Protein AF-A0AAU3PWS7-F1 (afdb_monomer_lite)

Radius of gyration: 49.59 Å; chains: 1; bounding box: 126×81×141 Å

Secondary structure (DSSP, 8-state):
--SS-HHHHHHHHHHHHHHHHHHHHHHHHH--SHHHHHHHHHHHHHHHHHHHHHHHHHHHHHHHHHHHHHHHHHHHHHHHHHHHH-TTS-HHHHHHHHHHHHHHHHHHHHHHHH-TTS-HHHHHHHHHHHHHHHH-TT-----TTTTGGG--THHHHHHHHHHHHHHHHHHHHHHHHHHHHS----TTSSTTSTTS-S-----SSHHHHHHHHHHSS---EEEEEEEE-TT-SSTT-EEEEEEEESSHHHHHHHHHHHHHHS-PPTT--EEEEEEETT-SS-SEEEEESHHHHHHHHHHHHHHHHHHHHHHHHTT----PPPPP---------SSSHHHHHHHHHHHHHHHHHHHHHHHHHHHHHHHHHHHHHHHHHHHHHHHHHHHHHHHHHHHHHHHHHHHHHHHHHHHHSTTS-HHHHHHHHHHHHHHHHHHHHHHHHHHHHHHHHHHHHHHS-GGGSTT-HHHHHHHHH----HHHHHHHHHHHHHHHHHHHHHHHHHHHHT--S-TTTTTTSSTT--GGGGSSSTTHHHHHHHHIIIIIHHHHHHHHHHHHTTS------------------------------

pLDDT: mean 76.1, std 19.24, range [33.91, 97.88]

Sequence (589 aa):
MSDRSTEDEIRAEFSQFAHALPHLLRLLAQSGTWLERRRIRKQISVSLREQRRAEETSRTHHLSYTQQMVDRYRGHALAVTERATDPSVDHERRYRDHQALTEHANNLRHRIAVNDRLTVTERGIALDGLDAATTFPRFEPGRLFKNAHKVRGIEALKYRAQVARVLGADTYTQQLQPQRQQQQPSAAQQHARAEQSSPAVPTSVRDTERQQGRIDTGATWETTVRYHRPESVGPDTVSVERGWHRDGIESMQWAADTVEGLQIKSGTQVSAAAWNNGQPVPEYIAAGSPDEVREQLADGLTEMRQIQTARADVVEQPSTPPPDPTTRDQKGEAEVEPDRLAAVEQQLADLQADRDRLGSRVQMLQRGLDAVTGERDEIRRRFDTAEAQVAALKTRNQRLAAEIGEVRDRTTGPQLSPGVAEHVRHIEGERDQARRERDRYKAERDEAVRKLARSTPEPERFGSRERIQDQGQERRRPEDIQQSLQEAVAEWNQVVGQNMAESLADIPDHPEIAERDLGQVDWGRFTDGSDSADELARWWAAEGAEQYWAAHDAAQARQPEHTQGWQPEQEAPGSERNGHRRNGIERSR

Structure (mmCIF, N/CA/C/O backbone):
data_AF-A0AAU3PWS7-F1
#
_entry.id   AF-A0AAU3PWS7-F1
#
loop_
_atom_site.group_PDB
_atom_site.id
_atom_site.type_symbol
_atom_site.label_atom_id
_atom_site.label_alt_id
_atom_site.label_comp_id
_atom_site.label_asym_id
_atom_site.label_entity_id
_atom_site.label_seq_id
_atom_site.pdbx_PDB_ins_code
_atom_site.Cartn_x
_atom_site.Cartn_y
_atom_site.Cartn_z
_atom_site.occupancy
_atom_site.B_iso_or_equiv
_atom_site.auth_seq_id
_atom_site.auth_comp_id
_atom_site.auth_asym_id
_atom_site.auth_atom_id
_atom_site.pdbx_PDB_model_num
ATOM 1 N N . MET A 1 1 ? -15.905 26.649 -3.624 1.00 45.66 1 MET A N 1
ATOM 2 C CA . MET A 1 1 ? -15.016 25.477 -3.488 1.00 45.66 1 MET A CA 1
ATOM 3 C C . MET A 1 1 ? -13.605 26.010 -3.589 1.00 45.66 1 MET A C 1
ATOM 5 O O . MET A 1 1 ? -13.401 26.885 -4.421 1.00 45.66 1 MET A O 1
ATOM 9 N N . SER A 1 2 ? -12.702 25.643 -2.682 1.00 56.81 2 SER A N 1
ATOM 10 C CA . SER A 1 2 ? -11.335 26.161 -2.758 1.00 56.81 2 SER A CA 1
ATOM 11 C C . SER A 1 2 ? -10.606 25.460 -3.911 1.00 56.81 2 SER A C 1
ATOM 13 O O . SER A 1 2 ? -10.826 24.275 -4.132 1.00 56.81 2 SER A O 1
ATOM 15 N N . ASP A 1 3 ? -9.760 26.176 -4.654 1.00 79.44 3 ASP A N 1
ATOM 16 C CA . ASP A 1 3 ? -8.930 25.595 -5.728 1.00 79.44 3 ASP A CA 1
ATOM 17 C C . ASP A 1 3 ? -7.767 24.738 -5.185 1.00 79.44 3 ASP A C 1
ATOM 19 O O . ASP A 1 3 ? -6.839 24.383 -5.913 1.00 79.44 3 ASP A O 1
ATOM 23 N N . ARG A 1 4 ? -7.760 24.425 -3.884 1.00 74.19 4 ARG A N 1
ATOM 24 C CA . ARG A 1 4 ? -6.713 23.609 -3.271 1.00 74.19 4 ARG A CA 1
ATOM 25 C C . ARG A 1 4 ? -7.024 22.138 -3.497 1.00 74.19 4 ARG A C 1
ATOM 27 O O . ARG A 1 4 ? -8.178 21.720 -3.478 1.00 74.19 4 ARG A O 1
ATOM 34 N N . SER A 1 5 ? -5.974 21.341 -3.689 1.00 81.50 5 SER A N 1
ATOM 35 C CA . SER A 1 5 ? -6.106 19.886 -3.703 1.00 81.50 5 SER A CA 1
ATOM 36 C C . SER A 1 5 ? -6.824 19.433 -2.430 1.00 81.50 5 SER A C 1
ATOM 38 O O . SER A 1 5 ? -6.520 19.925 -1.341 1.00 81.50 5 SER A O 1
ATOM 40 N N . THR A 1 6 ? -7.727 18.457 -2.537 1.00 71.81 6 THR A N 1
ATOM 41 C CA . THR A 1 6 ? -8.366 17.820 -1.372 1.00 71.81 6 THR A CA 1
ATOM 42 C C . THR A 1 6 ? -7.337 17.325 -0.353 1.00 71.81 6 THR A C 1
ATOM 44 O O . THR A 1 6 ? -7.600 17.305 0.844 1.00 71.81 6 THR A O 1
ATOM 47 N N . GLU A 1 7 ? -6.134 16.957 -0.804 1.00 67.88 7 GLU A N 1
ATOM 48 C CA . GLU A 1 7 ? -5.036 16.567 0.086 1.00 67.88 7 GLU A CA 1
ATOM 49 C C . GLU A 1 7 ? -4.488 17.746 0.904 1.00 67.88 7 GLU A C 1
ATOM 51 O O . GLU A 1 7 ? -4.133 17.574 2.071 1.00 67.88 7 GLU A O 1
ATOM 56 N N . ASP A 1 8 ? -4.448 18.944 0.321 1.00 72.81 8 ASP A N 1
ATOM 57 C CA . ASP A 1 8 ? -3.971 20.157 0.986 1.00 72.81 8 ASP A CA 1
ATOM 58 C C . ASP A 1 8 ? -5.014 20.719 1.953 1.00 72.81 8 ASP A C 1
ATOM 60 O O . ASP A 1 8 ? -4.645 21.210 3.021 1.00 72.81 8 ASP A O 1
ATOM 64 N N . GLU A 1 9 ? -6.306 20.596 1.631 1.00 75.69 9 GLU A N 1
ATOM 65 C CA . GLU A 1 9 ? -7.394 20.902 2.569 1.00 75.69 9 GLU A CA 1
ATOM 66 C C . GLU A 1 9 ? -7.308 19.998 3.806 1.00 75.69 9 GLU A C 1
ATOM 68 O O . GLU A 1 9 ? -7.244 20.500 4.929 1.00 75.69 9 GLU A O 1
ATOM 73 N N . ILE A 1 10 ? -7.157 18.682 3.613 1.00 73.19 10 ILE A N 1
ATOM 74 C CA . ILE A 1 10 ? -7.008 17.722 4.719 1.00 73.19 10 ILE A CA 1
ATOM 75 C C . ILE A 1 10 ? -5.748 18.015 5.549 1.00 73.19 10 ILE A C 1
ATOM 77 O O . ILE A 1 10 ? -5.777 17.937 6.779 1.00 73.19 10 ILE A O 1
ATOM 81 N N . ARG A 1 11 ? -4.620 18.357 4.909 1.00 75.31 11 ARG A N 1
ATOM 82 C CA . ARG A 1 11 ? -3.390 18.731 5.631 1.00 75.31 11 ARG A CA 1
ATOM 83 C C . ARG A 1 11 ? -3.576 20.010 6.441 1.00 75.31 11 ARG A C 1
ATOM 85 O O . ARG A 1 11 ? -3.128 20.056 7.587 1.00 75.31 11 ARG A O 1
ATOM 92 N N . ALA A 1 12 ? -4.240 21.018 5.879 1.00 80.69 12 ALA A N 1
ATOM 93 C CA . ALA A 1 12 ? -4.520 22.272 6.568 1.00 80.69 12 ALA A CA 1
ATOM 94 C C . ALA A 1 12 ? -5.443 22.058 7.777 1.00 80.69 12 ALA A C 1
ATOM 96 O O . ALA A 1 12 ? -5.151 22.570 8.859 1.00 80.69 12 ALA A O 1
ATOM 97 N N . GLU A 1 13 ? -6.496 21.251 7.632 1.00 78.75 13 GLU A N 1
ATOM 98 C CA . GLU A 1 13 ? -7.382 20.861 8.736 1.00 78.75 13 GLU A CA 1
ATOM 99 C C . GLU A 1 13 ? -6.626 20.091 9.824 1.00 78.75 13 GLU A C 1
ATOM 101 O O . GLU A 1 13 ? -6.777 20.375 11.015 1.00 78.75 13 GLU A O 1
ATOM 106 N N . PHE A 1 14 ? -5.739 19.169 9.437 1.00 78.62 14 PHE A N 1
ATOM 107 C CA . PHE A 1 14 ? -4.907 18.439 10.391 1.00 78.62 14 PHE A CA 1
ATOM 108 C C . PHE A 1 14 ? -3.966 19.371 11.160 1.00 78.62 14 PHE A C 1
ATOM 110 O O . PHE A 1 14 ? -3.838 19.247 12.377 1.00 78.62 14 PHE A O 1
ATOM 117 N N . SER A 1 15 ? -3.327 20.330 10.481 1.00 82.25 15 SER A N 1
ATOM 118 C CA . SER A 1 15 ? -2.494 21.342 11.144 1.00 82.25 15 SER A CA 1
ATOM 119 C C . SER A 1 15 ? -3.314 22.194 12.116 1.00 82.25 15 SER A C 1
ATOM 121 O O . SER A 1 15 ? -2.886 22.410 13.250 1.00 82.25 15 SER A O 1
ATOM 123 N N . GLN A 1 16 ? -4.517 22.625 11.723 1.00 84.81 16 GLN A N 1
ATOM 124 C CA . GLN A 1 16 ? -5.421 23.370 12.604 1.00 84.81 16 GLN A CA 1
ATOM 125 C C . GLN A 1 16 ? -5.798 22.554 13.843 1.00 84.81 16 GLN A C 1
ATOM 127 O O . GLN A 1 16 ? -5.705 23.063 14.959 1.00 84.81 16 GLN A O 1
ATOM 132 N N . PHE A 1 17 ? -6.139 21.276 13.677 1.00 84.56 17 PHE A N 1
ATOM 133 C CA . PHE A 1 17 ? -6.443 20.382 14.791 1.00 84.56 17 PHE A CA 1
ATOM 134 C C . PHE A 1 17 ? -5.231 20.154 15.707 1.00 84.56 17 PHE A C 1
ATOM 136 O O . PHE A 1 17 ? -5.351 20.247 16.932 1.00 84.56 17 PHE A O 1
ATOM 143 N N . ALA A 1 18 ? -4.054 19.905 15.127 1.00 84.75 18 ALA A N 1
ATOM 144 C CA . ALA A 1 18 ? -2.810 19.689 15.862 1.00 84.75 18 ALA A CA 1
ATOM 145 C C . ALA A 1 18 ? -2.410 20.911 16.703 1.00 84.75 18 ALA A C 1
ATOM 147 O O . ALA A 1 18 ? -1.818 20.749 17.768 1.00 84.75 18 ALA A O 1
ATOM 148 N N . HIS A 1 19 ? -2.769 22.122 16.270 1.00 90.38 19 HIS A N 1
ATOM 149 C CA . HIS A 1 19 ? -2.608 23.339 17.067 1.00 90.38 19 HIS A CA 1
ATOM 150 C C . HIS A 1 19 ? -3.749 23.552 18.076 1.00 90.38 19 HIS A C 1
ATOM 152 O O . HIS A 1 19 ? -3.497 23.979 19.206 1.00 90.38 19 HIS A O 1
ATOM 158 N N . ALA A 1 20 ? -4.989 23.220 17.710 1.00 90.38 20 ALA A N 1
ATOM 159 C CA . ALA A 1 20 ? -6.163 23.417 18.554 1.00 90.38 20 ALA A CA 1
ATOM 160 C C . ALA A 1 20 ? -6.197 22.471 19.765 1.00 90.38 20 ALA A C 1
ATOM 162 O O . ALA A 1 20 ? -6.553 22.898 20.863 1.00 90.38 20 ALA A O 1
ATOM 163 N N . LEU A 1 21 ? -5.803 21.202 19.618 1.00 90.75 21 LEU A N 1
ATOM 164 C CA . LEU A 1 21 ? -5.905 20.219 20.702 1.00 90.75 21 LEU A CA 1
ATOM 165 C C . LEU A 1 21 ? -4.981 20.538 21.898 1.00 90.75 21 LEU A C 1
ATOM 167 O O . LEU A 1 21 ? -5.485 20.584 23.023 1.00 90.75 21 LEU A O 1
ATOM 171 N N . PRO A 1 22 ? -3.673 20.826 21.725 1.00 93.38 22 PRO A N 1
ATOM 172 C CA . PRO A 1 22 ? -2.817 21.250 22.833 1.00 93.38 22 PRO A CA 1
ATOM 173 C C . PRO A 1 22 ? -3.310 22.540 23.491 1.00 93.38 22 PRO A C 1
ATOM 175 O O . PRO A 1 22 ? -3.203 22.689 24.708 1.00 93.38 22 PRO A O 1
ATOM 178 N N . HIS A 1 23 ? -3.883 23.458 22.704 1.00 94.69 23 HIS A N 1
ATOM 179 C CA . HIS A 1 23 ? -4.483 24.679 23.228 1.00 94.69 23 HIS A CA 1
ATOM 180 C C . HIS A 1 23 ? -5.698 24.375 24.118 1.00 94.69 23 HIS A C 1
ATOM 182 O O . HIS A 1 23 ? -5.739 24.834 25.257 1.00 94.69 23 HIS A O 1
ATOM 188 N N . LEU A 1 24 ? -6.629 23.529 23.666 1.00 91.31 24 LEU A N 1
ATOM 189 C CA . LEU A 1 24 ? -7.785 23.096 24.461 1.00 91.31 24 LEU A CA 1
ATOM 190 C C . LEU A 1 24 ? -7.371 22.338 25.730 1.00 91.31 24 LEU A C 1
ATOM 192 O O . LEU A 1 24 ? -7.971 22.532 26.785 1.00 91.31 24 LEU A O 1
ATOM 196 N N . LEU A 1 25 ? -6.327 21.508 25.663 1.00 93.31 25 LEU A N 1
ATOM 197 C CA . LEU A 1 25 ? -5.782 20.820 26.838 1.00 93.31 25 LEU A CA 1
ATOM 198 C C . LEU A 1 25 ? -5.136 21.797 27.828 1.00 93.31 25 LEU A C 1
ATOM 200 O O . LEU A 1 25 ? -5.306 21.647 29.039 1.00 93.31 25 LEU A O 1
ATOM 204 N N . ARG A 1 26 ? -4.441 22.827 27.334 1.00 96.25 26 ARG A N 1
ATOM 205 C CA . ARG A 1 26 ? -3.904 23.901 28.178 1.00 96.25 26 ARG A CA 1
ATOM 206 C C . ARG A 1 26 ? -5.030 24.706 28.830 1.00 96.25 26 ARG A C 1
ATOM 208 O O . ARG A 1 26 ? -4.953 24.949 30.030 1.00 96.25 26 ARG A O 1
ATOM 215 N N . LEU A 1 27 ? -6.087 25.047 28.089 1.00 93.75 27 LEU A N 1
ATOM 216 C CA . LEU A 1 27 ? -7.278 25.700 28.646 1.00 93.75 27 LEU A CA 1
ATOM 217 C C . LEU A 1 27 ? -7.946 24.827 29.713 1.00 93.75 27 LEU A C 1
ATOM 219 O O . LEU A 1 27 ? -8.326 25.330 30.766 1.00 93.75 27 LEU A O 1
ATOM 223 N N . LEU A 1 28 ? -8.033 23.511 29.492 1.00 95.00 28 LEU A N 1
ATOM 224 C CA . LEU A 1 28 ? -8.571 22.580 30.486 1.00 95.00 28 LEU A CA 1
ATOM 225 C C . LEU A 1 28 ? -7.750 22.612 31.783 1.00 95.00 28 LEU A C 1
ATOM 227 O O . LEU A 1 28 ? -8.328 22.636 32.868 1.00 95.00 28 LEU A O 1
ATOM 231 N N . ALA A 1 29 ? -6.420 22.649 31.676 1.00 94.88 29 ALA A N 1
ATOM 232 C CA . ALA A 1 29 ? -5.524 22.730 32.828 1.00 94.88 29 ALA A CA 1
ATOM 233 C C . ALA A 1 29 ? -5.606 24.084 33.559 1.00 94.88 29 ALA A C 1
ATOM 235 O O . ALA A 1 29 ? -5.485 24.122 34.780 1.00 94.88 29 ALA A O 1
ATOM 236 N N . GLN A 1 30 ? -5.823 25.178 32.824 1.00 96.50 30 GLN A N 1
ATOM 237 C CA . GLN A 1 30 ? -5.914 26.537 33.371 1.00 96.50 30 GLN A CA 1
ATOM 238 C C . GLN A 1 30 ? -7.303 26.886 33.921 1.00 96.50 30 GLN A C 1
ATOM 240 O O . GLN A 1 30 ? -7.413 27.773 34.762 1.00 96.50 30 GLN A O 1
ATOM 245 N N . SER A 1 31 ? -8.358 26.200 33.473 1.00 94.69 31 SER A N 1
ATOM 246 C CA . SER A 1 31 ? -9.729 26.496 33.896 1.00 94.69 31 SER A CA 1
ATOM 247 C C . SER A 1 31 ? -9.936 26.256 35.397 1.00 94.69 31 SER A C 1
ATOM 249 O O . SER A 1 31 ? -9.755 25.142 35.919 1.00 94.69 31 SER A O 1
ATOM 251 N N . GLY A 1 32 ? -10.305 27.333 36.094 1.00 93.56 32 GLY A N 1
ATOM 252 C CA . GLY A 1 32 ? -10.550 27.346 37.536 1.00 93.56 32 GLY A CA 1
ATOM 253 C C . GLY A 1 32 ? -11.962 26.893 37.902 1.00 93.56 32 GLY A C 1
ATOM 254 O O . GLY A 1 32 ? -12.163 26.322 38.971 1.00 93.56 32 GLY A O 1
ATOM 255 N N . THR A 1 33 ? -12.933 27.078 37.001 1.00 96.62 33 THR A N 1
ATOM 256 C CA . THR A 1 33 ? -14.340 26.757 37.268 1.00 96.62 33 THR A CA 1
ATOM 257 C C . THR A 1 33 ? -14.737 25.388 36.707 1.00 96.62 33 THR A C 1
ATOM 259 O O . THR A 1 33 ? -14.273 24.935 35.654 1.00 96.62 33 THR A O 1
ATOM 262 N N . TRP A 1 34 ? -15.630 24.690 37.412 1.00 95.44 34 TRP A N 1
ATOM 263 C CA . TRP A 1 34 ? -16.127 23.380 36.976 1.00 95.44 34 TRP A CA 1
ATOM 264 C C . TRP A 1 34 ? -16.909 23.455 35.651 1.00 95.44 34 TRP A C 1
ATOM 266 O O . TRP A 1 34 ? -16.786 22.557 34.809 1.00 95.44 34 TRP A O 1
ATOM 276 N N . LEU A 1 35 ? -17.666 24.538 35.438 1.00 95.56 35 LEU A N 1
ATOM 277 C CA . LEU A 1 35 ? -18.439 24.769 34.214 1.00 95.56 35 LEU A CA 1
ATOM 278 C C . LEU A 1 35 ? -17.532 24.927 32.986 1.00 95.56 35 LEU A C 1
ATOM 280 O O . LEU A 1 35 ? -17.768 24.268 31.969 1.00 95.56 35 LEU A O 1
ATOM 284 N N . GLU A 1 36 ? -16.448 25.704 33.088 1.00 93.94 36 GLU A N 1
ATOM 285 C CA . GLU A 1 36 ? -15.443 25.821 32.022 1.00 93.94 36 GLU A CA 1
ATOM 286 C C . GLU A 1 36 ? -14.818 24.464 31.695 1.00 93.94 36 GLU A C 1
ATOM 288 O O . GLU A 1 36 ? -14.787 24.062 30.530 1.00 93.94 36 GLU A O 1
ATOM 293 N N . ARG A 1 37 ? -14.422 23.687 32.714 1.00 94.12 37 ARG A N 1
ATOM 294 C CA . ARG A 1 37 ? -13.892 22.325 32.518 1.00 94.12 37 ARG A CA 1
ATOM 295 C C . ARG A 1 37 ? -14.876 21.415 31.795 1.00 94.12 37 ARG A C 1
ATOM 297 O O . ARG A 1 37 ? -14.464 20.563 31.004 1.00 94.12 37 ARG A O 1
ATOM 304 N N . ARG A 1 38 ? -16.176 21.519 32.081 1.00 95.69 38 ARG A N 1
ATOM 305 C CA . ARG A 1 38 ? -17.217 20.736 31.393 1.00 95.69 38 ARG A CA 1
ATOM 306 C C . ARG A 1 38 ? -17.364 21.180 29.936 1.00 95.69 38 ARG A C 1
ATOM 308 O O . ARG A 1 38 ? -17.404 20.319 29.054 1.00 95.69 38 ARG A O 1
ATOM 315 N N . ARG A 1 39 ? -17.383 22.490 29.672 1.00 96.50 39 ARG A N 1
ATOM 316 C CA . ARG A 1 39 ? -17.473 23.060 28.317 1.00 96.50 39 ARG A CA 1
ATOM 317 C C . ARG A 1 39 ? -16.270 22.669 27.457 1.00 96.50 39 ARG A C 1
ATOM 319 O O . ARG A 1 39 ? -16.464 22.157 26.357 1.00 96.50 39 ARG A O 1
ATOM 326 N N . ILE A 1 40 ? -15.053 22.806 27.987 1.00 94.25 40 ILE A N 1
ATOM 327 C CA . ILE A 1 40 ? -13.808 22.443 27.293 1.00 94.25 40 ILE A CA 1
ATOM 328 C C . ILE A 1 40 ? -13.764 20.933 27.012 1.00 94.25 40 ILE A C 1
ATOM 330 O O . ILE A 1 40 ? -13.455 20.523 25.895 1.00 94.25 40 ILE A O 1
ATOM 334 N N . ARG A 1 41 ? -14.162 20.077 27.968 1.00 95.19 41 ARG A N 1
ATOM 335 C CA . ARG A 1 41 ? -14.279 18.623 27.729 1.00 95.19 41 ARG A CA 1
ATOM 336 C C . ARG A 1 41 ? -15.277 18.288 26.619 1.00 95.19 41 ARG A C 1
ATOM 338 O O . ARG A 1 41 ? -14.995 17.418 25.795 1.00 95.19 41 ARG A O 1
ATOM 345 N N . LYS A 1 42 ? -16.422 18.980 26.567 1.00 97.31 42 LYS A N 1
ATOM 346 C CA . LYS A 1 42 ? -17.403 18.823 25.482 1.00 97.31 42 LYS A CA 1
ATOM 347 C C . LYS A 1 42 ? -16.794 19.234 24.137 1.00 97.31 42 LYS A C 1
ATOM 349 O O . LYS A 1 42 ? -16.932 18.475 23.184 1.00 97.31 42 LYS A O 1
ATOM 354 N N . GLN A 1 43 ? -16.074 20.357 24.075 1.00 94.69 43 GLN A N 1
ATOM 355 C CA . GLN A 1 43 ? -15.381 20.812 22.861 1.00 94.69 43 GLN A CA 1
ATOM 356 C C . GLN A 1 43 ? -14.326 19.805 22.381 1.00 94.69 43 GLN A C 1
ATOM 358 O O . GLN A 1 43 ? -14.353 19.429 21.214 1.00 94.69 43 GLN A O 1
ATOM 363 N N . ILE A 1 44 ? -13.477 19.283 23.275 1.00 92.25 44 ILE A N 1
ATOM 364 C CA . ILE A 1 44 ? -12.498 18.226 22.946 1.00 92.25 44 ILE A CA 1
ATOM 365 C C . ILE A 1 44 ? -13.204 16.961 22.426 1.00 92.25 44 ILE A C 1
ATOM 367 O O . ILE A 1 44 ? -12.766 16.338 21.464 1.00 92.25 44 ILE A O 1
ATOM 371 N N . SER A 1 45 ? -14.321 16.565 23.043 1.00 95.62 45 SER A N 1
ATOM 3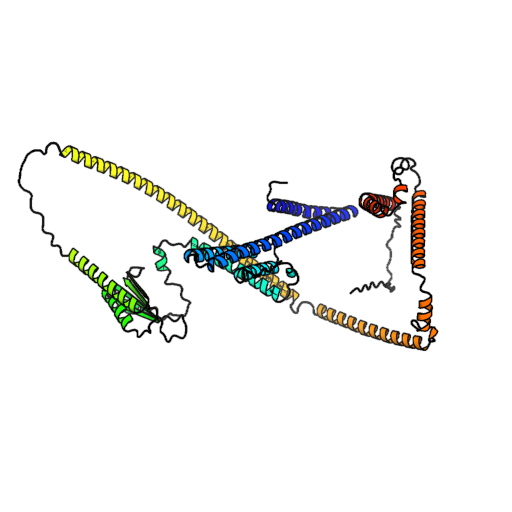72 C CA . SER A 1 45 ? -15.098 15.401 22.597 1.00 95.62 45 SER A CA 1
ATOM 373 C C . SER A 1 45 ? -15.736 15.599 21.218 1.00 95.62 45 SER A C 1
ATOM 375 O O . SER A 1 45 ? -15.882 14.631 20.468 1.00 95.62 45 SER A O 1
ATOM 377 N N . VAL A 1 46 ? -16.166 16.819 20.890 1.00 94.44 46 VAL A N 1
ATOM 378 C CA . VAL A 1 46 ? -16.716 17.154 19.570 1.00 94.44 46 VAL A CA 1
ATOM 379 C C . VAL A 1 46 ? -15.604 17.138 18.523 1.00 94.44 46 VAL A C 1
ATOM 381 O O . VAL A 1 46 ? -15.733 16.394 17.552 1.00 94.44 46 VAL A O 1
ATOM 384 N N . SER A 1 47 ? -14.480 17.819 18.769 1.00 88.88 47 SER A N 1
ATOM 385 C CA . SER A 1 47 ? -13.364 17.873 17.815 1.00 88.88 47 SER A CA 1
ATOM 386 C C . SER A 1 47 ? -12.761 16.492 17.532 1.00 88.88 47 SER A C 1
ATOM 388 O O . SER A 1 47 ? -12.495 16.157 16.381 1.00 88.88 47 SER A O 1
ATOM 390 N N . LEU A 1 48 ? -12.635 15.625 18.545 1.00 91.75 48 LEU A N 1
ATOM 391 C CA . LEU A 1 48 ? -12.190 14.238 18.347 1.00 91.75 48 LEU A CA 1
ATOM 392 C C . LEU A 1 48 ? -13.187 13.396 17.535 1.00 91.75 48 LEU A C 1
ATOM 394 O O . LEU A 1 48 ? -12.778 12.499 16.798 1.00 91.75 48 LEU A O 1
ATOM 398 N N . ARG A 1 49 ? -14.497 13.640 17.671 1.00 94.62 49 ARG A N 1
ATOM 399 C CA . ARG A 1 49 ? -15.518 12.944 16.868 1.00 94.62 49 ARG A CA 1
ATOM 400 C C . ARG A 1 49 ? -15.499 13.411 15.418 1.00 94.62 49 ARG A C 1
ATOM 402 O O . ARG A 1 49 ? -15.633 12.575 14.530 1.00 94.62 49 ARG A O 1
ATOM 409 N N . GLU A 1 50 ? -15.322 14.705 15.186 1.00 91.12 50 GLU A N 1
ATOM 410 C CA . GLU A 1 50 ? -15.161 15.273 13.845 1.00 91.12 50 GLU A CA 1
ATOM 411 C C . GLU A 1 50 ? -13.907 14.729 13.165 1.00 91.12 50 GLU A C 1
ATOM 413 O O . GLU A 1 50 ? -14.009 14.206 12.058 1.00 91.12 50 GLU A O 1
ATOM 418 N N . GLN A 1 51 ? -12.771 14.709 13.868 1.00 89.00 51 GLN A N 1
ATOM 419 C CA . GLN A 1 51 ? -11.539 14.109 13.358 1.00 89.00 51 GLN A CA 1
ATOM 420 C C . GLN A 1 51 ? -11.742 12.635 12.983 1.00 89.00 51 GLN A C 1
ATOM 422 O O . GLN A 1 51 ? -11.380 12.225 11.883 1.00 89.00 51 GLN A O 1
ATOM 427 N N . ARG A 1 52 ? -12.367 11.831 13.855 1.00 91.00 52 ARG A N 1
ATOM 428 C CA . ARG A 1 52 ? -12.639 10.416 13.551 1.00 91.00 52 ARG A CA 1
ATOM 429 C C . ARG A 1 52 ? -13.541 10.243 12.333 1.00 91.00 52 ARG A C 1
ATOM 431 O O . ARG A 1 52 ? -13.286 9.353 11.531 1.00 91.00 52 ARG A O 1
ATOM 438 N N . ARG A 1 53 ? -14.568 11.085 12.175 1.00 93.38 53 ARG A N 1
ATOM 439 C CA . ARG A 1 53 ? -15.430 11.063 10.983 1.00 93.38 53 ARG A CA 1
ATOM 440 C C . ARG A 1 53 ? -14.639 11.411 9.725 1.00 93.38 53 ARG A C 1
ATOM 442 O O . ARG A 1 53 ? -14.800 10.715 8.734 1.00 93.38 53 ARG A O 1
ATOM 449 N N . ALA A 1 54 ? -13.775 12.425 9.772 1.00 87.94 54 ALA A N 1
ATOM 450 C CA . ALA A 1 54 ? -12.923 12.811 8.646 1.00 87.94 54 ALA A CA 1
ATOM 451 C C . ALA A 1 54 ? -11.895 11.719 8.281 1.00 87.94 54 ALA A C 1
ATOM 453 O O . ALA A 1 54 ? -11.648 11.435 7.109 1.00 87.94 54 ALA A O 1
ATOM 454 N N . GLU A 1 55 ? -11.315 11.049 9.278 1.00 89.12 55 GLU A N 1
ATOM 455 C CA . GLU A 1 55 ? -10.431 9.900 9.061 1.00 89.12 55 GLU A CA 1
ATOM 456 C C . GLU A 1 55 ? -11.186 8.708 8.462 1.00 89.12 55 GLU A C 1
ATOM 458 O O . GLU A 1 55 ? -10.672 8.035 7.566 1.00 89.12 55 GLU A O 1
ATOM 463 N N . GLU A 1 56 ? -12.410 8.455 8.922 1.00 92.94 56 GLU A N 1
ATOM 464 C CA . GLU A 1 56 ? -13.259 7.385 8.409 1.00 92.94 56 GLU A CA 1
ATOM 465 C C . GLU A 1 56 ? -13.717 7.665 6.973 1.00 92.94 56 GLU A C 1
ATOM 467 O O . GLU A 1 56 ? -13.603 6.779 6.124 1.00 92.94 56 GLU A O 1
ATOM 472 N N . THR A 1 57 ? -14.128 8.895 6.647 1.00 91.75 57 THR A N 1
ATOM 473 C CA . THR A 1 57 ? -14.457 9.279 5.265 1.00 91.75 57 THR A CA 1
ATOM 474 C C . THR A 1 57 ? -13.233 9.147 4.367 1.00 91.75 57 THR A C 1
ATOM 476 O O . THR A 1 57 ? -13.305 8.447 3.355 1.00 91.75 57 THR A O 1
ATOM 479 N N . SER A 1 58 ? -12.079 9.695 4.761 1.00 89.19 58 SER A N 1
ATOM 480 C CA . SER A 1 58 ? -10.817 9.529 4.028 1.00 89.19 58 SER A CA 1
ATOM 481 C C . SER A 1 58 ? -10.502 8.049 3.789 1.00 89.19 58 SER A C 1
ATOM 483 O O . SER A 1 58 ? -10.263 7.637 2.651 1.00 89.19 58 SER A O 1
ATOM 485 N N . ARG A 1 59 ? -10.603 7.206 4.822 1.00 93.94 59 ARG A N 1
ATOM 486 C CA . ARG A 1 59 ? -10.394 5.759 4.691 1.00 93.94 59 ARG A CA 1
ATOM 487 C C . ARG A 1 59 ? -11.370 5.120 3.702 1.00 93.94 59 ARG A C 1
ATOM 489 O O . ARG A 1 59 ? -10.937 4.330 2.864 1.00 93.94 59 ARG A O 1
ATOM 496 N N . THR A 1 60 ? -12.660 5.456 3.750 1.00 94.38 60 THR A N 1
ATOM 497 C CA . THR A 1 60 ? -13.641 4.928 2.783 1.00 94.38 60 THR A CA 1
ATOM 498 C C . THR A 1 60 ? -13.334 5.357 1.347 1.00 94.38 60 THR A C 1
ATOM 500 O O . THR A 1 60 ? -13.456 4.536 0.434 1.00 94.38 60 THR A O 1
ATOM 503 N N . HIS A 1 61 ? -12.851 6.586 1.141 1.00 94.69 61 HIS A N 1
ATOM 504 C CA . HIS A 1 61 ? -12.381 7.050 -0.163 1.00 94.69 61 HIS A CA 1
ATOM 505 C C . HIS A 1 61 ? -11.170 6.251 -0.643 1.00 94.69 61 HIS A C 1
ATOM 507 O O . HIS A 1 61 ? -11.177 5.789 -1.782 1.00 94.69 61 HIS A O 1
ATOM 513 N N . HIS A 1 62 ? -10.177 6.007 0.216 1.00 95.00 62 HIS A N 1
ATOM 514 C CA . HIS A 1 62 ? -9.018 5.184 -0.141 1.00 95.00 62 HIS A CA 1
ATOM 515 C C . HIS A 1 62 ? -9.408 3.737 -0.474 1.00 95.00 62 HIS A C 1
ATOM 517 O O . HIS A 1 62 ? -8.896 3.192 -1.448 1.00 95.00 62 HIS A O 1
ATOM 523 N N . LEU A 1 63 ? -10.350 3.131 0.256 1.00 96.06 63 LEU A N 1
ATOM 524 C CA . LEU A 1 63 ? -10.871 1.796 -0.068 1.00 96.06 63 LEU A CA 1
ATOM 525 C C . LEU A 1 63 ? -11.571 1.775 -1.436 1.00 96.06 63 LEU A C 1
ATOM 527 O O . LEU A 1 63 ? -11.305 0.895 -2.252 1.00 96.06 63 LEU A O 1
ATOM 531 N N . SER A 1 64 ? -12.434 2.757 -1.711 1.00 96.25 64 SER A N 1
ATOM 532 C CA . SER A 1 64 ? -13.115 2.889 -3.008 1.00 96.25 64 SER A CA 1
ATOM 533 C C . SER A 1 64 ? -12.122 3.123 -4.151 1.00 96.25 64 SER A C 1
ATOM 535 O O . SER A 1 64 ? -12.202 2.478 -5.195 1.00 96.25 64 SER A O 1
ATOM 537 N N . TYR A 1 65 ? -11.133 3.990 -3.937 1.00 96.31 65 TYR A N 1
ATOM 538 C CA . TYR A 1 65 ? -10.085 4.280 -4.907 1.00 96.31 65 TYR A CA 1
ATOM 539 C C . TYR A 1 65 ? -9.237 3.042 -5.212 1.00 96.31 65 TYR A C 1
ATOM 541 O O . TYR A 1 65 ? -9.035 2.710 -6.378 1.00 96.31 65 TYR A O 1
ATOM 549 N N . THR A 1 66 ? -8.789 2.307 -4.191 1.00 96.94 66 THR A N 1
ATOM 550 C CA . THR A 1 66 ? -8.021 1.071 -4.387 1.00 96.94 66 THR A CA 1
ATOM 551 C C . THR A 1 66 ? -8.834 -0.001 -5.105 1.00 96.94 66 THR A C 1
ATOM 553 O O . THR A 1 66 ? -8.293 -0.652 -5.996 1.00 96.94 66 THR A O 1
ATOM 556 N N . GLN A 1 67 ? -10.126 -0.138 -4.799 1.00 96.88 67 GLN A N 1
ATOM 557 C CA . GLN A 1 67 ? -11.027 -1.016 -5.550 1.00 96.88 67 GLN A CA 1
ATOM 558 C C . GLN A 1 67 ? -11.058 -0.631 -7.038 1.00 96.88 67 GLN A C 1
ATOM 560 O O . GLN A 1 67 ? -10.777 -1.465 -7.892 1.00 96.88 67 GLN A O 1
ATOM 565 N N . GLN A 1 68 ? -11.312 0.644 -7.348 1.00 96.88 68 GLN A N 1
ATOM 566 C CA . GLN A 1 68 ? -11.355 1.129 -8.731 1.00 96.88 68 GLN A CA 1
ATOM 567 C C . GLN A 1 68 ? -10.018 0.952 -9.460 1.00 96.88 68 GLN A C 1
ATOM 569 O O . GLN A 1 68 ? -10.010 0.654 -10.652 1.00 96.88 68 GLN A O 1
ATOM 574 N N . MET A 1 69 ? -8.885 1.128 -8.773 1.00 96.88 69 MET A N 1
ATOM 575 C CA . MET A 1 69 ? -7.566 0.868 -9.356 1.00 96.88 69 MET A CA 1
ATOM 576 C C . MET A 1 69 ? -7.411 -0.600 -9.770 1.00 96.88 69 MET A C 1
ATOM 578 O O . MET A 1 69 ? -6.971 -0.865 -10.889 1.00 96.88 69 MET A O 1
ATOM 582 N N . VAL A 1 70 ? -7.793 -1.543 -8.900 1.00 96.88 70 VAL A N 1
ATOM 583 C CA . VAL A 1 70 ? -7.742 -2.983 -9.207 1.00 96.88 70 VAL A CA 1
ATOM 584 C C . VAL A 1 70 ? -8.706 -3.328 -10.346 1.00 96.88 70 VAL A C 1
ATOM 586 O O . VAL A 1 70 ? -8.322 -4.048 -11.264 1.00 96.88 70 VAL A O 1
ATOM 589 N N . ASP A 1 71 ? -9.910 -2.751 -10.363 1.00 96.50 71 ASP A N 1
ATOM 590 C CA . ASP A 1 71 ? -10.889 -2.977 -11.435 1.00 96.50 71 ASP A CA 1
ATOM 591 C C . ASP A 1 71 ? -10.402 -2.434 -12.795 1.00 96.50 71 ASP A C 1
ATOM 593 O O . ASP A 1 71 ? -10.561 -3.094 -13.826 1.00 96.50 71 ASP A O 1
ATOM 597 N N . ARG A 1 72 ? -9.741 -1.266 -12.817 1.00 97.12 72 ARG A N 1
ATOM 598 C CA . ARG A 1 72 ? -9.102 -0.719 -14.031 1.00 97.12 72 ARG A CA 1
ATOM 599 C C . ARG A 1 72 ? -7.969 -1.613 -14.523 1.00 97.12 72 ARG A C 1
ATOM 601 O O . ARG A 1 72 ? -7.867 -1.862 -15.724 1.00 97.12 72 ARG A O 1
ATOM 608 N N . TYR A 1 73 ? -7.134 -2.110 -13.612 1.00 97.56 73 TYR A N 1
ATOM 609 C CA . TYR A 1 73 ? -6.077 -3.057 -13.956 1.00 97.56 73 TYR A CA 1
ATOM 610 C C . TYR A 1 73 ? -6.638 -4.356 -14.523 1.00 97.56 73 TYR A C 1
ATOM 612 O O . TYR A 1 73 ? -6.158 -4.831 -15.547 1.00 97.56 73 TYR A O 1
ATOM 620 N N . ARG A 1 74 ? -7.700 -4.890 -13.920 1.00 97.00 74 ARG A N 1
ATOM 621 C CA . ARG A 1 74 ? -8.406 -6.065 -14.433 1.00 97.00 74 ARG A CA 1
ATOM 622 C C . ARG A 1 74 ? -8.909 -5.836 -15.859 1.00 97.00 74 ARG A C 1
ATOM 624 O O . ARG A 1 74 ? -8.707 -6.692 -16.711 1.00 97.00 74 ARG A O 1
ATOM 631 N N . GLY A 1 75 ? -9.512 -4.677 -16.141 1.00 97.38 75 GLY A N 1
ATOM 632 C CA . GLY A 1 75 ? -9.919 -4.303 -17.501 1.00 97.38 75 GLY A CA 1
ATOM 633 C C . GLY A 1 75 ? -8.743 -4.272 -18.486 1.00 97.38 75 GLY A C 1
ATOM 634 O O . GLY A 1 75 ? -8.856 -4.778 -19.600 1.00 97.38 75 GLY A O 1
ATOM 635 N N . HIS A 1 76 ? -7.587 -3.756 -18.057 1.00 97.75 76 HIS A N 1
ATOM 636 C CA . HIS A 1 76 ? -6.355 -3.792 -18.849 1.00 97.75 76 HIS A CA 1
ATOM 637 C C . HIS A 1 76 ? -5.867 -5.230 -19.095 1.00 97.75 76 HIS A C 1
ATOM 639 O O . HIS A 1 76 ? -5.556 -5.582 -20.232 1.00 97.75 76 HIS A O 1
ATOM 645 N N . ALA A 1 77 ? -5.860 -6.075 -18.061 1.00 97.62 77 ALA A N 1
ATOM 646 C CA . ALA A 1 77 ? -5.459 -7.475 -18.152 1.00 97.62 77 ALA A CA 1
ATOM 647 C C . ALA A 1 77 ? -6.382 -8.296 -19.065 1.00 97.62 77 ALA A C 1
ATOM 649 O O . ALA A 1 77 ? -5.902 -9.092 -19.875 1.00 97.62 77 ALA A O 1
ATOM 650 N N . LEU A 1 78 ? -7.695 -8.060 -18.998 1.00 97.69 78 LEU A N 1
ATOM 651 C CA . LEU A 1 78 ? -8.675 -8.666 -19.899 1.00 97.69 78 LEU A CA 1
ATOM 652 C C . LEU A 1 78 ? -8.394 -8.277 -21.353 1.00 97.69 78 LEU A C 1
ATOM 654 O O . LEU A 1 78 ? -8.266 -9.159 -22.197 1.00 97.69 78 LEU A O 1
ATOM 658 N N . ALA A 1 79 ? -8.211 -6.983 -21.629 1.00 97.88 79 ALA A N 1
ATOM 659 C CA . ALA A 1 79 ? -7.948 -6.493 -22.979 1.00 97.88 79 ALA A CA 1
ATOM 660 C C . ALA A 1 79 ? -6.634 -7.046 -23.563 1.00 97.88 79 ALA A C 1
ATOM 662 O O . ALA A 1 79 ? -6.570 -7.362 -24.750 1.00 97.88 79 ALA A O 1
ATOM 663 N N . VAL A 1 80 ? -5.585 -7.186 -22.743 1.00 97.88 80 VAL A N 1
ATOM 664 C CA . VAL A 1 80 ? -4.324 -7.834 -23.150 1.00 97.88 80 VAL A CA 1
ATOM 665 C C . VAL A 1 80 ? -4.539 -9.320 -23.438 1.00 97.88 80 VAL A C 1
ATOM 667 O O . VAL A 1 80 ? -4.038 -9.824 -24.438 1.00 97.88 80 VAL A O 1
ATOM 670 N N . THR A 1 81 ? -5.323 -10.014 -22.611 1.00 97.25 81 THR A N 1
ATOM 671 C CA . THR A 1 81 ? -5.630 -11.441 -22.807 1.00 97.25 81 THR A CA 1
ATOM 672 C C . THR A 1 81 ? -6.433 -11.670 -24.089 1.00 97.25 81 THR A C 1
ATOM 674 O O . THR A 1 81 ? -6.117 -12.575 -24.855 1.00 97.25 81 THR A O 1
ATOM 677 N N . GLU A 1 82 ? -7.432 -10.829 -24.365 1.00 97.25 82 GLU A N 1
ATOM 678 C CA . GLU A 1 82 ? -8.224 -10.884 -25.600 1.00 97.25 82 GLU A CA 1
ATOM 679 C C . GLU A 1 82 ? -7.348 -10.656 -26.838 1.00 97.25 82 GLU A C 1
ATOM 681 O O . GLU A 1 82 ? -7.407 -11.441 -27.787 1.00 97.25 82 GLU A O 1
ATOM 686 N N . ARG A 1 83 ? -6.451 -9.659 -26.800 1.00 97.31 83 ARG A N 1
ATOM 687 C CA . ARG A 1 83 ? -5.474 -9.426 -27.879 1.00 97.31 83 ARG A CA 1
ATOM 688 C C . ARG A 1 83 ? -4.471 -10.566 -28.033 1.00 97.31 83 ARG A C 1
ATOM 690 O O . ARG A 1 83 ? -4.071 -10.872 -29.150 1.00 97.31 83 ARG A O 1
ATOM 697 N N . ALA A 1 84 ? -4.072 -11.211 -26.941 1.00 96.88 84 ALA A N 1
ATOM 698 C CA . ALA A 1 84 ? -3.179 -12.365 -26.996 1.00 96.88 84 ALA A CA 1
ATOM 699 C C . ALA A 1 84 ? -3.841 -13.581 -27.666 1.00 96.88 84 ALA A C 1
ATOM 701 O O . ALA A 1 84 ? -3.147 -14.363 -28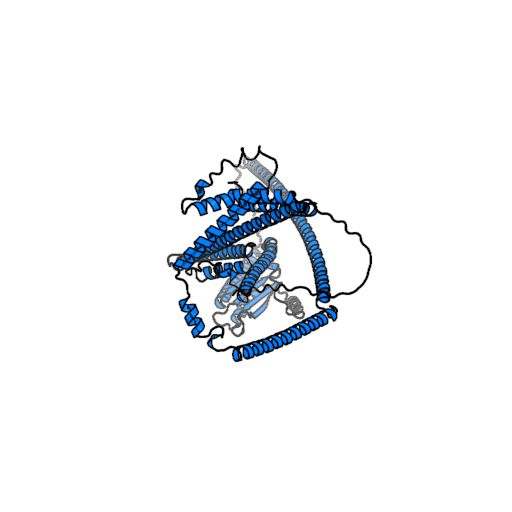.315 1.00 96.88 84 ALA A O 1
ATOM 702 N N . THR A 1 85 ? -5.165 -13.729 -27.536 1.00 97.00 85 THR A N 1
ATOM 703 C CA . THR A 1 85 ? -5.932 -14.792 -28.208 1.00 97.00 85 THR A CA 1
ATOM 704 C C . THR A 1 85 ? -6.261 -14.495 -29.669 1.00 97.00 85 THR A C 1
ATOM 706 O O . THR A 1 85 ? -6.603 -15.418 -30.404 1.00 97.00 85 THR A O 1
ATOM 709 N N . ASP A 1 86 ? -6.152 -13.240 -30.104 1.00 97.69 86 ASP A N 1
ATOM 710 C CA . ASP A 1 86 ? -6.422 -12.849 -31.484 1.00 97.69 86 ASP A CA 1
ATOM 711 C C . ASP A 1 86 ? -5.241 -13.242 -32.402 1.00 97.69 86 ASP A C 1
ATOM 713 O O . ASP A 1 86 ? -4.123 -12.731 -32.233 1.00 97.69 86 ASP A O 1
ATOM 717 N N . PRO A 1 87 ? -5.446 -14.145 -33.385 1.00 97.62 87 PRO A N 1
ATOM 718 C CA . PRO A 1 87 ? -4.389 -14.587 -34.293 1.00 97.62 87 PRO A CA 1
ATOM 719 C C . PRO A 1 87 ? -3.858 -13.465 -35.195 1.00 97.62 87 PRO A C 1
ATOM 721 O O . PRO A 1 87 ? -2.768 -13.610 -35.739 1.00 97.62 87 PRO A O 1
ATOM 724 N N . SER A 1 88 ? -4.590 -12.356 -35.346 1.00 97.69 88 SER A N 1
ATOM 725 C CA . SER A 1 88 ? -4.169 -11.210 -36.162 1.00 97.69 88 SER A CA 1
ATOM 726 C C . SER A 1 88 ? -3.127 -10.314 -35.480 1.00 97.69 88 SER A C 1
ATOM 728 O O . SER A 1 88 ? -2.476 -9.502 -36.139 1.00 97.69 88 SER A O 1
ATOM 730 N N . VAL A 1 89 ? -2.955 -10.443 -34.161 1.00 97.81 89 VAL A N 1
ATOM 731 C CA . VAL A 1 89 ? -2.008 -9.636 -33.385 1.00 97.81 89 VAL A CA 1
ATOM 732 C C . VAL A 1 89 ? -0.609 -10.245 -33.454 1.00 97.81 89 VAL A C 1
ATOM 734 O O . VAL A 1 89 ? -0.390 -11.358 -32.980 1.00 97.81 89 VAL A O 1
ATOM 737 N N . ASP A 1 90 ? 0.340 -9.469 -33.977 1.00 96.94 90 ASP A N 1
ATOM 738 C CA . ASP A 1 90 ? 1.752 -9.842 -34.086 1.00 96.94 90 ASP A CA 1
ATOM 739 C C . ASP A 1 90 ? 2.423 -10.119 -32.721 1.00 96.94 90 ASP A C 1
ATOM 741 O O . ASP A 1 90 ? 2.073 -9.533 -31.686 1.00 96.94 90 ASP A O 1
ATOM 745 N N . HIS A 1 91 ? 3.423 -11.000 -32.724 1.00 96.31 91 HIS A N 1
ATOM 746 C CA . HIS A 1 91 ? 4.171 -11.438 -31.547 1.00 96.31 91 HIS A CA 1
ATOM 747 C C . HIS A 1 91 ? 4.861 -10.277 -30.824 1.00 96.31 91 HIS A C 1
ATOM 749 O O . HIS A 1 91 ? 4.830 -10.232 -29.591 1.00 96.31 91 HIS A O 1
ATOM 755 N N . GLU A 1 92 ? 5.413 -9.302 -31.555 1.00 96.69 92 GLU A N 1
ATOM 756 C CA . GLU A 1 92 ? 6.020 -8.113 -30.942 1.00 96.69 92 GLU A CA 1
ATOM 757 C C . GLU A 1 92 ? 5.004 -7.309 -30.133 1.00 96.69 92 GLU A C 1
ATOM 759 O O . GLU A 1 92 ? 5.290 -6.835 -29.030 1.00 96.69 92 GLU A O 1
ATOM 764 N N . ARG A 1 93 ? 3.787 -7.162 -30.666 1.00 96.81 93 ARG A N 1
ATOM 765 C CA . ARG A 1 93 ? 2.722 -6.428 -29.986 1.00 96.81 93 ARG A CA 1
ATOM 766 C C . ARG A 1 93 ? 2.266 -7.162 -28.729 1.00 96.81 93 ARG A C 1
ATOM 768 O O . ARG A 1 93 ? 2.115 -6.513 -27.697 1.00 96.81 93 ARG A O 1
ATOM 775 N N . ARG A 1 94 ? 2.132 -8.493 -28.779 1.00 97.50 94 ARG A N 1
ATOM 776 C CA . ARG A 1 94 ? 1.829 -9.317 -27.592 1.00 97.50 94 ARG A CA 1
ATOM 777 C C . ARG A 1 94 ? 2.910 -9.187 -26.521 1.00 97.50 94 ARG A C 1
ATOM 779 O O . ARG A 1 94 ? 2.589 -9.080 -25.340 1.00 97.50 94 ARG A O 1
ATOM 786 N N . TYR A 1 95 ? 4.178 -9.150 -26.929 1.00 97.00 95 TYR A N 1
ATOM 787 C CA . TYR A 1 95 ? 5.296 -8.949 -26.012 1.00 97.00 95 TYR A CA 1
ATOM 788 C C . TYR A 1 95 ? 5.236 -7.576 -25.327 1.00 97.00 95 TYR A C 1
ATOM 790 O O . TYR A 1 95 ? 5.312 -7.505 -24.099 1.00 97.00 95 TYR A O 1
ATOM 798 N N . ARG A 1 96 ? 5.014 -6.493 -26.087 1.00 97.56 96 ARG A N 1
ATOM 799 C CA . ARG A 1 96 ? 4.853 -5.136 -25.525 1.00 97.56 96 ARG A CA 1
ATOM 800 C C . ARG A 1 96 ? 3.639 -5.034 -24.601 1.00 97.56 96 ARG A C 1
ATOM 802 O O . ARG A 1 96 ? 3.747 -4.456 -23.524 1.00 97.56 96 ARG A O 1
ATOM 809 N N . ASP A 1 97 ? 2.508 -5.624 -24.986 1.00 97.56 97 ASP A N 1
ATOM 810 C CA . ASP A 1 97 ? 1.300 -5.679 -24.154 1.00 97.56 97 ASP A CA 1
ATOM 811 C C . ASP A 1 97 ? 1.569 -6.412 -22.823 1.00 97.56 97 ASP A C 1
ATOM 813 O O . ASP A 1 97 ? 1.163 -5.941 -21.759 1.00 97.56 97 ASP A O 1
ATOM 817 N N . HIS A 1 98 ? 2.311 -7.525 -22.851 1.00 96.06 98 HIS A N 1
ATOM 818 C CA . HIS A 1 98 ? 2.707 -8.257 -21.645 1.00 96.06 98 HIS A CA 1
ATOM 819 C C . HIS A 1 98 ? 3.667 -7.449 -20.752 1.00 96.06 98 HIS A C 1
ATOM 821 O O . HIS A 1 98 ? 3.520 -7.440 -19.524 1.00 96.06 98 HIS A O 1
ATOM 827 N N . GLN A 1 99 ? 4.633 -6.738 -21.344 1.00 97.25 99 GLN A N 1
ATOM 828 C CA . GLN A 1 99 ? 5.520 -5.836 -20.602 1.00 97.25 99 GLN A CA 1
ATOM 829 C C . GLN A 1 99 ? 4.733 -4.705 -19.931 1.00 97.25 99 GLN A C 1
ATOM 831 O O . GLN A 1 99 ? 4.849 -4.523 -18.720 1.00 97.25 99 GLN A O 1
ATOM 836 N N . ALA A 1 100 ? 3.858 -4.023 -20.675 1.00 96.25 100 ALA A N 1
ATOM 837 C CA . ALA A 1 100 ? 3.012 -2.955 -20.145 1.00 96.25 100 ALA A CA 1
ATOM 838 C C . ALA A 1 100 ? 2.091 -3.450 -19.016 1.00 96.25 100 ALA A C 1
ATOM 840 O O . ALA A 1 100 ? 1.877 -2.756 -18.020 1.00 96.25 100 ALA A O 1
ATOM 841 N N . LEU A 1 101 ? 1.562 -4.672 -19.132 1.00 96.50 101 LEU A N 1
ATOM 842 C CA . LEU A 1 101 ? 0.772 -5.310 -18.079 1.00 96.50 101 LEU A CA 1
ATOM 843 C C . LEU A 1 101 ? 1.604 -5.569 -16.819 1.00 96.50 101 LEU A C 1
ATOM 845 O O . LEU A 1 101 ? 1.133 -5.297 -15.712 1.00 96.50 101 LEU A O 1
ATOM 849 N N . THR A 1 102 ? 2.836 -6.050 -16.983 1.00 95.81 102 THR A N 1
ATOM 850 C CA . THR A 1 102 ? 3.769 -6.311 -15.876 1.00 95.81 102 THR A CA 1
ATOM 851 C C . THR A 1 102 ? 4.156 -5.014 -15.162 1.00 95.81 102 THR A C 1
ATOM 853 O O . THR A 1 102 ? 4.114 -4.940 -13.933 1.00 95.81 102 THR A O 1
ATOM 856 N N . GLU A 1 103 ? 4.471 -3.961 -15.915 1.00 95.62 103 GLU A N 1
ATOM 857 C CA . GLU A 1 103 ? 4.789 -2.637 -15.373 1.00 95.62 103 GLU A CA 1
ATOM 858 C C . GLU A 1 103 ? 3.604 -2.028 -14.617 1.00 95.62 103 GLU A C 1
ATOM 860 O O . GLU A 1 103 ? 3.766 -1.549 -13.490 1.00 95.62 103 GLU A O 1
ATOM 865 N N . HIS A 1 104 ? 2.397 -2.100 -15.186 1.00 97.00 104 HIS A N 1
ATOM 866 C CA . HIS A 1 104 ? 1.180 -1.617 -14.534 1.00 97.00 104 HIS A CA 1
ATOM 867 C C . HIS A 1 104 ? 0.900 -2.392 -13.232 1.00 97.00 104 HIS A C 1
ATOM 869 O O . HIS A 1 104 ? 0.582 -1.777 -12.210 1.00 97.00 104 HIS A O 1
ATOM 875 N N . ALA A 1 105 ? 1.093 -3.716 -13.231 1.00 96.50 105 ALA A N 1
ATOM 876 C CA . ALA A 1 105 ? 0.944 -4.547 -12.036 1.00 96.50 105 ALA A CA 1
ATOM 877 C C . ALA A 1 105 ? 1.929 -4.131 -10.939 1.00 96.50 105 ALA A C 1
ATOM 879 O O . ALA A 1 105 ? 1.530 -3.899 -9.798 1.00 96.50 105 ALA A O 1
ATOM 880 N N . ASN A 1 106 ? 3.209 -3.980 -11.285 1.00 94.75 106 ASN A N 1
ATOM 881 C CA . ASN A 1 106 ? 4.255 -3.595 -10.338 1.00 94.75 106 ASN A CA 1
ATOM 882 C C . ASN A 1 106 ? 4.008 -2.195 -9.757 1.00 94.75 106 ASN A C 1
ATOM 884 O O . ASN A 1 106 ? 4.115 -2.005 -8.545 1.00 94.75 106 ASN A O 1
ATOM 888 N N . ASN A 1 107 ? 3.592 -1.236 -10.591 1.00 96.00 107 ASN A N 1
ATOM 889 C CA . ASN A 1 107 ? 3.231 0.108 -10.141 1.00 96.00 107 ASN A CA 1
ATOM 890 C C . ASN A 1 107 ? 2.077 0.071 -9.122 1.00 96.00 107 ASN A C 1
ATOM 892 O O . ASN A 1 107 ? 2.147 0.709 -8.069 1.00 96.00 107 ASN A O 1
ATOM 896 N N . LEU A 1 108 ? 1.037 -0.722 -9.393 1.00 96.50 108 LEU A N 1
ATOM 897 C CA . LEU A 1 108 ? -0.093 -0.872 -8.478 1.00 96.50 108 LEU A CA 1
ATOM 898 C C . LEU A 1 108 ? 0.275 -1.608 -7.194 1.00 96.50 108 LEU A C 1
ATOM 900 O O . LEU A 1 108 ? -0.148 -1.166 -6.126 1.00 96.50 108 LEU A O 1
ATOM 904 N N . ARG A 1 109 ? 1.087 -2.671 -7.264 1.00 95.94 109 ARG A N 1
ATOM 905 C CA . ARG A 1 109 ? 1.606 -3.358 -6.069 1.00 95.94 109 ARG A CA 1
ATOM 906 C C . ARG A 1 109 ? 2.307 -2.373 -5.143 1.00 95.94 109 ARG A C 1
ATOM 908 O O . ARG A 1 109 ? 1.990 -2.344 -3.955 1.00 95.94 109 ARG A O 1
ATOM 915 N N . HIS A 1 110 ? 3.174 -1.524 -5.693 1.00 94.19 110 HIS A N 1
ATOM 916 C CA . HIS A 1 110 ? 3.876 -0.497 -4.930 1.00 94.19 110 HIS A CA 1
ATOM 917 C C . HIS A 1 110 ? 2.906 0.519 -4.303 1.00 94.19 110 HIS A C 1
ATOM 919 O O . HIS A 1 110 ? 2.916 0.727 -3.089 1.00 94.19 110 HIS A O 1
ATOM 925 N N . ARG A 1 111 ? 1.992 1.097 -5.098 1.00 95.88 111 ARG A N 1
ATOM 926 C CA . ARG A 1 111 ? 0.989 2.060 -4.596 1.00 95.88 111 ARG A CA 1
ATOM 927 C C . ARG A 1 111 ? 0.106 1.474 -3.493 1.00 95.88 111 ARG A C 1
ATOM 929 O O . ARG A 1 111 ? -0.202 2.167 -2.527 1.00 95.88 111 ARG A O 1
ATOM 936 N N . ILE A 1 112 ? -0.313 0.215 -3.627 1.00 96.25 112 ILE A N 1
ATOM 937 C CA . ILE A 1 112 ? -1.118 -0.485 -2.617 1.00 96.25 112 ILE A CA 1
ATOM 938 C C . ILE A 1 112 ? -0.292 -0.726 -1.351 1.00 96.25 112 ILE A C 1
ATOM 940 O O . ILE A 1 112 ? -0.789 -0.503 -0.247 1.00 96.25 112 ILE A O 1
ATOM 944 N N . ALA A 1 113 ? 0.963 -1.156 -1.493 1.00 94.88 113 ALA A N 1
ATOM 945 C CA . ALA A 1 113 ? 1.835 -1.456 -0.365 1.00 94.88 113 ALA A CA 1
ATOM 946 C C . ALA A 1 113 ? 2.160 -0.209 0.477 1.00 94.88 113 ALA A C 1
ATOM 948 O O . ALA A 1 113 ? 2.148 -0.299 1.707 1.00 94.88 113 ALA A O 1
ATOM 949 N N . VAL A 1 114 ? 2.381 0.942 -0.165 1.00 94.50 114 VAL A N 1
ATOM 950 C CA . VAL A 1 114 ? 2.732 2.222 0.484 1.00 94.50 114 VAL A CA 1
ATOM 951 C C . VAL A 1 114 ? 1.507 2.976 1.032 1.00 94.50 114 VAL A C 1
ATOM 953 O O . VAL A 1 114 ? 1.653 3.927 1.791 1.00 94.50 114 VAL A O 1
ATOM 956 N N . ASN A 1 115 ? 0.278 2.569 0.703 1.00 94.88 115 ASN A N 1
ATOM 957 C CA . ASN A 1 115 ? -0.914 3.274 1.178 1.00 94.88 115 ASN A CA 1
ATOM 958 C C . ASN A 1 115 ? -1.167 3.047 2.685 1.00 94.88 115 ASN A C 1
ATOM 960 O O . ASN A 1 115 ? -1.763 2.044 3.089 1.00 94.88 115 ASN A O 1
ATOM 964 N N . ASP A 1 116 ? -0.780 4.025 3.504 1.00 94.50 116 ASP A N 1
ATOM 965 C CA . ASP A 1 116 ? -0.914 4.003 4.969 1.00 94.50 116 ASP A CA 1
ATOM 966 C C . ASP A 1 116 ? -2.359 4.095 5.476 1.00 94.50 116 ASP A C 1
ATOM 968 O O . ASP A 1 116 ? -2.644 3.772 6.631 1.00 94.50 116 ASP A O 1
ATOM 972 N N . ARG A 1 117 ? -3.298 4.514 4.622 1.00 94.50 117 ARG A N 1
ATOM 973 C CA . ARG A 1 117 ? -4.724 4.603 4.975 1.00 94.50 117 ARG A CA 1
ATOM 974 C C . ARG A 1 117 ? -5.415 3.243 4.937 1.00 94.50 117 ARG A C 1
ATOM 976 O O . ARG A 1 117 ? -6.506 3.097 5.487 1.00 94.50 117 ARG A O 1
ATOM 983 N N . LEU A 1 118 ? -4.779 2.250 4.316 1.00 95.69 118 LEU A N 1
ATOM 984 C CA . LEU A 1 118 ? -5.221 0.864 4.328 1.00 95.69 118 LEU A CA 1
ATOM 985 C C . LEU A 1 118 ? -4.562 0.114 5.486 1.00 95.69 118 LEU A C 1
ATOM 987 O O . LEU A 1 118 ? -3.339 0.118 5.671 1.00 95.69 118 LEU A O 1
ATOM 991 N N . THR A 1 119 ? -5.370 -0.625 6.240 1.00 95.75 119 THR A N 1
ATOM 992 C CA . THR A 1 119 ? -4.837 -1.584 7.211 1.00 95.75 119 THR A CA 1
ATOM 993 C C . THR A 1 119 ? -3.975 -2.624 6.496 1.00 95.75 119 THR A C 1
ATOM 995 O O . THR A 1 119 ? -4.156 -2.911 5.314 1.00 95.75 119 THR A O 1
ATOM 998 N N . VAL A 1 120 ? -3.030 -3.240 7.208 1.00 94.19 120 VAL A N 1
ATOM 999 C CA . VAL A 1 120 ? -2.137 -4.249 6.605 1.00 94.19 120 VAL A CA 1
ATOM 1000 C C . VAL A 1 120 ? -2.929 -5.415 5.992 1.00 94.19 120 VAL A C 1
ATOM 1002 O O . VAL A 1 120 ? -2.566 -5.938 4.945 1.00 94.19 120 VAL A O 1
ATOM 1005 N N . THR A 1 121 ? -4.047 -5.794 6.611 1.00 94.25 121 THR A N 1
ATOM 1006 C CA . THR A 1 121 ? -4.983 -6.787 6.069 1.00 94.25 121 THR A CA 1
ATOM 1007 C C . THR A 1 121 ? -5.659 -6.319 4.785 1.00 94.25 121 THR A C 1
ATOM 1009 O O . THR A 1 121 ? -5.716 -7.087 3.834 1.00 94.25 121 THR A O 1
ATOM 1012 N N . GLU A 1 122 ? -6.123 -5.070 4.715 1.00 96.56 122 GLU A N 1
ATOM 1013 C CA . GLU A 1 122 ? -6.723 -4.513 3.493 1.00 96.56 122 GLU A CA 1
ATOM 1014 C C . GLU A 1 122 ? -5.696 -4.389 2.363 1.00 96.56 122 GLU A C 1
ATOM 1016 O O . GLU A 1 122 ? -6.018 -4.716 1.224 1.00 96.56 122 GLU A O 1
ATOM 1021 N N . ARG A 1 123 ? -4.448 -4.003 2.669 1.00 96.94 123 ARG A N 1
ATOM 1022 C CA . ARG A 1 123 ? -3.347 -4.013 1.693 1.00 96.94 123 ARG A CA 1
ATOM 1023 C C . ARG A 1 123 ? -3.120 -5.410 1.122 1.00 96.94 123 ARG A C 1
ATOM 1025 O O . ARG A 1 123 ? -3.024 -5.553 -0.090 1.00 96.94 123 ARG A O 1
ATOM 1032 N N . GLY A 1 124 ? -3.089 -6.440 1.967 1.00 95.19 124 GLY A N 1
ATOM 1033 C CA . GLY A 1 124 ? -2.937 -7.818 1.497 1.00 95.19 124 GLY A CA 1
ATOM 1034 C C . GLY A 1 124 ? -4.125 -8.303 0.663 1.00 95.19 124 GLY A C 1
ATOM 1035 O O . GLY A 1 124 ? -3.903 -8.896 -0.383 1.00 95.19 124 GLY A O 1
ATOM 1036 N N . ILE A 1 125 ? -5.365 -7.983 1.054 1.00 95.44 125 ILE A N 1
ATOM 1037 C CA . ILE A 1 125 ? -6.566 -8.298 0.254 1.00 95.44 125 ILE A CA 1
ATOM 1038 C C . ILE A 1 125 ? -6.506 -7.612 -1.118 1.00 95.44 125 ILE A C 1
ATOM 1040 O O . ILE A 1 125 ? -6.860 -8.214 -2.125 1.00 95.44 125 ILE A O 1
ATOM 1044 N N . ALA A 1 126 ? -6.050 -6.359 -1.178 1.00 96.75 126 ALA A N 1
ATOM 1045 C CA . ALA A 1 126 ? -5.910 -5.635 -2.437 1.00 96.75 126 ALA A CA 1
ATOM 1046 C C . ALA A 1 126 ? -4.815 -6.232 -3.339 1.00 96.75 126 ALA A C 1
ATOM 1048 O O . ALA A 1 126 ? -5.009 -6.312 -4.549 1.00 96.75 126 ALA A O 1
ATOM 1049 N N . LEU A 1 127 ? -3.691 -6.677 -2.763 1.00 96.75 127 LEU A N 1
ATOM 1050 C CA . LEU A 1 127 ? -2.634 -7.381 -3.498 1.00 96.75 127 LEU A CA 1
ATOM 1051 C C . LEU A 1 127 ? -3.120 -8.734 -4.030 1.00 96.75 127 LEU A C 1
ATOM 1053 O O . LEU A 1 127 ? -2.880 -9.043 -5.191 1.00 96.75 127 LEU A O 1
ATOM 1057 N N . ASP A 1 128 ? -3.852 -9.500 -3.223 1.00 95.44 128 ASP A N 1
ATOM 1058 C CA . ASP A 1 128 ? -4.473 -10.757 -3.656 1.00 95.44 128 ASP A CA 1
ATOM 1059 C C . ASP A 1 128 ? -5.518 -10.523 -4.758 1.00 95.44 128 ASP A C 1
ATOM 1061 O O . ASP A 1 128 ? -5.542 -11.232 -5.759 1.00 95.44 128 ASP A O 1
ATOM 1065 N N . GLY A 1 129 ? -6.314 -9.454 -4.650 1.00 95.75 129 GLY A N 1
ATOM 1066 C CA . GLY A 1 129 ? -7.232 -9.024 -5.706 1.00 95.75 129 GLY A CA 1
ATOM 1067 C C . GLY A 1 129 ? -6.521 -8.650 -7.011 1.00 95.75 129 GLY A C 1
ATOM 1068 O O . GLY A 1 129 ? -7.020 -8.963 -8.091 1.00 95.75 129 GLY A O 1
ATOM 1069 N N . LEU A 1 130 ? -5.346 -8.021 -6.930 1.00 96.94 130 LEU A N 1
ATOM 1070 C CA . LEU A 1 130 ? -4.511 -7.697 -8.090 1.00 96.94 130 LEU A CA 1
ATOM 1071 C C . LEU A 1 130 ? -3.907 -8.961 -8.730 1.00 96.94 130 LEU A C 1
ATOM 1073 O O . LEU A 1 130 ? -3.912 -9.102 -9.955 1.00 96.94 130 LEU A O 1
ATOM 1077 N N . ASP A 1 131 ? -3.432 -9.901 -7.914 1.00 95.62 131 ASP A N 1
ATOM 1078 C CA . ASP A 1 131 ? -2.900 -11.188 -8.375 1.00 95.62 131 ASP A CA 1
ATOM 1079 C C . ASP A 1 131 ? -4.010 -12.026 -9.041 1.00 95.62 131 ASP A C 1
ATOM 1081 O O . ASP A 1 131 ? -3.831 -12.551 -10.146 1.00 95.62 131 ASP A O 1
ATOM 1085 N N . ALA A 1 132 ? -5.201 -12.054 -8.435 1.00 94.88 132 ALA A N 1
ATOM 1086 C CA . ALA A 1 132 ? -6.393 -12.677 -9.000 1.00 94.88 132 ALA A CA 1
ATOM 1087 C C . ALA A 1 132 ? -6.822 -12.015 -10.317 1.00 94.88 132 ALA A C 1
ATOM 1089 O O . ALA A 1 132 ? -7.140 -12.726 -11.266 1.00 94.88 132 ALA A O 1
ATOM 1090 N N . ALA A 1 133 ? -6.771 -10.683 -10.424 1.00 96.12 133 ALA A N 1
ATOM 1091 C CA . ALA A 1 133 ? -7.053 -9.966 -11.670 1.00 96.12 133 ALA A CA 1
ATOM 1092 C C . ALA A 1 133 ? -6.040 -10.286 -12.785 1.00 96.12 133 ALA A C 1
ATOM 1094 O O . ALA A 1 133 ? -6.394 -10.248 -13.962 1.00 96.12 133 ALA A O 1
ATOM 1095 N N . THR A 1 134 ? -4.803 -10.627 -12.417 1.00 95.38 134 THR A N 1
ATOM 1096 C CA . THR A 1 134 ? -3.751 -11.036 -13.361 1.00 95.38 134 THR A CA 1
ATOM 1097 C C . THR A 1 134 ? -3.973 -12.466 -13.856 1.00 95.38 134 THR A C 1
ATOM 1099 O O . THR A 1 134 ? -3.849 -12.736 -15.046 1.00 95.38 134 THR A O 1
ATOM 1102 N N . THR A 1 135 ? -4.315 -13.392 -12.953 1.00 95.06 135 THR A N 1
ATOM 1103 C CA . THR A 1 135 ? -4.485 -14.820 -13.292 1.00 95.06 135 THR A CA 1
ATOM 1104 C C . THR A 1 135 ? -5.856 -15.114 -13.910 1.00 95.06 135 THR A C 1
ATOM 1106 O O . THR A 1 135 ? -5.970 -15.930 -14.822 1.00 95.06 135 THR A O 1
ATOM 1109 N N . PHE A 1 136 ? -6.904 -14.437 -13.439 1.00 95.81 136 PHE A N 1
ATOM 1110 C CA . PHE A 1 136 ? -8.297 -14.665 -13.823 1.00 95.81 136 PHE A CA 1
ATOM 1111 C C . PHE A 1 136 ? -9.000 -13.342 -14.181 1.00 95.81 136 PHE A C 1
ATOM 1113 O O . PHE A 1 136 ? -9.935 -12.930 -13.493 1.00 95.81 136 PHE A O 1
ATOM 1120 N N . PRO A 1 137 ? -8.621 -12.673 -15.286 1.00 95.19 137 PRO A N 1
ATOM 1121 C CA . PRO A 1 137 ? -9.139 -11.342 -15.626 1.00 95.19 137 PRO A CA 1
ATOM 1122 C C . PRO A 1 137 ? -10.654 -11.303 -15.891 1.00 95.19 137 PRO A C 1
ATOM 1124 O O . PRO A 1 137 ? -11.276 -10.250 -15.773 1.00 95.19 137 PRO A O 1
ATOM 1127 N N . ARG A 1 138 ? -11.266 -12.448 -16.227 1.00 94.69 138 ARG A N 1
ATOM 1128 C CA . ARG A 1 138 ? -12.722 -12.585 -16.425 1.00 94.69 138 ARG A CA 1
ATOM 1129 C C . ARG A 1 138 ? -13.510 -12.701 -15.118 1.00 94.69 138 ARG A C 1
ATOM 1131 O O . ARG A 1 138 ? -14.728 -12.553 -15.139 1.00 94.69 138 ARG A O 1
ATOM 1138 N N . PHE A 1 139 ? -12.854 -13.018 -14.003 1.00 94.38 139 PHE A N 1
ATOM 1139 C CA . PHE A 1 139 ? -13.524 -13.150 -12.716 1.00 94.38 139 PHE A CA 1
ATOM 1140 C C . PHE A 1 139 ? -13.726 -11.771 -12.089 1.00 94.38 139 PHE A C 1
ATOM 1142 O O . PHE A 1 139 ? -12.784 -10.991 -11.948 1.00 94.38 139 PHE A O 1
ATOM 1149 N N . GLU A 1 140 ? -14.960 -11.472 -11.683 1.00 91.31 140 GLU A N 1
ATOM 1150 C CA . GLU A 1 140 ? -15.267 -10.238 -10.974 1.00 91.31 140 GLU A CA 1
ATOM 1151 C C . GLU A 1 140 ? -15.268 -10.475 -9.460 1.00 91.31 140 GLU A C 1
ATOM 1153 O O . GLU A 1 140 ? -16.228 -11.044 -8.940 1.00 91.31 140 GLU A O 1
ATOM 1158 N N . PRO A 1 141 ? -14.244 -10.019 -8.710 1.00 79.00 141 PRO A N 1
ATOM 1159 C CA . PRO A 1 141 ? -14.174 -10.259 -7.266 1.00 79.00 141 PRO A CA 1
ATOM 1160 C C . PRO A 1 141 ? -15.257 -9.510 -6.464 1.00 79.00 141 PRO A C 1
ATOM 1162 O O . PRO A 1 141 ? -15.360 -9.666 -5.246 1.00 79.00 141 PRO A O 1
ATOM 1165 N N . GLY A 1 142 ? -16.088 -8.695 -7.123 1.00 91.62 142 GLY A N 1
ATOM 1166 C CA . GLY A 1 142 ? -17.060 -7.827 -6.474 1.00 91.62 142 GLY A CA 1
ATOM 1167 C C . GLY A 1 142 ? -16.370 -6.791 -5.583 1.00 91.62 142 GLY A C 1
ATOM 1168 O O . GLY A 1 142 ? -15.288 -6.298 -5.892 1.00 91.62 142 GLY A O 1
ATOM 1169 N N . ARG A 1 143 ? -16.999 -6.445 -4.453 1.00 93.81 143 ARG A N 1
ATOM 1170 C CA . ARG A 1 143 ? -16.420 -5.512 -3.472 1.00 93.81 143 ARG A CA 1
ATOM 1171 C C . ARG A 1 143 ? -15.342 -6.221 -2.639 1.00 93.81 143 ARG A C 1
ATOM 1173 O O . ARG A 1 143 ? -15.696 -6.854 -1.639 1.00 93.81 143 ARG A O 1
ATOM 1180 N N . LEU A 1 144 ? -14.063 -6.040 -2.984 1.00 91.94 144 LEU A N 1
ATOM 1181 C CA . LEU A 1 144 ? -12.893 -6.648 -2.319 1.00 91.94 144 LEU A CA 1
ATOM 1182 C C . LEU A 1 144 ? -12.945 -6.474 -0.794 1.00 91.94 144 LEU A C 1
ATOM 1184 O O . LEU A 1 144 ? -12.716 -7.407 -0.028 1.00 91.94 144 LEU A O 1
ATOM 1188 N N . PHE A 1 145 ? -13.326 -5.282 -0.333 1.00 95.62 145 PHE A N 1
ATOM 1189 C CA . PHE A 1 145 ? -13.258 -4.923 1.085 1.00 95.62 145 PHE A CA 1
ATOM 1190 C C . PHE A 1 145 ? -14.521 -5.240 1.900 1.00 95.62 145 PHE A C 1
ATOM 1192 O O . PHE A 1 145 ? -14.521 -5.040 3.116 1.00 95.62 145 PHE A O 1
ATOM 1199 N N . LYS A 1 146 ? -15.598 -5.767 1.293 1.00 94.12 146 LYS A N 1
ATOM 1200 C CA . LYS A 1 146 ? -16.886 -5.989 1.993 1.00 94.12 146 LYS A CA 1
ATOM 1201 C C . LYS A 1 146 ? -16.742 -6.891 3.226 1.00 94.12 146 LYS A C 1
ATOM 1203 O O . LYS A 1 146 ? -17.435 -6.686 4.219 1.00 94.12 146 LYS A O 1
ATOM 1208 N N . ASN A 1 147 ? -15.827 -7.858 3.175 1.00 92.19 147 ASN A N 1
ATOM 1209 C CA . ASN A 1 147 ? -15.562 -8.801 4.263 1.00 92.19 147 ASN A CA 1
ATOM 1210 C C . ASN A 1 147 ? -14.195 -8.591 4.937 1.00 92.19 147 ASN A C 1
ATOM 1212 O O . ASN A 1 147 ? -13.801 -9.424 5.748 1.00 92.19 147 ASN A O 1
ATOM 1216 N N . ALA A 1 148 ? -13.488 -7.485 4.671 1.00 90.56 148 ALA A N 1
ATOM 1217 C CA . ALA A 1 148 ? -12.144 -7.262 5.216 1.00 90.56 148 ALA A CA 1
ATOM 1218 C C . ALA A 1 148 ? -12.110 -7.308 6.757 1.00 90.56 148 ALA A C 1
ATOM 1220 O O . ALA A 1 148 ? -11.197 -7.876 7.345 1.00 90.56 148 ALA A O 1
ATOM 1221 N N . HIS A 1 149 ? -13.154 -6.804 7.423 1.00 90.94 149 HIS A N 1
ATOM 1222 C CA . HIS A 1 149 ? -13.290 -6.831 8.886 1.00 90.94 149 HIS A CA 1
ATOM 1223 C C . HIS A 1 149 ? -13.519 -8.239 9.478 1.00 90.94 149 HIS A C 1
ATOM 1225 O O . HIS A 1 149 ? -13.358 -8.437 10.687 1.00 90.94 149 HIS A O 1
ATOM 1231 N N . LYS A 1 150 ? -13.918 -9.216 8.651 1.00 93.69 150 LYS A N 1
ATOM 1232 C CA . LYS A 1 150 ? -14.134 -10.614 9.060 1.00 93.69 150 LYS A CA 1
ATOM 1233 C C . LYS A 1 150 ? -12.863 -11.450 8.967 1.00 93.69 150 LYS A C 1
ATOM 1235 O O . LYS A 1 150 ? -12.780 -12.482 9.625 1.00 93.69 150 LYS A O 1
ATOM 1240 N N . VAL A 1 151 ? -11.878 -10.993 8.195 1.00 91.00 151 VAL A N 1
ATOM 1241 C CA . VAL A 1 151 ? -10.589 -11.666 8.042 1.00 91.00 151 VAL A CA 1
ATOM 1242 C C . VAL A 1 151 ? -9.834 -11.596 9.370 1.00 91.00 151 VAL A C 1
ATOM 1244 O O . VAL A 1 151 ? -9.383 -10.535 9.805 1.00 91.00 151 VAL A O 1
ATOM 1247 N N . ARG A 1 152 ? -9.713 -12.739 10.045 1.00 92.00 152 ARG A N 1
ATOM 1248 C CA . ARG A 1 152 ? -9.036 -12.885 11.344 1.00 92.00 152 ARG A CA 1
ATOM 1249 C C . ARG A 1 152 ? -8.109 -14.103 11.323 1.00 92.00 152 ARG A C 1
ATOM 1251 O O . ARG A 1 152 ? -8.185 -14.946 10.436 1.00 92.00 152 ARG A O 1
ATOM 1258 N N . GLY A 1 153 ? -7.220 -14.200 12.311 1.00 92.19 153 GLY A N 1
ATOM 1259 C CA . GLY A 1 153 ? -6.361 -15.373 12.497 1.00 92.19 153 GLY A CA 1
ATOM 1260 C C . GLY A 1 153 ? -5.373 -15.603 11.347 1.00 92.19 153 GLY A C 1
ATOM 1261 O O . GLY A 1 153 ? -4.642 -14.692 10.958 1.00 92.19 153 GLY A O 1
ATOM 1262 N N . ILE A 1 154 ? -5.337 -16.833 10.827 1.00 85.62 154 ILE A N 1
ATOM 1263 C CA . ILE A 1 154 ? -4.334 -17.295 9.851 1.00 85.62 154 ILE A CA 1
ATOM 1264 C C . ILE A 1 154 ? -4.419 -16.521 8.530 1.00 85.62 154 ILE A C 1
ATOM 1266 O O . ILE A 1 154 ? -3.388 -16.180 7.957 1.00 85.62 154 ILE A O 1
ATOM 1270 N N . GLU A 1 155 ? -5.620 -16.193 8.054 1.00 84.38 155 GLU A N 1
ATOM 1271 C CA . GLU A 1 155 ? -5.786 -15.427 6.811 1.00 84.38 155 GLU A CA 1
ATOM 1272 C C . GLU A 1 155 ? -5.197 -14.021 6.937 1.00 84.38 155 GLU A C 1
ATOM 1274 O O . GLU A 1 155 ? -4.433 -13.584 6.080 1.00 84.38 155 GLU A O 1
ATOM 1279 N N . ALA A 1 156 ? -5.450 -13.342 8.061 1.00 84.44 156 ALA A N 1
ATOM 1280 C CA . ALA A 1 156 ? -4.861 -12.034 8.329 1.00 84.44 156 ALA A CA 1
ATOM 1281 C C . ALA A 1 156 ? -3.324 -12.089 8.347 1.00 84.44 156 ALA A C 1
ATOM 1283 O O . ALA A 1 156 ? -2.669 -11.157 7.882 1.00 84.44 156 ALA A O 1
ATOM 1284 N N . LEU A 1 157 ? -2.738 -13.180 8.854 1.00 81.44 157 LEU A N 1
ATOM 1285 C CA . LEU A 1 157 ? -1.289 -13.396 8.828 1.00 81.44 157 LEU A CA 1
ATOM 1286 C C . LEU A 1 157 ? -0.760 -13.620 7.407 1.00 81.44 157 LEU A C 1
ATOM 1288 O O . LEU A 1 157 ? 0.273 -13.045 7.066 1.00 81.44 157 LEU A O 1
ATOM 1292 N N . LYS A 1 158 ? -1.469 -14.381 6.564 1.00 89.25 158 LYS A N 1
ATOM 1293 C CA . LYS A 1 158 ? -1.105 -14.567 5.148 1.00 89.25 158 LYS A CA 1
ATOM 1294 C C . LYS A 1 158 ? -1.066 -13.231 4.405 1.00 89.25 158 LYS A C 1
ATOM 1296 O O . LYS A 1 158 ? -0.061 -12.923 3.766 1.00 89.25 158 LYS A O 1
ATOM 1301 N N . TYR A 1 159 ? -2.100 -12.409 4.576 1.00 88.00 159 TYR A N 1
ATOM 1302 C CA . TYR A 1 159 ? -2.160 -11.071 3.984 1.00 88.00 159 TYR A CA 1
ATOM 1303 C C . TYR A 1 159 ? -1.026 -10.166 4.484 1.00 88.00 159 TYR A C 1
ATOM 1305 O O . TYR A 1 159 ? -0.372 -9.497 3.688 1.00 88.00 159 TYR A O 1
ATOM 1313 N N . ARG A 1 160 ? -0.706 -10.197 5.785 1.00 78.69 160 ARG A N 1
ATOM 1314 C CA . ARG A 1 160 ? 0.444 -9.457 6.340 1.00 78.69 160 ARG A CA 1
ATOM 1315 C C . ARG A 1 160 ? 1.777 -9.919 5.753 1.00 78.69 160 ARG A C 1
ATOM 1317 O O . ARG A 1 160 ? 2.603 -9.082 5.403 1.00 78.69 160 ARG A O 1
ATOM 1324 N N . ALA A 1 161 ? 1.981 -11.228 5.616 1.00 80.56 161 ALA A N 1
ATOM 1325 C CA . ALA A 1 161 ? 3.191 -11.787 5.021 1.00 80.56 161 ALA A CA 1
ATOM 1326 C C . ALA A 1 161 ? 3.325 -11.425 3.531 1.00 80.56 161 ALA A C 1
ATOM 1328 O O . ALA A 1 161 ? 4.432 -11.212 3.044 1.00 80.56 161 ALA A O 1
ATOM 1329 N N . GLN A 1 162 ? 2.215 -11.330 2.795 1.00 88.06 162 GLN A N 1
ATOM 1330 C CA . GLN A 1 162 ? 2.214 -10.860 1.407 1.00 88.06 162 GLN A CA 1
ATOM 1331 C C . GLN A 1 162 ? 2.643 -9.392 1.311 1.00 88.06 162 GLN A C 1
ATOM 1333 O O . GLN A 1 162 ? 3.551 -9.082 0.546 1.00 88.06 162 GLN A O 1
ATOM 1338 N N . VAL A 1 163 ? 2.083 -8.512 2.147 1.00 82.06 163 VAL A N 1
ATOM 1339 C CA . VAL A 1 163 ? 2.489 -7.095 2.198 1.00 82.06 163 VAL A CA 1
ATOM 1340 C C . VAL A 1 163 ? 3.967 -6.954 2.567 1.00 82.06 163 VAL A C 1
ATOM 1342 O O . VAL A 1 163 ? 4.691 -6.206 1.918 1.00 82.06 163 VAL A O 1
ATOM 1345 N N . ALA A 1 164 ? 4.439 -7.711 3.562 1.00 78.62 164 ALA A N 1
ATOM 1346 C CA . ALA A 1 164 ? 5.842 -7.696 3.970 1.00 78.62 164 ALA A CA 1
ATOM 1347 C C . ALA A 1 164 ? 6.790 -8.162 2.852 1.00 78.62 164 ALA A C 1
ATOM 1349 O O . ALA A 1 164 ? 7.866 -7.593 2.703 1.00 78.62 164 ALA A O 1
ATOM 1350 N N . ARG A 1 165 ? 6.394 -9.154 2.040 1.00 86.81 165 ARG A N 1
ATOM 1351 C CA . ARG A 1 165 ? 7.177 -9.591 0.872 1.00 86.81 165 ARG A CA 1
ATOM 1352 C C . ARG A 1 165 ? 7.293 -8.497 -0.184 1.00 86.81 165 ARG A C 1
ATOM 1354 O O . ARG A 1 165 ? 8.386 -8.296 -0.696 1.00 86.81 165 ARG A O 1
ATOM 1361 N N . VAL A 1 166 ? 6.204 -7.784 -0.477 1.00 82.81 166 VAL A N 1
ATOM 1362 C CA . VAL A 1 166 ? 6.222 -6.678 -1.450 1.00 82.81 166 VAL A CA 1
ATOM 1363 C C . VAL A 1 166 ? 7.092 -5.525 -0.946 1.00 82.81 166 VAL A C 1
ATOM 1365 O O . VAL A 1 166 ? 8.000 -5.099 -1.650 1.00 82.81 166 VAL A O 1
ATOM 1368 N N . LEU A 1 167 ? 6.897 -5.088 0.302 1.00 83.12 167 LEU A N 1
ATOM 1369 C CA . LEU A 1 167 ? 7.720 -4.028 0.898 1.00 83.12 167 LEU A CA 1
ATOM 1370 C C . LEU A 1 167 ? 9.198 -4.435 1.010 1.00 83.12 167 LEU A C 1
ATOM 1372 O O . LEU A 1 167 ? 10.085 -3.632 0.735 1.00 83.12 167 LEU A O 1
ATOM 1376 N N . GLY A 1 168 ? 9.469 -5.689 1.379 1.00 80.00 168 GLY A N 1
ATOM 1377 C CA . GLY A 1 168 ? 10.820 -6.241 1.451 1.00 80.00 168 GLY A CA 1
ATOM 1378 C C . GLY A 1 168 ? 11.504 -6.292 0.084 1.00 80.00 168 GLY A C 1
ATOM 1379 O O . GLY A 1 168 ? 12.663 -5.894 -0.032 1.00 80.00 168 GLY A O 1
ATOM 1380 N N . ALA A 1 169 ? 10.783 -6.707 -0.961 1.00 77.38 169 ALA A N 1
ATOM 1381 C CA . ALA A 1 169 ? 11.286 -6.714 -2.332 1.00 77.38 169 ALA A CA 1
ATOM 1382 C C . ALA A 1 169 ? 11.631 -5.297 -2.817 1.00 77.38 169 ALA A C 1
ATOM 1384 O O . ALA A 1 169 ? 12.706 -5.097 -3.384 1.00 77.38 169 ALA A O 1
ATOM 1385 N N . ASP A 1 170 ? 10.788 -4.304 -2.523 1.00 70.69 170 ASP A N 1
ATOM 1386 C CA . ASP A 1 170 ? 11.059 -2.905 -2.870 1.00 70.69 170 ASP A CA 1
ATOM 1387 C C . ASP A 1 170 ? 12.291 -2.373 -2.133 1.00 70.69 170 ASP A C 1
ATOM 1389 O O . ASP A 1 170 ? 13.169 -1.792 -2.766 1.00 70.69 170 ASP A O 1
ATOM 1393 N N . THR A 1 171 ? 12.431 -2.639 -0.827 1.00 68.94 171 THR A N 1
ATOM 1394 C CA . THR A 1 171 ? 13.639 -2.229 -0.086 1.00 68.94 171 THR A CA 1
ATOM 1395 C C . THR A 1 171 ? 14.911 -2.865 -0.639 1.00 68.94 171 THR A C 1
ATOM 1397 O O . THR A 1 171 ? 15.938 -2.195 -0.723 1.00 68.94 171 THR A O 1
ATOM 1400 N N . TYR A 1 172 ? 14.846 -4.121 -1.088 1.00 62.53 172 TYR A N 1
ATOM 1401 C CA . TYR A 1 172 ? 15.984 -4.799 -1.709 1.00 62.53 172 TYR A CA 1
ATOM 1402 C C . TYR A 1 172 ? 16.332 -4.178 -3.068 1.00 62.53 172 TYR A C 1
ATOM 1404 O O . TYR A 1 172 ? 17.496 -3.908 -3.364 1.00 62.53 172 TYR A O 1
ATOM 1412 N N . THR A 1 173 ? 15.316 -3.891 -3.884 1.00 61.56 173 THR A N 1
ATOM 1413 C CA . THR A 1 173 ? 15.492 -3.312 -5.224 1.00 61.56 173 THR A CA 1
ATOM 1414 C C . THR A 1 173 ? 16.005 -1.874 -5.141 1.00 61.56 173 THR A C 1
ATOM 1416 O O . THR A 1 173 ? 16.914 -1.495 -5.880 1.00 61.56 173 THR A O 1
ATOM 1419 N N . GLN A 1 174 ? 15.491 -1.093 -4.190 1.00 60.47 174 GLN A N 1
ATOM 1420 C CA . GLN A 1 174 ? 15.857 0.303 -3.972 1.00 60.47 174 GLN A CA 1
ATOM 1421 C C . GLN A 1 174 ? 17.217 0.461 -3.278 1.00 60.47 174 GLN A C 1
ATOM 1423 O O . GLN A 1 174 ? 17.875 1.472 -3.490 1.00 60.47 174 GLN A O 1
ATOM 1428 N N . GLN A 1 175 ? 17.692 -0.526 -2.510 1.00 59.03 175 GLN A N 1
ATOM 1429 C CA . GLN A 1 175 ? 19.076 -0.545 -2.009 1.00 59.03 175 GLN A CA 1
ATOM 1430 C C . GLN A 1 175 ? 20.088 -0.961 -3.090 1.00 59.03 175 GLN A C 1
ATOM 1432 O O . GLN A 1 175 ? 21.220 -0.482 -3.087 1.00 59.03 175 GLN A O 1
ATOM 1437 N N . LEU A 1 176 ? 19.685 -1.793 -4.056 1.00 55.22 176 LEU A N 1
ATOM 1438 C CA . LEU A 1 176 ? 20.549 -2.221 -5.166 1.00 55.22 176 LEU A CA 1
ATOM 1439 C C . LEU A 1 176 ? 20.588 -1.220 -6.340 1.00 55.22 176 LEU A C 1
ATOM 1441 O O . LEU A 1 176 ? 21.564 -1.189 -7.093 1.00 55.22 176 LEU A O 1
ATOM 1445 N N . GLN A 1 177 ? 19.563 -0.378 -6.513 1.00 50.62 177 GLN A N 1
ATOM 1446 C CA . GLN A 1 177 ? 19.482 0.587 -7.619 1.00 50.62 177 GLN A CA 1
ATOM 1447 C C . GLN A 1 177 ? 20.461 1.776 -7.565 1.00 50.62 177 GLN A C 1
ATOM 1449 O O . GLN A 1 177 ? 21.061 2.055 -8.607 1.00 50.62 177 GLN A O 1
ATOM 1454 N N . PRO A 1 178 ? 20.717 2.456 -6.427 1.00 50.50 178 PRO A N 1
ATOM 1455 C CA . PRO A 1 178 ? 21.699 3.539 -6.392 1.00 50.50 178 PRO A CA 1
ATOM 1456 C C . PRO A 1 178 ? 23.125 3.018 -6.608 1.00 50.50 178 PRO A C 1
ATOM 1458 O O . PRO A 1 178 ? 23.952 3.730 -7.174 1.00 50.50 178 PRO A O 1
ATOM 1461 N N . GLN A 1 179 ? 23.400 1.747 -6.284 1.00 50.62 179 GLN A N 1
ATOM 1462 C CA . GLN A 1 179 ? 24.672 1.121 -6.643 1.00 50.62 179 GLN A CA 1
ATOM 1463 C C . GLN A 1 179 ? 24.785 0.814 -8.141 1.00 50.62 179 GLN A C 1
ATOM 1465 O O . GLN A 1 179 ? 25.880 0.922 -8.676 1.00 50.62 179 GLN A O 1
ATOM 1470 N N . ARG A 1 180 ? 23.692 0.499 -8.852 1.00 48.53 180 ARG A N 1
ATOM 1471 C CA . ARG A 1 180 ? 23.734 0.257 -10.309 1.00 48.53 180 ARG A CA 1
ATOM 1472 C C . ARG A 1 180 ? 23.732 1.528 -11.162 1.00 48.53 180 ARG A C 1
ATOM 1474 O O . ARG A 1 180 ? 24.310 1.499 -12.241 1.00 48.53 180 ARG A O 1
ATOM 1481 N N . GLN A 1 181 ? 23.132 2.631 -10.710 1.00 49.88 181 GLN A N 1
ATOM 1482 C CA . GLN A 1 181 ? 23.133 3.888 -11.482 1.00 49.88 181 GLN A CA 1
ATOM 1483 C C . GLN A 1 181 ? 24.379 4.756 -11.250 1.00 49.88 181 GLN A C 1
ATOM 1485 O O . GLN A 1 181 ? 24.766 5.485 -12.156 1.00 49.88 181 GLN A O 1
ATOM 1490 N N . GLN A 1 182 ? 25.077 4.618 -10.115 1.00 49.09 182 GLN A N 1
ATOM 1491 C CA . GLN A 1 182 ? 26.430 5.182 -9.944 1.00 49.09 182 GLN A CA 1
ATOM 1492 C C . GLN A 1 182 ? 27.556 4.204 -10.329 1.00 49.09 182 GLN A C 1
ATOM 1494 O O . GLN A 1 182 ? 28.727 4.573 -10.324 1.00 49.09 182 GLN A O 1
ATOM 1499 N N . GLN A 1 183 ? 27.215 2.967 -10.704 1.00 45.06 183 GLN A N 1
ATOM 1500 C CA . GLN A 1 183 ? 28.134 1.996 -11.303 1.00 45.06 183 GLN A CA 1
ATOM 1501 C C . GLN A 1 183 ? 27.567 1.488 -12.632 1.00 45.06 183 GLN A C 1
ATOM 1503 O O . GLN A 1 183 ? 27.482 0.281 -12.858 1.00 45.06 183 GLN A O 1
ATOM 1508 N N . GLN A 1 184 ? 27.219 2.408 -13.535 1.00 47.97 184 GLN A N 1
ATOM 1509 C CA . GLN A 1 184 ? 27.490 2.158 -14.947 1.00 47.97 184 GLN A CA 1
ATOM 1510 C C . GLN A 1 184 ? 28.935 2.584 -15.213 1.00 47.97 184 GLN A C 1
ATOM 1512 O O . GLN A 1 184 ? 29.189 3.753 -15.501 1.00 47.97 184 GLN A O 1
ATOM 1517 N N . PRO A 1 185 ? 29.912 1.674 -15.073 1.00 42.75 185 PRO A N 1
ATOM 1518 C CA . PRO A 1 185 ? 31.204 1.914 -15.662 1.00 42.75 185 PRO A CA 1
ATOM 1519 C C . PRO A 1 185 ? 31.044 1.992 -17.178 1.00 42.75 185 PRO A C 1
ATOM 1521 O O . PRO A 1 185 ? 30.314 1.198 -17.783 1.00 42.75 185 PRO A O 1
ATOM 1524 N N . SER A 1 186 ? 31.778 2.919 -17.783 1.00 48.47 186 SER A N 1
ATOM 1525 C CA . SER A 1 186 ? 32.146 2.841 -19.191 1.00 48.47 186 SER A CA 1
ATOM 1526 C C . SER A 1 186 ? 32.611 1.417 -19.529 1.00 48.47 186 SER A C 1
ATOM 1528 O O . SER A 1 186 ? 33.166 0.714 -18.681 1.00 48.47 186 SER A O 1
ATOM 1530 N N . ALA A 1 187 ? 32.374 0.977 -20.767 1.00 49.38 187 ALA A N 1
ATOM 1531 C CA . ALA A 1 187 ? 32.590 -0.398 -21.239 1.00 49.38 187 ALA A CA 1
ATOM 1532 C C . ALA A 1 187 ? 33.966 -1.018 -20.874 1.00 49.38 187 ALA A C 1
ATOM 1534 O O . ALA A 1 187 ? 34.094 -2.234 -20.806 1.00 49.38 187 ALA A O 1
ATOM 1535 N N . ALA A 1 188 ? 34.968 -0.203 -20.530 1.00 48.56 188 ALA A N 1
ATOM 1536 C CA . ALA A 1 188 ? 36.285 -0.621 -20.050 1.00 48.56 188 ALA A CA 1
ATOM 1537 C C . ALA A 1 188 ? 36.321 -1.261 -18.639 1.00 48.56 188 ALA A C 1
ATOM 1539 O O . ALA A 1 188 ? 37.283 -1.950 -18.314 1.00 48.56 188 ALA A O 1
ATOM 1540 N N . GLN A 1 189 ? 35.312 -1.066 -17.784 1.00 47.19 189 GLN A N 1
ATOM 1541 C CA . GLN A 1 189 ? 35.336 -1.527 -16.380 1.00 47.19 189 GLN A CA 1
ATOM 1542 C C . GLN A 1 189 ? 34.382 -2.705 -16.094 1.00 47.19 189 GLN A C 1
ATOM 1544 O O . GLN A 1 189 ? 34.409 -3.265 -14.997 1.00 47.19 189 GLN A O 1
ATOM 1549 N N . GLN A 1 190 ? 33.569 -3.128 -17.071 1.00 47.44 190 GLN A N 1
ATOM 1550 C CA . GLN A 1 190 ? 32.681 -4.297 -16.934 1.00 47.44 190 GLN A CA 1
ATOM 1551 C C . GLN A 1 190 ? 33.431 -5.630 -17.075 1.00 47.44 190 GLN A C 1
ATOM 1553 O O . GLN A 1 190 ? 33.016 -6.627 -16.489 1.00 47.44 190 GLN A O 1
ATOM 1558 N N . HIS A 1 191 ? 34.588 -5.630 -17.740 1.00 47.50 191 HIS A N 1
ATOM 1559 C CA . HIS A 1 191 ? 35.413 -6.828 -17.898 1.00 47.50 191 HIS A CA 1
ATOM 1560 C C . HIS A 1 191 ? 36.207 -7.210 -16.636 1.00 47.50 191 HIS A C 1
ATOM 1562 O O . HIS A 1 191 ? 36.497 -8.381 -16.435 1.00 47.50 191 HIS A O 1
ATOM 1568 N N . ALA A 1 192 ? 36.470 -6.270 -15.720 1.00 46.44 192 ALA A N 1
ATOM 1569 C CA . ALA A 1 192 ? 37.228 -6.548 -14.494 1.00 46.44 192 ALA A CA 1
ATOM 1570 C C . ALA A 1 192 ? 36.382 -7.125 -13.338 1.00 46.44 192 ALA A C 1
ATOM 1572 O O . ALA A 1 192 ? 36.933 -7.598 -12.347 1.00 46.44 192 ALA A O 1
ATOM 1573 N N . ARG A 1 193 ? 35.041 -7.086 -13.417 1.00 41.31 193 ARG A N 1
ATOM 1574 C CA . ARG A 1 193 ? 34.161 -7.483 -12.294 1.00 41.31 193 ARG A CA 1
ATOM 1575 C C . ARG A 1 193 ? 33.518 -8.865 -12.444 1.00 41.31 193 ARG A C 1
ATOM 1577 O O . ARG A 1 193 ? 32.928 -9.361 -11.485 1.00 41.31 193 ARG A O 1
ATOM 1584 N N . ALA A 1 194 ? 33.683 -9.515 -13.596 1.00 46.16 194 ALA A N 1
ATOM 1585 C CA . ALA A 1 194 ? 33.240 -10.894 -13.814 1.00 46.16 194 ALA A CA 1
ATOM 1586 C C . ALA A 1 194 ? 34.098 -11.942 -13.069 1.00 46.16 194 ALA A C 1
ATOM 1588 O O . ALA A 1 194 ? 33.714 -13.107 -13.004 1.00 46.16 194 ALA A O 1
ATOM 1589 N N . GLU A 1 195 ? 35.215 -11.545 -12.449 1.00 46.94 195 GLU A N 1
ATOM 1590 C CA . GLU A 1 195 ? 36.123 -12.471 -11.757 1.00 46.94 195 GLU A CA 1
ATOM 1591 C C . GLU A 1 195 ? 35.826 -12.698 -10.263 1.00 46.94 195 GLU A C 1
ATOM 1593 O O . GLU A 1 195 ? 36.442 -13.571 -9.659 1.00 46.94 195 GLU A O 1
ATOM 1598 N N . GLN A 1 196 ? 34.906 -11.960 -9.625 1.00 45.75 196 GLN A N 1
ATOM 1599 C CA . GLN A 1 196 ? 34.867 -11.924 -8.146 1.00 45.75 196 GLN A CA 1
ATOM 1600 C C . GLN A 1 196 ? 33.526 -12.235 -7.465 1.00 45.75 196 GLN A C 1
ATOM 1602 O O . GLN A 1 196 ? 33.346 -11.905 -6.296 1.00 45.75 196 GLN A O 1
ATOM 1607 N N . SER A 1 197 ? 32.573 -12.909 -8.115 1.00 37.97 197 SER A N 1
ATOM 1608 C CA . SER A 1 197 ? 31.372 -13.375 -7.390 1.00 37.97 197 SER A CA 1
ATOM 1609 C C . SER A 1 197 ? 30.885 -14.764 -7.813 1.00 37.97 197 SER A C 1
ATOM 1611 O O . SER A 1 197 ? 29.889 -14.923 -8.507 1.00 37.97 197 SER A O 1
ATOM 1613 N N . SER A 1 198 ? 31.594 -15.784 -7.323 1.00 38.91 198 SER A N 1
ATOM 1614 C CA . SER A 1 198 ? 31.057 -17.121 -7.022 1.00 38.91 198 SER A CA 1
ATOM 1615 C C . SER A 1 198 ? 31.120 -17.352 -5.503 1.00 38.91 198 SER A C 1
ATOM 1617 O O . SER A 1 198 ? 32.001 -16.788 -4.849 1.00 38.91 198 SER A O 1
ATOM 1619 N N . PRO A 1 199 ? 30.189 -18.125 -4.913 1.00 41.31 199 PRO A N 1
ATOM 1620 C CA . PRO A 1 199 ? 30.084 -18.281 -3.467 1.00 41.31 199 PRO A CA 1
ATOM 1621 C C . PRO A 1 199 ? 31.287 -19.036 -2.892 1.00 41.31 199 PRO A C 1
ATOM 1623 O O . PRO A 1 199 ? 31.793 -19.991 -3.477 1.00 41.31 199 PRO A O 1
ATOM 1626 N N . ALA A 1 200 ? 31.732 -18.575 -1.724 1.00 37.84 200 ALA A N 1
ATOM 1627 C CA . ALA A 1 200 ? 32.896 -19.068 -1.008 1.00 37.84 200 ALA A CA 1
ATOM 1628 C C . ALA A 1 200 ? 32.775 -20.558 -0.641 1.00 37.84 200 ALA A C 1
ATOM 1630 O O . ALA A 1 200 ? 32.039 -20.939 0.267 1.00 37.84 200 ALA A O 1
ATOM 1631 N N . VAL A 1 201 ? 33.580 -21.378 -1.314 1.00 42.12 201 VAL A N 1
ATOM 1632 C CA . VAL A 1 201 ? 34.127 -22.641 -0.800 1.00 42.12 201 VAL A CA 1
ATOM 1633 C C . VAL A 1 201 ? 35.622 -22.374 -0.568 1.00 42.12 201 VAL A C 1
ATOM 1635 O O . VAL A 1 201 ? 36.242 -21.729 -1.415 1.00 42.12 201 VAL A O 1
ATOM 1638 N N . PRO A 1 202 ? 36.230 -22.775 0.564 1.00 39.78 202 PRO A N 1
ATOM 1639 C CA . PRO A 1 202 ? 37.588 -22.358 0.903 1.00 39.78 202 PRO A CA 1
ATOM 1640 C C . PRO A 1 202 ? 38.620 -23.054 -0.001 1.00 39.78 202 PRO A C 1
ATOM 1642 O O . PRO A 1 202 ? 38.949 -24.222 0.185 1.00 39.78 202 PRO A O 1
ATOM 1645 N N . THR A 1 203 ? 39.145 -22.325 -0.986 1.00 45.88 203 THR A N 1
ATOM 1646 C CA . THR A 1 203 ? 40.241 -22.736 -1.880 1.00 45.88 203 THR A CA 1
ATOM 1647 C C . THR A 1 203 ? 41.488 -21.906 -1.591 1.00 45.88 203 THR A C 1
ATOM 1649 O O . THR A 1 203 ? 41.710 -20.898 -2.244 1.00 45.88 203 THR A O 1
ATOM 1652 N N . SER A 1 204 ? 42.328 -22.322 -0.639 1.00 46.72 204 SER A N 1
ATOM 1653 C CA . SER A 1 204 ? 43.670 -21.730 -0.459 1.00 46.72 204 SER A CA 1
ATOM 1654 C C . SER A 1 204 ? 44.793 -22.565 -1.091 1.00 46.72 204 SER A C 1
ATOM 1656 O O . SER A 1 204 ? 45.957 -22.228 -0.937 1.00 46.72 204 SER A O 1
ATOM 1658 N N . VAL A 1 205 ? 44.461 -23.663 -1.783 1.00 41.62 205 VAL A N 1
ATOM 1659 C CA . VAL A 1 205 ? 45.449 -24.599 -2.363 1.00 41.62 205 VAL A CA 1
ATOM 1660 C C . VAL A 1 205 ? 45.524 -24.497 -3.898 1.00 41.62 205 VAL A C 1
ATOM 1662 O O . VAL A 1 205 ? 46.559 -24.792 -4.484 1.00 41.62 205 VAL A O 1
ATOM 1665 N N . ARG A 1 206 ? 44.468 -23.997 -4.564 1.00 46.03 206 ARG A N 1
ATOM 1666 C CA . ARG A 1 206 ? 44.374 -23.926 -6.040 1.00 46.03 206 ARG A CA 1
ATOM 1667 C C . ARG A 1 206 ? 44.999 -22.680 -6.675 1.00 46.03 206 ARG A C 1
ATOM 1669 O O . ARG A 1 206 ? 45.302 -22.705 -7.861 1.00 46.03 206 ARG A O 1
ATOM 1676 N N . ASP A 1 207 ? 45.196 -21.598 -5.926 1.00 45.44 207 ASP A N 1
ATOM 1677 C CA . ASP A 1 207 ? 45.753 -20.354 -6.485 1.00 45.44 207 ASP A CA 1
ATOM 1678 C C . ASP A 1 207 ? 47.276 -20.419 -6.678 1.00 45.44 207 ASP A C 1
ATOM 1680 O O . ASP A 1 207 ? 47.823 -19.728 -7.533 1.00 45.44 207 ASP A O 1
ATOM 1684 N N . THR A 1 208 ? 47.957 -21.311 -5.959 1.00 49.25 208 THR A N 1
ATOM 1685 C CA . THR A 1 208 ? 49.389 -21.595 -6.132 1.00 49.25 208 THR A CA 1
ATOM 1686 C C . THR A 1 208 ? 49.687 -22.375 -7.416 1.00 49.25 208 THR A C 1
ATOM 1688 O O . THR A 1 208 ? 50.654 -22.058 -8.104 1.00 49.25 208 THR A O 1
ATOM 1691 N N . GLU A 1 209 ? 48.812 -23.301 -7.827 1.00 49.94 209 GLU A N 1
ATOM 1692 C CA . GLU A 1 209 ? 48.940 -24.002 -9.119 1.00 49.94 209 GLU A CA 1
ATOM 1693 C C . GLU A 1 209 ? 48.743 -23.051 -10.319 1.00 49.94 209 GLU A C 1
ATOM 1695 O O . GLU A 1 209 ? 49.369 -23.240 -11.363 1.00 49.94 209 GLU A O 1
ATOM 1700 N N . ARG A 1 210 ? 47.955 -21.969 -10.160 1.00 54.03 210 ARG A N 1
ATOM 1701 C CA . ARG A 1 210 ? 47.718 -20.948 -11.207 1.00 54.03 210 ARG A CA 1
ATOM 1702 C C . ARG A 1 210 ? 48.972 -20.179 -11.619 1.00 54.03 210 ARG A C 1
ATOM 1704 O O . ARG A 1 210 ? 49.032 -19.684 -12.741 1.00 54.03 210 ARG A O 1
ATOM 1711 N N . GLN A 1 211 ? 49.951 -20.027 -10.729 1.00 52.97 211 GLN A N 1
ATOM 1712 C CA . GLN A 1 211 ? 51.179 -19.287 -11.041 1.00 52.97 211 GLN A CA 1
ATOM 1713 C C . GLN A 1 211 ? 52.301 -20.192 -11.554 1.00 52.97 211 GLN A C 1
ATOM 1715 O O . GLN A 1 211 ? 53.135 -19.722 -12.323 1.00 52.97 211 GLN A O 1
ATOM 1720 N N . GLN A 1 212 ? 52.302 -21.480 -11.204 1.00 52.91 212 GLN A N 1
ATOM 1721 C CA . GLN A 1 212 ? 53.385 -22.397 -11.570 1.00 52.91 212 GLN A CA 1
ATOM 1722 C C . GLN A 1 212 ? 53.321 -22.884 -13.028 1.00 52.91 212 GLN A C 1
ATOM 1724 O O . GLN A 1 212 ? 54.344 -22.860 -13.700 1.00 52.91 212 GLN A O 1
ATOM 1729 N N . GLY A 1 213 ? 52.141 -23.190 -13.585 1.00 54.38 213 GLY A N 1
ATOM 1730 C CA . GLY A 1 213 ? 52.028 -23.568 -15.012 1.00 54.38 213 GLY A CA 1
ATOM 1731 C C . GLY A 1 213 ? 52.304 -22.422 -16.003 1.00 54.38 213 GLY A C 1
ATOM 1732 O O . GLY A 1 213 ? 52.663 -22.652 -17.159 1.00 54.38 213 GLY A O 1
ATOM 1733 N N . ARG A 1 214 ? 52.170 -21.174 -15.535 1.00 54.66 214 ARG A N 1
ATOM 1734 C CA . ARG A 1 214 ? 52.323 -19.944 -16.326 1.00 54.66 214 ARG A CA 1
ATOM 1735 C C . ARG A 1 214 ? 53.784 -19.569 -16.588 1.00 54.66 214 ARG A C 1
ATOM 1737 O O . ARG A 1 214 ? 54.078 -18.961 -17.613 1.00 54.66 214 ARG A O 1
ATOM 1744 N N . ILE A 1 215 ? 54.686 -19.881 -15.659 1.00 56.28 215 ILE A N 1
ATOM 1745 C CA . ILE A 1 215 ? 56.085 -19.430 -15.724 1.00 56.28 215 ILE A CA 1
ATOM 1746 C C . ILE A 1 215 ? 56.926 -20.345 -16.632 1.00 56.28 215 ILE A C 1
ATOM 1748 O O . ILE A 1 215 ? 57.858 -19.866 -17.274 1.00 56.28 215 ILE A O 1
ATOM 1752 N N . ASP A 1 216 ? 56.546 -21.616 -16.782 1.00 56.75 216 ASP A N 1
ATOM 1753 C CA . ASP A 1 216 ? 57.376 -22.616 -17.468 1.00 56.75 216 ASP A CA 1
ATOM 1754 C C . ASP A 1 216 ? 57.136 -22.731 -18.992 1.00 56.75 216 ASP A C 1
ATOM 1756 O O . ASP A 1 216 ? 57.959 -23.311 -19.699 1.00 56.75 216 ASP A O 1
ATOM 1760 N N . THR A 1 217 ? 56.042 -22.182 -19.541 1.00 60.75 217 THR A N 1
ATOM 1761 C CA . THR A 1 217 ? 55.616 -22.451 -20.938 1.00 60.75 217 THR A CA 1
ATOM 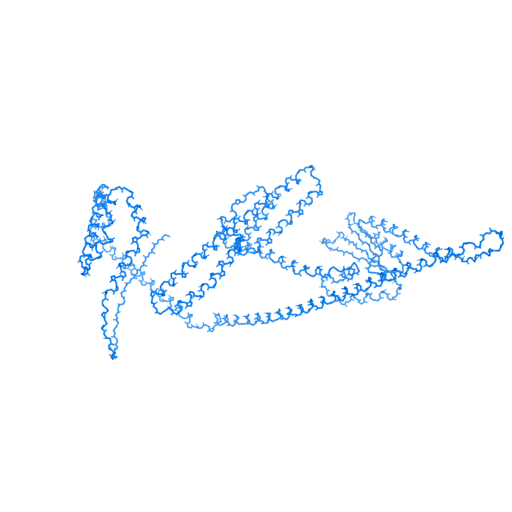1762 C C . THR A 1 217 ? 55.764 -21.283 -21.917 1.00 60.75 217 THR A C 1
ATOM 1764 O O . THR A 1 217 ? 55.699 -21.497 -23.132 1.00 60.75 217 THR A O 1
ATOM 1767 N N . GLY A 1 218 ? 55.978 -20.056 -21.427 1.00 75.25 218 GLY A N 1
ATOM 1768 C CA . GLY A 1 218 ? 55.990 -18.851 -22.270 1.00 75.25 218 GLY A CA 1
ATOM 1769 C C . GLY A 1 218 ? 54.650 -18.584 -22.973 1.00 75.25 218 GLY A C 1
ATOM 1770 O O . GLY A 1 218 ? 54.616 -17.881 -23.980 1.00 75.25 218 GLY A O 1
ATOM 1771 N N . ALA A 1 219 ? 53.560 -19.174 -22.473 1.00 80.94 219 ALA A N 1
ATOM 1772 C CA . ALA A 1 219 ? 52.237 -19.069 -23.065 1.00 80.94 219 ALA A CA 1
ATOM 1773 C C . ALA A 1 219 ? 51.721 -17.623 -23.004 1.00 80.94 219 ALA A C 1
ATOM 1775 O O . ALA A 1 219 ? 51.664 -17.009 -21.933 1.00 80.94 219 ALA A O 1
ATOM 1776 N N . THR A 1 220 ? 51.334 -17.079 -24.158 1.00 86.81 220 THR A N 1
ATOM 1777 C CA . THR A 1 220 ? 50.683 -15.764 -24.256 1.00 86.81 220 THR A CA 1
ATOM 1778 C C . THR A 1 220 ? 49.176 -15.879 -24.438 1.00 86.81 220 THR A C 1
ATOM 1780 O O . THR A 1 220 ? 48.509 -14.858 -24.464 1.00 86.81 220 THR A O 1
ATOM 1783 N N . TRP A 1 221 ? 48.622 -17.090 -24.489 1.00 88.19 221 TRP A N 1
ATOM 1784 C CA . TRP A 1 221 ? 47.194 -17.319 -24.662 1.00 88.19 221 TRP A CA 1
ATOM 1785 C C . TRP A 1 221 ? 46.643 -18.299 -23.627 1.00 88.19 221 TRP A C 1
ATOM 1787 O O . TRP A 1 221 ? 47.287 -19.295 -23.300 1.00 88.19 221 TRP A O 1
ATOM 1797 N N . GLU A 1 222 ? 45.442 -18.027 -23.124 1.00 90.19 222 GLU A N 1
ATOM 1798 C CA . GLU A 1 222 ? 44.644 -18.939 -22.296 1.00 90.19 222 GLU A CA 1
ATOM 1799 C C . GLU A 1 222 ? 43.388 -19.324 -23.078 1.00 90.19 222 GLU A C 1
ATOM 1801 O O . GLU A 1 222 ? 42.824 -18.520 -23.812 1.00 90.19 222 GLU A O 1
ATOM 1806 N N . THR A 1 223 ? 42.932 -20.564 -22.965 1.00 90.50 223 THR A N 1
ATOM 1807 C CA . THR A 1 223 ? 41.711 -21.042 -23.624 1.00 90.50 223 THR A CA 1
ATOM 1808 C C . THR A 1 223 ? 40.878 -21.833 -22.643 1.00 90.50 223 THR A C 1
ATOM 1810 O O . THR A 1 223 ? 41.411 -22.588 -21.838 1.00 90.50 223 THR A O 1
ATOM 1813 N N . THR A 1 224 ? 39.564 -21.648 -22.674 1.00 91.12 224 THR A N 1
ATOM 1814 C CA . THR A 1 224 ? 38.626 -22.307 -21.763 1.00 91.12 224 THR A CA 1
ATOM 1815 C C . THR A 1 224 ? 37.439 -22.818 -22.553 1.00 91.12 224 THR A C 1
ATOM 1817 O O . THR A 1 224 ? 36.766 -22.047 -23.238 1.00 91.12 224 THR A O 1
ATOM 1820 N N . VAL A 1 225 ? 37.133 -24.099 -22.383 1.00 90.56 225 VAL A N 1
ATOM 1821 C CA . VAL A 1 225 ? 35.955 -24.756 -22.948 1.00 90.56 225 VAL A CA 1
ATOM 1822 C C . VAL A 1 225 ? 35.025 -25.140 -21.803 1.00 90.56 225 VAL A C 1
ATOM 1824 O O . VAL A 1 225 ? 35.427 -25.822 -20.862 1.00 90.56 225 VAL A O 1
ATOM 1827 N N . ARG A 1 226 ? 33.774 -24.683 -21.853 1.00 90.31 226 ARG A N 1
ATOM 1828 C CA . ARG A 1 226 ? 32.727 -25.008 -20.876 1.00 90.31 226 ARG A CA 1
ATOM 1829 C C . ARG A 1 226 ? 31.658 -25.863 -21.536 1.00 90.31 226 ARG A C 1
ATOM 1831 O O . ARG A 1 226 ? 31.203 -25.532 -22.627 1.00 90.31 226 ARG A O 1
ATOM 1838 N N . TYR A 1 227 ? 31.239 -26.931 -20.867 1.00 87.25 227 TYR A N 1
ATOM 1839 C CA . TYR A 1 227 ? 30.204 -27.836 -21.367 1.00 87.25 227 TYR A CA 1
ATOM 1840 C C . TYR A 1 227 ? 29.383 -28.444 -20.225 1.00 87.25 227 TYR A C 1
ATOM 1842 O O . TYR A 1 227 ? 29.860 -28.592 -19.097 1.00 87.25 227 TYR A O 1
ATOM 1850 N N . HIS A 1 228 ? 28.143 -28.835 -20.516 1.00 79.12 228 HIS A N 1
ATOM 1851 C CA . HIS A 1 228 ? 27.303 -29.572 -19.570 1.00 79.12 228 HIS A CA 1
ATOM 1852 C C . HIS A 1 228 ? 27.463 -31.081 -19.784 1.00 79.12 228 HIS A C 1
ATOM 1854 O O . HIS A 1 228 ? 27.181 -31.601 -20.866 1.00 79.12 228 HIS A O 1
ATOM 1860 N N . ARG A 1 229 ? 27.922 -31.809 -18.758 1.00 73.25 229 ARG A N 1
ATOM 1861 C CA . ARG A 1 229 ? 28.075 -33.267 -18.856 1.00 73.25 229 ARG A CA 1
ATOM 1862 C C . ARG A 1 229 ? 26.689 -33.921 -18.730 1.00 73.25 229 ARG A C 1
ATOM 1864 O O . ARG A 1 229 ? 25.978 -33.634 -17.775 1.00 73.25 229 ARG A O 1
ATOM 1871 N N . PRO A 1 230 ? 26.292 -34.835 -19.629 1.00 58.72 230 PRO A N 1
ATOM 1872 C CA . PRO A 1 230 ? 24.943 -35.413 -19.624 1.00 58.72 230 PRO A CA 1
ATOM 1873 C C . PRO A 1 230 ? 24.612 -36.259 -18.379 1.00 58.72 230 PRO A C 1
ATOM 1875 O O . PRO A 1 230 ? 23.451 -36.581 -18.157 1.00 58.72 230 PRO A O 1
ATOM 1878 N N . GLU A 1 231 ? 25.612 -36.629 -17.575 1.00 60.59 231 GLU A N 1
ATOM 1879 C CA . GLU A 1 231 ? 25.454 -37.435 -16.356 1.00 60.59 231 GLU A CA 1
ATOM 1880 C C . GLU A 1 231 ? 25.427 -36.601 -15.067 1.00 60.59 231 GLU A C 1
ATOM 1882 O O . GLU A 1 231 ? 25.269 -37.150 -13.975 1.00 60.59 231 GLU A O 1
ATOM 1887 N N . SER A 1 232 ? 25.579 -35.274 -15.150 1.00 60.22 232 SER A N 1
ATOM 1888 C CA . SER A 1 232 ? 25.498 -34.440 -13.955 1.00 60.22 232 SER A CA 1
ATOM 1889 C C . SER A 1 232 ? 24.045 -34.295 -13.500 1.00 60.22 232 SER A C 1
ATOM 1891 O O . SER A 1 232 ? 23.210 -33.749 -14.212 1.00 60.22 232 SER A O 1
ATOM 1893 N N . VAL A 1 233 ? 23.762 -34.766 -12.284 1.00 49.91 233 VAL A N 1
ATOM 1894 C CA . VAL A 1 233 ? 22.422 -34.905 -11.674 1.00 49.91 233 VAL A CA 1
ATOM 1895 C C . VAL A 1 233 ? 21.711 -33.558 -11.413 1.00 49.91 233 VAL A C 1
ATOM 1897 O O . VAL A 1 233 ? 20.571 -33.536 -10.959 1.00 49.91 233 VAL A O 1
ATOM 1900 N N . GLY A 1 234 ? 22.336 -32.419 -11.728 1.00 60.81 234 GLY A N 1
ATOM 1901 C CA . GLY A 1 234 ? 21.738 -31.091 -11.589 1.00 60.81 234 GLY A CA 1
ATOM 1902 C C . GLY A 1 234 ? 21.850 -30.262 -12.874 1.00 60.81 234 GLY A C 1
ATOM 1903 O O . GLY A 1 234 ? 22.916 -30.289 -13.494 1.00 60.81 234 GLY A O 1
ATOM 1904 N N . PRO A 1 235 ? 20.810 -29.479 -13.239 1.00 54.84 235 PRO A N 1
ATOM 1905 C CA . PRO A 1 235 ? 20.813 -28.596 -14.415 1.00 54.84 235 PRO A CA 1
ATOM 1906 C C . PRO A 1 235 ? 21.928 -27.530 -14.403 1.00 54.84 235 PRO A C 1
ATOM 1908 O O . PRO A 1 235 ? 22.215 -26.943 -15.440 1.00 54.84 235 PRO A O 1
ATOM 1911 N N . ASP A 1 236 ? 22.611 -27.342 -13.269 1.00 60.28 236 ASP A N 1
ATOM 1912 C CA . ASP A 1 236 ? 23.590 -26.267 -13.060 1.00 60.28 236 ASP A CA 1
ATOM 1913 C C . ASP A 1 236 ? 25.058 -26.733 -13.022 1.00 60.28 236 ASP A C 1
ATOM 1915 O O . ASP A 1 236 ? 25.958 -25.938 -12.748 1.00 60.28 236 ASP A O 1
ATOM 1919 N N . THR A 1 237 ? 25.351 -28.015 -13.270 1.00 70.19 237 THR A N 1
ATOM 1920 C CA . THR A 1 237 ? 26.742 -28.500 -13.175 1.00 70.19 237 THR A CA 1
ATOM 1921 C C . THR A 1 237 ? 27.483 -28.295 -14.500 1.00 70.19 237 THR A C 1
ATOM 1923 O O . THR A 1 237 ? 27.314 -29.060 -15.448 1.00 70.19 237 THR A O 1
ATOM 1926 N N . VAL A 1 238 ? 28.321 -27.259 -14.566 1.00 78.69 238 VAL A N 1
ATOM 1927 C CA . VAL A 1 238 ? 29.161 -26.937 -15.734 1.00 78.69 238 VAL A CA 1
ATOM 1928 C C . VAL A 1 238 ? 30.553 -27.547 -15.557 1.00 78.69 238 VAL A C 1
ATOM 1930 O O . VAL A 1 238 ? 31.229 -27.282 -14.563 1.00 78.69 238 VAL A O 1
ATOM 1933 N N . SER A 1 239 ? 30.995 -28.353 -16.522 1.00 82.94 239 SER A N 1
ATOM 1934 C CA . SER A 1 239 ? 32.384 -28.822 -16.622 1.00 82.94 239 SER A CA 1
ATOM 1935 C C . SER A 1 239 ? 33.218 -27.805 -17.399 1.00 82.94 239 SER A C 1
ATOM 1937 O O . SER A 1 239 ? 32.716 -27.171 -18.328 1.00 82.94 239 SER A O 1
ATOM 1939 N N . VAL A 1 240 ? 34.478 -27.616 -17.000 1.00 88.50 240 VAL A N 1
ATOM 1940 C CA . VAL A 1 240 ? 35.369 -26.590 -17.560 1.00 88.50 240 VAL A CA 1
ATOM 1941 C C . VAL A 1 240 ? 36.745 -27.198 -17.821 1.00 88.50 240 VAL A C 1
ATOM 1943 O O . VAL A 1 240 ? 37.390 -27.634 -16.872 1.00 88.50 240 VAL A O 1
ATOM 1946 N N . GLU A 1 241 ? 37.194 -27.174 -19.074 1.00 88.06 241 GLU A N 1
ATOM 1947 C CA . GLU A 1 241 ? 38.559 -27.528 -19.496 1.00 88.06 241 GLU A CA 1
ATOM 1948 C C . GLU A 1 241 ? 39.338 -26.255 -19.824 1.00 88.06 241 GLU A C 1
ATOM 1950 O O . GLU A 1 241 ? 38.757 -25.297 -20.345 1.00 88.06 241 GLU A O 1
ATOM 1955 N N . ARG A 1 242 ? 40.640 -26.224 -19.517 1.00 89.00 242 ARG A N 1
ATOM 1956 C CA . ARG A 1 242 ? 41.506 -25.064 -19.785 1.00 89.00 242 ARG A CA 1
ATOM 1957 C C . ARG A 1 242 ? 42.859 -25.460 -20.364 1.00 89.00 242 ARG A C 1
ATOM 1959 O O . ARG A 1 242 ? 43.449 -26.438 -19.911 1.00 89.00 242 ARG A O 1
ATOM 1966 N N . GLY A 1 243 ? 43.355 -24.652 -21.296 1.00 89.12 243 GLY A N 1
ATOM 1967 C CA . GLY A 1 243 ? 44.648 -24.803 -21.961 1.00 89.12 243 GLY A CA 1
ATOM 1968 C C . GLY A 1 243 ? 45.428 -23.485 -21.999 1.00 89.12 243 GLY A C 1
ATOM 1969 O O . GLY A 1 243 ? 44.837 -22.404 -21.961 1.00 89.12 243 GLY A O 1
ATOM 1970 N N . TRP A 1 244 ? 46.759 -23.581 -22.042 1.00 90.25 244 TRP A N 1
ATOM 1971 C CA . TRP A 1 244 ? 47.684 -22.449 -22.158 1.00 90.25 244 TRP A CA 1
ATOM 1972 C C . TRP A 1 244 ? 48.541 -22.628 -23.411 1.00 90.25 244 TRP A C 1
ATOM 1974 O O . TRP A 1 244 ? 49.130 -23.693 -23.597 1.00 90.25 244 TRP A O 1
ATOM 1984 N N . HIS A 1 245 ? 48.622 -21.597 -24.250 1.00 89.75 245 HIS A N 1
ATOM 1985 C CA . HIS A 1 245 ? 49.152 -21.687 -25.613 1.00 89.75 245 HIS A CA 1
ATOM 1986 C C . HIS A 1 245 ? 50.101 -20.532 -25.925 1.00 89.75 245 HIS A C 1
ATOM 1988 O O . HIS A 1 245 ? 50.024 -19.452 -25.325 1.00 89.75 245 HIS A O 1
ATOM 1994 N N . ARG A 1 246 ? 51.037 -20.747 -26.848 1.00 87.31 246 ARG A N 1
ATOM 1995 C CA . ARG A 1 246 ? 52.032 -19.729 -27.213 1.00 87.31 246 ARG A CA 1
ATOM 1996 C C . ARG A 1 246 ? 51.454 -18.667 -28.126 1.00 87.31 246 ARG A C 1
ATOM 1998 O O . ARG A 1 246 ? 51.819 -17.504 -27.973 1.00 87.31 246 ARG A O 1
ATOM 2005 N N . ASP A 1 247 ? 50.549 -19.055 -29.013 1.00 88.56 247 ASP A N 1
ATOM 2006 C CA . ASP A 1 247 ? 49.863 -18.166 -29.940 1.00 88.56 247 ASP A CA 1
ATOM 2007 C C . ASP A 1 247 ? 48.360 -18.483 -30.030 1.00 88.56 247 ASP A C 1
ATOM 2009 O O . ASP A 1 247 ? 47.872 -19.494 -29.516 1.00 88.56 247 ASP A O 1
ATOM 2013 N N . GLY A 1 248 ? 47.608 -17.575 -30.657 1.00 86.19 248 GLY A N 1
ATOM 2014 C CA . GLY A 1 248 ? 46.157 -17.709 -30.769 1.00 86.19 248 GLY A CA 1
ATOM 2015 C C . GLY A 1 248 ? 45.710 -18.816 -31.729 1.00 86.19 248 GLY A C 1
ATOM 2016 O O . GLY A 1 248 ? 44.600 -19.322 -31.589 1.00 86.19 248 GLY A O 1
ATOM 2017 N N . ILE A 1 249 ? 46.574 -19.254 -32.655 1.00 89.06 249 ILE A N 1
ATOM 2018 C CA . ILE A 1 249 ? 46.252 -20.363 -33.565 1.00 89.06 249 ILE A CA 1
ATOM 2019 C C . ILE A 1 249 ? 46.275 -21.678 -32.787 1.00 89.06 249 ILE A C 1
ATOM 2021 O O . ILE A 1 249 ? 45.311 -22.437 -32.849 1.00 89.06 249 ILE A O 1
ATOM 2025 N N . GLU A 1 250 ? 47.334 -21.923 -32.018 1.00 88.62 250 GLU A N 1
ATOM 2026 C CA . GLU A 1 250 ? 47.472 -23.089 -31.143 1.00 88.62 250 GLU A CA 1
ATOM 2027 C C . GLU A 1 250 ? 46.333 -23.139 -30.111 1.00 88.62 250 GLU A C 1
ATOM 2029 O O . GLU A 1 250 ? 45.772 -24.201 -29.844 1.00 88.62 250 GLU A O 1
ATOM 2034 N N . SER A 1 251 ? 45.934 -21.976 -29.593 1.00 89.81 251 SER A N 1
ATOM 2035 C CA . SER A 1 251 ? 44.793 -21.809 -28.689 1.00 89.81 251 SER A CA 1
ATOM 2036 C C . SER A 1 251 ? 43.461 -22.249 -29.302 1.00 89.81 251 SER A C 1
ATOM 2038 O O . SER A 1 251 ? 42.737 -23.056 -28.711 1.00 89.81 251 SER A O 1
ATOM 2040 N N . MET A 1 252 ? 43.132 -21.768 -30.500 1.00 86.88 252 MET A N 1
ATOM 2041 C CA . MET A 1 252 ? 41.890 -22.153 -31.172 1.00 86.88 252 MET A CA 1
ATOM 2042 C C . MET A 1 252 ? 41.909 -23.608 -31.653 1.00 86.88 252 MET A C 1
ATOM 2044 O O . MET A 1 252 ? 40.881 -24.280 -31.579 1.00 86.88 252 MET A O 1
ATOM 2048 N N . GLN A 1 253 ? 43.063 -24.116 -32.100 1.00 90.06 253 GLN A N 1
ATOM 2049 C CA . GLN A 1 253 ? 43.231 -25.527 -32.467 1.00 90.06 253 GLN A CA 1
ATOM 2050 C C . GLN A 1 253 ? 42.976 -26.433 -31.268 1.00 90.06 253 GLN A C 1
ATOM 2052 O O . GLN A 1 253 ? 42.184 -27.364 -31.357 1.00 90.06 253 GLN A O 1
ATOM 2057 N N . TRP A 1 254 ? 43.556 -26.101 -30.116 1.00 93.00 254 TRP A N 1
ATOM 2058 C CA . TRP A 1 254 ? 43.315 -26.852 -28.894 1.00 93.00 254 TRP A CA 1
ATOM 2059 C C . TRP A 1 254 ? 41.845 -26.813 -28.460 1.00 93.00 254 TRP A C 1
ATOM 2061 O O . TRP A 1 254 ? 41.312 -27.839 -28.037 1.00 93.00 254 TRP A O 1
ATOM 2071 N N . ALA A 1 255 ? 41.159 -25.668 -28.582 1.00 90.38 255 ALA A N 1
ATOM 2072 C CA . ALA A 1 255 ? 39.720 -25.599 -28.318 1.00 90.38 255 ALA A CA 1
ATOM 2073 C C . ALA A 1 255 ? 38.922 -26.511 -29.257 1.00 90.38 255 ALA A C 1
ATOM 2075 O O . ALA A 1 255 ? 38.020 -27.206 -28.791 1.00 90.38 255 ALA A O 1
ATOM 2076 N N . ALA A 1 256 ? 39.255 -26.529 -30.549 1.00 88.31 256 ALA A N 1
ATOM 2077 C CA . ALA A 1 256 ? 38.597 -27.381 -31.534 1.00 88.31 256 ALA A CA 1
ATOM 2078 C C . ALA A 1 256 ? 38.808 -28.871 -31.218 1.00 88.31 256 ALA A C 1
ATOM 2080 O O . ALA A 1 256 ? 37.826 -29.604 -31.095 1.00 88.31 256 ALA A O 1
ATOM 2081 N N . ASP A 1 257 ? 40.053 -29.281 -30.964 1.00 89.56 257 ASP A N 1
ATOM 2082 C CA . ASP A 1 257 ? 40.415 -30.656 -30.594 1.00 89.56 257 ASP A CA 1
ATOM 2083 C C . ASP A 1 257 ? 39.746 -31.080 -29.277 1.00 89.56 257 ASP A C 1
ATOM 2085 O O . ASP A 1 257 ? 39.285 -32.212 -29.121 1.00 89.56 257 ASP A O 1
ATOM 2089 N N . THR A 1 258 ? 39.646 -30.154 -28.318 1.00 89.81 258 THR A N 1
ATOM 2090 C CA . THR A 1 258 ? 38.974 -30.393 -27.036 1.00 89.81 258 THR A CA 1
ATOM 2091 C C . THR A 1 258 ? 37.478 -30.596 -27.241 1.00 89.81 258 THR A C 1
ATOM 2093 O O . THR A 1 258 ? 36.919 -31.546 -26.702 1.00 89.81 258 THR A O 1
ATOM 2096 N N . VAL A 1 259 ? 36.813 -29.753 -28.035 1.00 88.44 259 VAL A N 1
ATOM 2097 C CA . VAL A 1 259 ? 35.381 -29.911 -28.341 1.00 88.44 259 VAL A CA 1
ATOM 2098 C C . VAL A 1 259 ? 35.119 -31.197 -29.133 1.00 88.44 259 VAL A C 1
ATOM 2100 O O . VAL A 1 259 ? 34.108 -31.853 -28.888 1.00 88.44 259 VAL A O 1
ATOM 2103 N N . GLU A 1 260 ? 36.030 -31.602 -30.018 1.00 87.06 260 GLU A N 1
ATOM 2104 C CA . GLU A 1 260 ? 35.944 -32.858 -30.771 1.00 87.06 260 GLU A CA 1
ATOM 2105 C C . GLU A 1 260 ? 36.146 -34.100 -29.887 1.00 87.06 260 GLU A C 1
ATOM 2107 O O . GLU A 1 260 ? 35.424 -35.090 -30.026 1.00 87.06 260 GLU A O 1
ATOM 2112 N N . GLY A 1 261 ? 37.082 -34.044 -28.936 1.00 84.31 261 GLY A N 1
ATOM 2113 C CA . GLY A 1 261 ? 37.343 -35.129 -27.987 1.00 84.31 261 GLY A CA 1
ATOM 2114 C C . GLY A 1 261 ? 36.235 -35.329 -26.947 1.00 84.31 261 GLY A C 1
ATOM 2115 O O . GLY A 1 261 ? 36.147 -36.391 -26.320 1.00 84.31 261 GLY A O 1
ATOM 2116 N N . LEU A 1 262 ? 35.365 -34.334 -26.755 1.00 83.06 262 LEU A N 1
ATOM 2117 C CA . LEU A 1 262 ? 34.241 -34.421 -25.833 1.00 83.06 262 LEU A CA 1
ATOM 2118 C C . LEU A 1 262 ? 33.102 -35.245 -26.461 1.00 83.06 262 LEU A C 1
ATOM 2120 O O . LEU A 1 262 ? 32.353 -34.771 -27.311 1.00 83.06 262 LEU A O 1
ATOM 2124 N N . GLN A 1 263 ? 32.917 -36.484 -25.990 1.00 70.88 263 GLN A N 1
ATOM 2125 C CA . GLN A 1 263 ? 31.774 -37.338 -26.355 1.00 70.88 263 GLN A CA 1
ATOM 2126 C C . GLN A 1 263 ? 30.458 -36.790 -25.770 1.00 70.88 263 GLN A C 1
ATOM 2128 O O . GLN A 1 263 ? 29.941 -37.267 -24.756 1.00 70.88 263 GLN A O 1
ATOM 2133 N N . ILE A 1 264 ? 29.925 -35.743 -26.392 1.00 72.88 264 ILE A N 1
ATOM 2134 C CA . ILE A 1 264 ? 28.745 -35.005 -25.942 1.00 72.88 264 ILE A CA 1
ATOM 2135 C C . ILE A 1 264 ? 27.504 -35.489 -26.705 1.00 72.88 264 ILE A C 1
ATOM 2137 O O . ILE A 1 264 ? 27.533 -35.679 -27.918 1.00 72.88 264 ILE A O 1
ATOM 2141 N N . LYS A 1 265 ? 26.382 -35.690 -25.997 1.00 68.44 265 LYS A N 1
ATOM 2142 C CA . LYS A 1 265 ? 25.092 -36.015 -26.629 1.00 68.44 265 LYS A CA 1
ATOM 2143 C C . LYS A 1 265 ? 24.584 -34.826 -27.452 1.00 68.44 265 LYS A C 1
ATOM 2145 O O . LYS A 1 265 ? 24.684 -33.679 -27.022 1.00 68.44 265 LYS A O 1
ATOM 2150 N N . SER A 1 266 ? 23.956 -35.109 -28.591 1.00 65.19 266 SER A N 1
ATOM 2151 C CA . SER A 1 266 ? 23.248 -34.108 -29.397 1.00 65.19 266 SER A CA 1
ATOM 2152 C C . SER A 1 266 ? 22.242 -33.328 -28.533 1.00 65.19 266 SER A C 1
ATOM 2154 O O . SER A 1 266 ? 21.342 -33.939 -27.952 1.00 65.19 266 SER A O 1
ATOM 2156 N N . GLY A 1 267 ? 22.404 -32.003 -28.436 1.00 68.25 267 GLY A N 1
ATOM 2157 C CA . GLY A 1 267 ? 21.532 -31.103 -27.660 1.00 68.25 267 GLY A CA 1
ATOM 2158 C C . GLY A 1 267 ? 22.179 -30.411 -26.451 1.00 68.25 267 GLY A C 1
ATOM 2159 O O . GLY A 1 267 ? 21.536 -29.580 -25.814 1.00 68.25 267 GLY A O 1
ATOM 2160 N N . THR A 1 268 ? 23.435 -30.714 -26.126 1.00 78.69 268 THR A N 1
ATOM 2161 C CA . THR A 1 268 ? 24.191 -30.005 -25.080 1.00 78.69 268 THR A CA 1
ATOM 2162 C C . THR A 1 268 ? 24.748 -28.676 -25.592 1.00 78.69 268 THR A C 1
ATOM 2164 O O . THR A 1 268 ? 25.239 -28.607 -26.713 1.00 78.69 268 THR A O 1
ATOM 2167 N N . GLN A 1 269 ? 24.738 -27.637 -24.754 1.00 84.56 269 GLN A N 1
ATOM 2168 C CA . GLN A 1 269 ? 25.416 -26.374 -25.056 1.00 84.56 269 GLN A CA 1
ATOM 2169 C C . GLN A 1 269 ? 26.892 -26.415 -24.650 1.00 84.56 269 GLN A C 1
ATOM 2171 O O . GLN A 1 269 ? 27.239 -26.861 -23.549 1.00 84.56 269 GLN A O 1
ATOM 2176 N N . VAL A 1 270 ? 27.745 -25.925 -25.545 1.00 88.25 270 VAL A N 1
ATOM 2177 C CA . VAL A 1 270 ? 29.187 -25.761 -25.352 1.00 88.25 270 VAL A CA 1
ATOM 2178 C C . VAL A 1 270 ? 29.536 -24.296 -25.586 1.00 88.25 270 VAL A C 1
ATOM 2180 O O . VAL A 1 270 ? 28.953 -23.642 -26.449 1.00 88.25 270 VAL A O 1
ATOM 2183 N N . SER A 1 271 ? 30.486 -23.768 -24.817 1.00 91.31 271 SER A N 1
ATOM 2184 C CA . SER A 1 271 ? 31.082 -22.459 -25.081 1.00 91.31 271 SER A CA 1
ATOM 2185 C C . SER A 1 271 ? 32.600 -22.534 -24.986 1.00 91.31 271 SER A C 1
ATOM 2187 O O . SER A 1 271 ? 33.115 -22.987 -23.961 1.00 91.31 271 SER A O 1
ATOM 2189 N N . ALA A 1 272 ? 33.305 -22.054 -26.002 1.00 90.31 272 ALA A N 1
ATOM 2190 C CA . ALA A 1 272 ? 34.756 -21.935 -26.027 1.00 90.31 272 ALA A CA 1
ATOM 2191 C C . ALA A 1 272 ? 35.147 -20.456 -26.093 1.00 90.31 272 ALA A C 1
ATOM 2193 O O . ALA A 1 272 ? 34.547 -19.682 -26.837 1.00 90.31 272 ALA A O 1
ATOM 2194 N N . ALA A 1 273 ? 36.145 -20.059 -25.313 1.00 90.62 273 ALA A N 1
ATOM 2195 C CA . ALA A 1 273 ? 36.705 -18.717 -25.373 1.00 90.62 273 ALA A CA 1
ATOM 2196 C C . ALA A 1 273 ? 38.232 -18.772 -25.290 1.00 90.62 273 ALA A C 1
ATOM 2198 O O . ALA A 1 273 ? 38.786 -19.598 -24.558 1.00 90.62 273 ALA A O 1
ATOM 2199 N N . ALA A 1 274 ? 38.886 -17.905 -26.061 1.00 88.88 274 ALA A N 1
ATOM 2200 C CA . ALA A 1 274 ? 40.335 -17.765 -26.128 1.00 88.88 274 ALA A CA 1
ATOM 2201 C C . ALA A 1 274 ? 40.738 -16.332 -25.767 1.00 88.88 274 ALA A C 1
ATOM 2203 O O . ALA A 1 274 ? 40.183 -15.361 -26.288 1.00 88.88 274 ALA A O 1
ATOM 2204 N N . TRP A 1 275 ? 41.707 -16.204 -24.869 1.00 88.06 275 TRP A N 1
ATOM 2205 C CA . TRP A 1 275 ? 42.208 -14.941 -24.346 1.00 88.06 275 TRP A CA 1
ATOM 2206 C C . TRP A 1 275 ? 43.669 -14.767 -24.707 1.00 88.06 275 TRP A C 1
ATOM 2208 O O . TRP A 1 275 ? 44.485 -15.649 -24.460 1.00 88.06 275 TRP A O 1
ATOM 2218 N N . ASN A 1 276 ? 43.990 -13.583 -25.209 1.00 86.94 276 ASN A N 1
ATOM 2219 C CA . ASN A 1 276 ? 45.353 -13.119 -25.374 1.00 86.94 276 ASN A CA 1
ATOM 2220 C C . ASN A 1 276 ? 45.806 -12.430 -24.077 1.00 86.94 276 ASN A C 1
ATOM 2222 O O . ASN A 1 276 ? 45.138 -11.524 -23.565 1.00 86.94 276 ASN A O 1
ATOM 2226 N N . ASN A 1 277 ? 46.928 -12.868 -23.518 1.00 72.00 277 ASN A N 1
ATOM 2227 C CA . ASN A 1 277 ? 47.456 -12.409 -22.242 1.00 72.00 277 ASN A CA 1
ATOM 2228 C C . ASN A 1 277 ? 47.757 -10.910 -22.312 1.00 72.00 277 ASN A C 1
ATOM 2230 O O . ASN A 1 277 ? 48.685 -10.465 -22.981 1.00 72.00 277 ASN A O 1
ATOM 2234 N N . GLY A 1 278 ? 46.973 -10.128 -21.571 1.00 66.50 278 GLY A N 1
ATOM 2235 C CA . GLY A 1 278 ? 47.042 -8.665 -21.570 1.00 66.50 278 GLY A CA 1
ATOM 2236 C C . GLY A 1 278 ? 45.774 -7.991 -22.088 1.00 66.50 278 GLY A C 1
ATOM 2237 O O . GLY A 1 278 ? 45.634 -6.781 -21.908 1.00 66.50 278 GLY A O 1
ATOM 2238 N N . GLN A 1 279 ? 44.831 -8.749 -22.658 1.00 74.81 279 GLN A N 1
ATOM 2239 C CA . GLN A 1 279 ? 43.516 -8.239 -23.034 1.00 74.81 279 GLN A CA 1
ATOM 2240 C C . GLN A 1 279 ? 42.417 -8.737 -22.081 1.00 74.81 279 GLN A C 1
ATOM 2242 O O . GLN A 1 279 ? 42.339 -9.928 -21.786 1.00 74.81 279 GLN A O 1
ATOM 2247 N N . PRO A 1 280 ? 41.547 -7.839 -21.581 1.00 68.31 280 PRO A N 1
ATOM 2248 C CA . PRO A 1 280 ? 40.466 -8.200 -20.660 1.00 68.31 280 PRO A CA 1
ATOM 2249 C C . PRO A 1 280 ? 39.242 -8.805 -21.373 1.00 68.31 280 PRO A C 1
ATOM 2251 O O . PRO A 1 280 ? 38.284 -9.222 -20.721 1.00 68.31 280 PRO A O 1
ATOM 2254 N N . VAL A 1 281 ? 39.251 -8.827 -22.707 1.00 75.12 281 VAL A N 1
ATOM 2255 C CA . VAL A 1 281 ? 38.200 -9.400 -23.551 1.00 75.12 281 VAL A CA 1
ATOM 2256 C C . VAL A 1 281 ? 38.803 -10.601 -24.279 1.00 75.12 281 VAL A C 1
ATOM 2258 O O . VAL A 1 281 ? 39.922 -10.472 -24.778 1.00 75.12 281 VAL A O 1
ATOM 2261 N N . PRO A 1 282 ? 38.123 -11.762 -24.325 1.00 83.31 282 PRO A N 1
ATOM 2262 C CA . PRO A 1 282 ? 38.563 -12.853 -25.184 1.00 83.31 282 PRO A CA 1
ATOM 2263 C C . PRO A 1 282 ? 38.597 -12.364 -26.630 1.00 83.31 282 PRO A C 1
ATOM 2265 O O . PRO A 1 282 ? 37.641 -11.747 -27.100 1.00 83.31 282 PRO A O 1
ATOM 2268 N N . GLU A 1 283 ? 39.693 -12.643 -27.326 1.00 83.81 283 GLU A N 1
ATOM 2269 C CA . GLU A 1 283 ? 39.827 -12.303 -28.745 1.00 83.81 283 GLU A CA 1
ATOM 2270 C C . GLU A 1 283 ? 38.846 -13.136 -29.582 1.00 83.81 283 GLU A C 1
ATOM 2272 O O . GLU A 1 283 ? 38.449 -12.735 -30.672 1.00 83.81 283 GLU A O 1
ATOM 2277 N N . TYR A 1 284 ? 38.387 -14.263 -29.025 1.00 85.38 284 TYR A N 1
ATOM 2278 C CA . TYR A 1 284 ? 37.446 -15.155 -29.671 1.00 85.38 284 TYR A CA 1
ATOM 2279 C C . TYR A 1 284 ? 36.479 -15.826 -28.687 1.00 85.38 284 TYR A C 1
ATOM 2281 O O . TYR A 1 284 ? 36.894 -16.327 -27.637 1.00 85.38 284 TYR A O 1
ATOM 2289 N N . ILE A 1 285 ? 35.189 -15.867 -29.046 1.00 90.56 285 ILE A N 1
ATOM 2290 C CA . ILE A 1 285 ? 34.124 -16.567 -28.313 1.00 90.56 285 ILE A CA 1
ATOM 2291 C C . ILE A 1 285 ? 33.261 -17.345 -29.308 1.00 90.56 285 ILE A C 1
ATOM 2293 O O . ILE A 1 285 ? 32.711 -16.755 -30.233 1.00 90.56 285 ILE A O 1
ATOM 2297 N N . ALA A 1 286 ? 33.062 -18.633 -29.040 1.00 89.56 286 ALA A N 1
ATOM 2298 C CA . ALA A 1 286 ? 32.067 -19.472 -29.698 1.00 89.56 286 ALA A CA 1
ATOM 2299 C C . ALA A 1 286 ? 31.113 -20.068 -28.664 1.00 89.56 286 ALA A C 1
ATOM 2301 O O . ALA A 1 286 ? 31.546 -20.516 -27.598 1.00 89.56 286 ALA A O 1
ATOM 2302 N N . ALA A 1 287 ? 29.817 -20.091 -28.963 1.00 88.88 287 ALA A N 1
ATOM 2303 C CA . ALA A 1 287 ? 28.811 -20.714 -28.108 1.00 88.88 287 ALA A CA 1
ATOM 2304 C C . ALA A 1 287 ? 27.658 -21.271 -28.943 1.00 88.88 287 ALA A C 1
ATOM 2306 O O . ALA A 1 287 ? 27.168 -20.603 -29.851 1.00 88.88 287 ALA A O 1
ATOM 2307 N N . GLY A 1 288 ? 27.205 -22.478 -28.614 1.00 88.50 288 GLY A N 1
ATOM 2308 C CA . GLY A 1 288 ? 26.149 -23.151 -29.365 1.00 88.50 288 GLY A CA 1
ATOM 2309 C C . GLY A 1 288 ? 26.128 -24.653 -29.122 1.00 88.50 288 GLY A C 1
ATOM 2310 O O . GLY A 1 288 ? 26.626 -25.148 -28.104 1.00 88.50 288 GLY A O 1
ATOM 2311 N N . SER A 1 289 ? 25.537 -25.382 -30.061 1.00 86.81 289 SER A N 1
ATOM 2312 C CA . SER A 1 289 ? 25.712 -26.831 -30.154 1.00 86.81 289 SER A CA 1
ATOM 2313 C C . SER A 1 289 ? 27.182 -27.180 -30.449 1.00 86.81 289 SER A C 1
ATOM 2315 O O . SER A 1 289 ? 27.924 -26.340 -30.962 1.00 86.81 289 SER A O 1
ATOM 2317 N N . PRO A 1 290 ? 27.642 -28.408 -30.149 1.00 87.25 290 PRO A N 1
ATOM 2318 C CA . PRO A 1 290 ? 29.028 -28.795 -30.404 1.00 87.25 290 PRO A CA 1
ATOM 2319 C C . PRO A 1 290 ? 29.414 -28.655 -31.883 1.00 87.25 290 PRO A C 1
ATOM 2321 O O . PRO A 1 290 ? 30.555 -28.335 -32.190 1.00 87.25 290 PRO A O 1
ATOM 2324 N N . ASP A 1 291 ? 28.464 -28.860 -32.798 1.00 84.75 291 ASP A N 1
ATOM 2325 C CA . ASP A 1 291 ? 28.683 -28.730 -34.240 1.00 84.75 291 ASP A CA 1
ATOM 2326 C C . ASP A 1 291 ? 28.870 -27.262 -34.645 1.00 84.75 291 ASP A C 1
ATOM 2328 O O . ASP A 1 291 ? 29.851 -26.936 -35.308 1.00 84.75 291 ASP A O 1
ATOM 2332 N N . GLU A 1 292 ? 28.009 -26.366 -34.151 1.00 87.25 292 GLU A N 1
ATOM 2333 C CA . GLU A 1 292 ? 28.116 -24.918 -34.390 1.00 87.25 292 GLU A CA 1
ATOM 2334 C C . GLU A 1 292 ? 29.398 -24.330 -33.789 1.00 87.25 292 GLU A C 1
ATOM 2336 O O . GLU A 1 292 ? 30.058 -23.504 -34.412 1.00 87.25 292 GLU A O 1
ATOM 2341 N N . VAL A 1 293 ? 29.784 -24.762 -32.584 1.00 88.56 293 VAL A N 1
ATOM 2342 C CA . VAL A 1 293 ? 31.021 -24.294 -31.937 1.00 88.56 293 VAL A CA 1
ATOM 2343 C C . VAL A 1 293 ? 32.253 -24.746 -32.722 1.00 88.56 293 VAL A C 1
ATOM 2345 O O . VAL A 1 293 ? 33.210 -23.980 -32.829 1.00 88.56 293 VAL A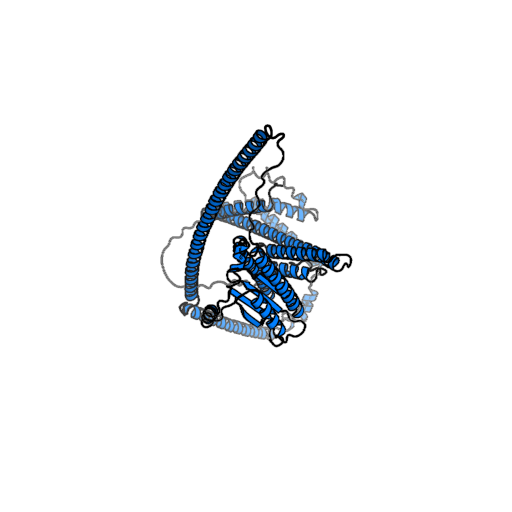 O 1
ATOM 2348 N N . ARG A 1 294 ? 32.237 -25.956 -33.299 1.00 86.44 294 ARG A N 1
ATOM 2349 C CA . ARG A 1 294 ? 33.325 -26.451 -34.159 1.00 86.44 294 ARG A CA 1
ATOM 2350 C C . ARG A 1 294 ? 33.425 -25.675 -35.466 1.00 86.44 294 ARG A C 1
ATOM 2352 O O . ARG A 1 294 ? 34.533 -25.320 -35.856 1.00 86.44 294 ARG A O 1
ATOM 2359 N N . GLU A 1 295 ? 32.297 -25.395 -36.112 1.00 87.62 295 GLU A N 1
ATOM 2360 C CA . GLU A 1 295 ? 32.255 -24.595 -37.340 1.00 87.62 295 GLU A CA 1
ATOM 2361 C C . GLU A 1 295 ? 32.787 -23.181 -37.089 1.00 87.62 295 GLU A C 1
ATOM 2363 O O . GLU A 1 295 ? 33.726 -22.751 -37.755 1.00 87.62 295 GLU A O 1
ATOM 2368 N N . GLN A 1 296 ? 32.305 -22.519 -36.032 1.00 89.12 296 GLN A N 1
ATOM 2369 C CA . GLN A 1 296 ? 32.799 -21.198 -35.643 1.00 89.12 296 GLN A CA 1
ATOM 2370 C C . GLN A 1 296 ? 34.314 -21.227 -35.379 1.00 89.12 296 GLN A C 1
ATOM 2372 O O . GLN A 1 296 ? 35.041 -20.359 -35.861 1.00 89.12 296 GLN A O 1
ATOM 2377 N N . LEU A 1 297 ? 34.820 -22.222 -34.631 1.00 88.12 297 LEU A N 1
ATOM 2378 C CA . LEU A 1 297 ? 36.256 -22.338 -34.327 1.00 88.12 297 LEU A CA 1
ATOM 2379 C C . LEU A 1 297 ? 37.102 -22.549 -35.593 1.00 88.12 297 LEU A C 1
ATOM 2381 O O . LEU A 1 297 ? 38.207 -22.012 -35.682 1.00 88.12 297 LEU A O 1
ATOM 2385 N N . ALA A 1 298 ? 36.595 -23.295 -36.576 1.00 86.38 298 ALA A N 1
ATOM 2386 C CA . ALA A 1 298 ? 37.257 -23.489 -37.864 1.00 86.38 298 ALA A CA 1
ATOM 2387 C C . ALA A 1 298 ? 37.295 -22.196 -38.702 1.00 86.38 298 ALA A C 1
ATOM 2389 O O . ALA A 1 298 ? 38.322 -21.890 -39.324 1.00 86.38 298 ALA A O 1
ATOM 2390 N N . ASP A 1 299 ? 36.219 -21.410 -38.670 1.00 86.75 299 ASP A N 1
ATOM 2391 C CA . ASP A 1 299 ? 36.152 -20.099 -39.321 1.00 86.75 299 ASP A CA 1
ATOM 2392 C C . ASP A 1 299 ? 37.128 -19.110 -38.670 1.00 86.75 299 ASP A C 1
ATOM 2394 O O . ASP A 1 299 ? 37.951 -18.502 -39.363 1.00 86.75 299 ASP A O 1
ATOM 2398 N N . GLY A 1 300 ? 37.133 -19.031 -37.335 1.00 84.62 300 GLY A N 1
ATOM 2399 C CA . GLY A 1 300 ? 38.060 -18.189 -36.571 1.00 84.62 300 GLY A CA 1
ATOM 2400 C C . GLY A 1 300 ? 39.531 -18.549 -36.808 1.00 84.62 300 GLY A C 1
ATOM 2401 O O . GLY A 1 300 ? 40.375 -17.665 -36.974 1.00 84.62 300 GLY A O 1
ATOM 2402 N N . LEU A 1 301 ? 39.849 -19.844 -36.926 1.00 86.44 301 LEU A N 1
ATOM 2403 C CA . LEU A 1 301 ? 41.189 -20.319 -37.293 1.00 86.44 301 LEU A CA 1
ATOM 2404 C C . LEU A 1 301 ? 41.617 -19.862 -38.689 1.00 86.44 301 LEU A C 1
ATOM 2406 O O . LEU A 1 301 ? 42.790 -19.543 -38.915 1.00 86.44 301 LEU A O 1
ATOM 2410 N N . THR A 1 302 ? 40.680 -19.851 -39.634 1.00 85.38 302 THR A N 1
ATOM 2411 C CA . THR A 1 302 ? 40.936 -19.420 -41.010 1.00 85.38 302 THR A CA 1
ATOM 2412 C C . THR A 1 302 ? 41.190 -17.916 -41.062 1.00 85.38 302 THR A C 1
ATOM 2414 O O . THR A 1 302 ? 42.163 -17.483 -41.684 1.00 85.38 302 THR A O 1
ATOM 2417 N N . GLU A 1 303 ? 40.387 -17.132 -40.345 1.00 84.31 303 GLU A N 1
ATOM 2418 C CA . GLU A 1 303 ? 40.554 -15.682 -40.216 1.00 84.31 303 GLU A CA 1
ATOM 2419 C C . GLU A 1 303 ? 41.896 -15.321 -39.556 1.00 84.31 303 GLU A C 1
ATOM 2421 O O . GLU A 1 303 ? 42.666 -14.521 -40.096 1.00 84.31 303 GLU A O 1
ATOM 2426 N N . MET A 1 304 ? 42.253 -15.977 -38.446 1.00 80.81 304 MET A N 1
ATOM 2427 C CA . MET A 1 304 ? 43.531 -15.738 -37.767 1.00 80.81 304 MET A CA 1
ATOM 2428 C C . MET A 1 304 ? 44.746 -16.058 -38.643 1.00 80.81 304 MET A C 1
ATOM 2430 O O . MET A 1 304 ? 45.731 -15.312 -38.624 1.00 80.81 304 MET A O 1
ATOM 2434 N N . ARG A 1 305 ? 44.690 -17.133 -39.440 1.00 85.44 305 ARG A N 1
ATOM 2435 C CA . ARG A 1 305 ? 45.761 -17.459 -40.395 1.00 85.44 305 ARG A CA 1
ATOM 2436 C C . ARG A 1 305 ? 45.905 -16.387 -41.470 1.00 85.44 305 ARG A C 1
ATOM 2438 O O . ARG A 1 305 ? 47.031 -15.995 -41.759 1.00 85.44 305 ARG A O 1
ATOM 2445 N N . GLN A 1 306 ? 44.797 -15.877 -42.008 1.00 81.50 306 GLN A N 1
ATOM 2446 C CA . GLN A 1 306 ? 44.818 -14.810 -43.015 1.00 81.50 306 GLN A CA 1
ATOM 2447 C C . GLN A 1 306 ? 45.409 -13.504 -42.464 1.00 81.50 306 GLN A C 1
ATOM 2449 O O . GLN A 1 306 ? 46.199 -12.845 -43.144 1.00 81.50 306 GLN A O 1
ATOM 2454 N N . ILE A 1 307 ? 45.087 -13.147 -41.216 1.00 80.19 307 ILE A N 1
ATOM 2455 C CA . ILE A 1 307 ? 45.645 -11.959 -40.552 1.00 80.19 307 ILE A CA 1
ATOM 2456 C C . ILE A 1 307 ? 47.154 -12.116 -40.319 1.00 80.19 307 ILE A C 1
ATOM 2458 O O . ILE A 1 307 ? 47.909 -11.156 -40.504 1.00 80.19 307 ILE A O 1
ATOM 2462 N N . GLN A 1 308 ? 47.622 -13.309 -39.937 1.00 76.50 308 GLN A N 1
ATOM 2463 C CA . GLN A 1 308 ? 49.054 -13.563 -39.762 1.00 76.50 308 GLN A CA 1
ATOM 2464 C C . GLN A 1 308 ? 49.824 -13.508 -41.086 1.00 76.50 308 GLN A C 1
ATOM 2466 O O . GLN A 1 308 ? 50.878 -12.873 -41.133 1.00 76.50 308 GLN A O 1
ATOM 2471 N N . THR A 1 309 ? 49.297 -14.094 -42.166 1.00 74.88 309 THR A N 1
ATOM 2472 C CA . THR A 1 309 ? 49.939 -14.020 -43.489 1.00 74.88 309 THR A CA 1
ATOM 2473 C C . THR A 1 309 ? 49.968 -12.588 -44.021 1.00 74.88 309 THR A C 1
ATOM 2475 O O . THR A 1 309 ? 51.012 -12.126 -44.466 1.00 74.88 309 THR A O 1
ATOM 2478 N N . ALA A 1 310 ? 48.878 -11.829 -43.856 1.00 71.44 310 ALA A N 1
ATOM 2479 C CA . ALA A 1 310 ? 48.830 -10.423 -44.259 1.00 71.44 310 ALA A CA 1
ATOM 2480 C C . ALA A 1 310 ? 49.819 -9.542 -43.473 1.00 71.44 310 ALA A C 1
ATOM 2482 O O . ALA A 1 310 ? 50.356 -8.577 -44.013 1.00 71.44 310 ALA A O 1
ATOM 2483 N N . ARG A 1 311 ? 50.091 -9.861 -42.199 1.00 66.12 311 ARG A N 1
ATOM 2484 C CA . ARG A 1 311 ? 51.120 -9.168 -41.405 1.00 66.12 311 ARG A CA 1
ATOM 2485 C C . ARG A 1 311 ? 52.544 -9.541 -41.811 1.00 66.12 311 ARG A C 1
ATOM 2487 O O . ARG A 1 311 ? 53.414 -8.679 -41.720 1.00 66.12 311 ARG A O 1
ATOM 2494 N N . ALA A 1 312 ? 52.784 -10.777 -42.243 1.00 63.00 312 ALA A N 1
ATOM 2495 C CA . ALA A 1 312 ? 54.091 -11.199 -42.743 1.00 63.00 312 ALA A CA 1
ATOM 2496 C C . ALA A 1 312 ? 54.436 -10.506 -44.076 1.00 63.00 312 ALA A C 1
ATOM 2498 O O . ALA A 1 312 ? 55.544 -9.991 -44.223 1.00 63.00 312 ALA A O 1
ATOM 2499 N N . ASP A 1 313 ? 53.462 -10.367 -44.980 1.00 57.84 313 ASP A N 1
ATOM 2500 C CA . ASP A 1 313 ? 53.653 -9.730 -46.295 1.00 57.84 313 ASP A CA 1
ATOM 2501 C C . ASP A 1 313 ? 53.956 -8.219 -46.216 1.00 57.84 313 ASP A C 1
ATOM 2503 O O . ASP A 1 313 ? 54.585 -7.653 -47.110 1.00 57.84 313 ASP A O 1
ATOM 2507 N N . VAL A 1 314 ? 53.559 -7.544 -45.131 1.00 57.03 314 VAL A N 1
ATOM 2508 C CA . VAL A 1 314 ? 53.853 -6.113 -44.905 1.00 57.03 314 VAL A CA 1
ATOM 2509 C C . VAL A 1 314 ? 55.306 -5.878 -44.462 1.00 57.03 314 VAL A C 1
ATOM 2511 O O . VAL A 1 314 ? 55.820 -4.769 -44.604 1.00 57.03 314 VAL A O 1
ATOM 2514 N N . VAL A 1 315 ? 55.996 -6.904 -43.952 1.00 54.19 315 VAL A N 1
ATOM 2515 C CA . VAL A 1 315 ? 57.374 -6.788 -43.438 1.00 54.19 315 VAL A CA 1
ATOM 2516 C C . VAL A 1 315 ? 58.429 -7.138 -44.504 1.00 54.19 315 VAL A C 1
ATOM 2518 O O . VAL A 1 315 ? 59.576 -6.715 -44.378 1.00 54.19 315 VAL A O 1
ATOM 2521 N N . GLU A 1 316 ? 58.053 -7.804 -45.602 1.00 47.62 316 GLU A N 1
ATOM 2522 C CA . GLU A 1 316 ? 58.951 -8.181 -46.711 1.00 47.62 316 GLU A CA 1
ATOM 2523 C C . GLU A 1 316 ? 58.784 -7.331 -47.992 1.00 47.62 316 GLU A C 1
ATOM 2525 O O . GLU A 1 316 ? 59.026 -7.812 -49.098 1.00 47.62 316 GLU A O 1
ATOM 2530 N N . GLN A 1 317 ? 58.433 -6.042 -47.897 1.00 44.34 317 GLN A N 1
ATOM 2531 C CA . GLN A 1 317 ? 58.696 -5.119 -49.013 1.00 44.34 317 GLN A CA 1
ATOM 2532 C C . GLN A 1 317 ? 60.132 -4.571 -48.920 1.00 44.34 317 GLN A C 1
ATOM 2534 O O . GLN A 1 317 ? 60.400 -3.713 -48.076 1.00 44.34 317 GLN A O 1
ATOM 2539 N N . PRO A 1 318 ? 61.079 -5.008 -49.777 1.00 44.72 318 PRO A N 1
ATOM 2540 C CA . PRO A 1 318 ? 62.371 -4.350 -49.883 1.00 44.72 318 PRO A CA 1
ATOM 2541 C C . PRO A 1 318 ? 62.167 -2.964 -50.502 1.00 44.72 318 PRO A C 1
ATOM 2543 O O . PRO A 1 318 ? 61.810 -2.831 -51.672 1.00 44.72 318 PRO A O 1
ATOM 2546 N N . SER A 1 319 ? 62.403 -1.923 -49.709 1.00 42.44 319 SER A N 1
ATOM 2547 C CA . SER A 1 319 ? 62.420 -0.530 -50.150 1.00 42.44 319 SER A CA 1
ATOM 2548 C C . SER A 1 319 ? 63.457 -0.321 -51.259 1.00 42.44 319 SER A C 1
ATOM 2550 O O . SER A 1 319 ? 64.639 -0.104 -50.990 1.00 42.44 319 SER A O 1
ATOM 2552 N N . THR A 1 320 ? 63.033 -0.364 -52.520 1.00 50.19 320 THR A N 1
ATOM 2553 C CA . THR A 1 320 ? 63.809 0.185 -53.639 1.00 50.19 320 THR A CA 1
ATOM 2554 C C . THR A 1 320 ? 63.694 1.713 -53.646 1.00 50.19 320 THR A C 1
ATOM 2556 O O . THR A 1 320 ? 62.574 2.227 -53.599 1.00 50.19 320 THR A O 1
ATOM 2559 N N . PRO A 1 321 ? 64.813 2.459 -53.714 1.00 51.69 321 PRO A N 1
ATOM 2560 C CA . PRO A 1 321 ? 64.791 3.917 -53.789 1.00 51.69 321 PRO A CA 1
ATOM 2561 C C . PRO A 1 321 ? 64.286 4.391 -55.167 1.00 51.69 321 PRO A C 1
ATOM 2563 O O . PRO A 1 321 ? 64.542 3.720 -56.171 1.00 51.69 321 PRO A O 1
ATOM 2566 N N . PRO A 1 322 ? 63.569 5.528 -55.245 1.00 58.06 322 PRO A N 1
ATOM 2567 C CA . PRO A 1 322 ? 63.018 6.025 -56.502 1.00 58.06 322 PRO A CA 1
ATOM 2568 C C . PRO A 1 322 ? 64.124 6.591 -57.414 1.00 58.06 322 PRO A C 1
ATOM 2570 O O . PRO A 1 322 ? 65.088 7.169 -56.907 1.00 58.06 322 PRO A O 1
ATOM 2573 N N . PRO A 1 323 ? 64.005 6.455 -58.749 1.00 49.47 323 PRO A N 1
ATOM 2574 C CA . PRO A 1 323 ? 64.952 7.046 -59.684 1.00 49.47 323 PRO A CA 1
ATOM 2575 C C . PRO A 1 323 ? 64.730 8.558 -59.840 1.00 49.47 323 PRO A C 1
ATOM 2577 O O . PRO A 1 323 ? 63.598 9.045 -59.833 1.00 49.47 323 PRO A O 1
ATOM 2580 N N . ASP A 1 324 ? 65.842 9.272 -60.021 1.00 44.12 324 ASP A N 1
ATOM 2581 C CA . ASP A 1 324 ? 65.928 10.688 -60.382 1.00 44.12 324 ASP A CA 1
ATOM 2582 C C . ASP A 1 324 ? 65.003 11.074 -61.551 1.00 44.12 324 ASP A C 1
ATOM 2584 O O . ASP A 1 324 ? 65.066 10.448 -62.615 1.00 44.12 324 ASP A O 1
ATOM 2588 N N . PRO A 1 325 ? 64.254 12.187 -61.453 1.00 48.81 325 PRO A N 1
ATOM 2589 C CA . PRO A 1 325 ? 63.735 12.873 -62.620 1.00 48.81 325 PRO A CA 1
ATOM 2590 C C . PRO A 1 325 ? 64.727 13.962 -63.047 1.00 48.81 325 PRO A C 1
ATOM 2592 O O . PRO A 1 325 ? 64.596 15.129 -62.684 1.00 48.81 325 PRO A O 1
ATOM 2595 N N . THR A 1 326 ? 65.713 13.601 -63.869 1.00 49.91 326 THR A N 1
ATOM 2596 C CA . THR A 1 326 ? 66.366 14.591 -64.734 1.00 49.91 326 THR A CA 1
ATOM 2597 C C . THR A 1 326 ? 65.794 14.518 -66.147 1.00 49.91 326 THR A C 1
ATOM 2599 O O . THR A 1 326 ? 65.942 13.534 -66.864 1.00 49.91 326 THR A O 1
ATOM 2602 N N . THR A 1 327 ? 65.250 15.665 -66.564 1.00 49.59 327 THR A N 1
ATOM 2603 C CA . THR A 1 327 ? 65.111 16.152 -67.948 1.00 49.59 327 THR A CA 1
ATOM 2604 C C . THR A 1 327 ? 63.893 15.691 -68.761 1.00 49.59 327 THR A C 1
ATOM 2606 O O . THR A 1 327 ? 63.979 14.727 -69.518 1.00 49.59 327 THR A O 1
ATOM 2609 N N . ARG A 1 328 ? 62.822 16.509 -68.773 1.00 41.41 328 ARG A N 1
ATOM 2610 C CA . ARG A 1 328 ? 62.280 17.042 -70.043 1.00 41.41 328 ARG A CA 1
ATOM 2611 C C . ARG A 1 328 ? 61.319 18.231 -69.882 1.00 41.41 328 ARG A C 1
ATOM 2613 O O . ARG A 1 328 ? 60.374 18.175 -69.111 1.00 41.41 328 ARG A O 1
ATOM 2620 N N . ASP A 1 329 ? 61.587 19.234 -70.716 1.00 38.84 329 ASP A N 1
ATOM 2621 C CA . ASP A 1 329 ? 60.737 20.323 -71.213 1.00 38.84 329 ASP A CA 1
ATOM 2622 C C . ASP A 1 329 ? 60.330 21.473 -70.271 1.00 38.84 329 ASP A C 1
ATOM 2624 O O . ASP A 1 329 ? 59.253 21.550 -69.692 1.00 38.84 329 ASP A O 1
ATOM 2628 N N . GLN A 1 330 ? 61.219 22.471 -70.268 1.00 54.00 330 GLN A N 1
ATOM 2629 C CA . GLN A 1 330 ? 60.946 23.874 -69.976 1.00 54.00 330 GLN A CA 1
ATOM 2630 C C . GLN A 1 330 ? 59.837 24.425 -70.891 1.00 54.00 330 GLN A C 1
ATOM 2632 O O . GLN A 1 330 ? 60.079 24.606 -72.086 1.00 54.00 330 GLN A O 1
ATOM 2637 N N . LYS A 1 331 ? 58.675 24.792 -70.329 1.00 46.81 331 LYS A N 1
ATOM 2638 C CA . LYS A 1 331 ? 57.940 26.029 -70.681 1.00 46.81 331 LYS A CA 1
ATOM 2639 C C . LYS A 1 331 ? 56.740 26.254 -69.743 1.00 46.81 331 LYS A C 1
ATOM 2641 O O . LYS A 1 331 ? 55.674 25.702 -69.984 1.00 46.81 331 LYS A O 1
ATOM 2646 N N . GLY A 1 332 ? 56.888 27.118 -68.729 1.00 49.69 332 GLY A N 1
ATOM 2647 C CA . GLY A 1 332 ? 55.728 27.789 -68.109 1.00 49.69 332 GLY A CA 1
ATOM 2648 C C . GLY A 1 332 ? 55.587 27.810 -66.579 1.00 49.69 332 GLY A C 1
ATOM 2649 O O . GLY A 1 332 ? 54.461 27.905 -66.117 1.00 49.69 332 GLY A O 1
ATOM 2650 N N . GLU A 1 333 ? 56.655 27.755 -65.777 1.00 46.25 333 GLU A N 1
ATOM 2651 C CA . GLU A 1 333 ? 56.541 27.707 -64.300 1.00 46.25 333 GLU A CA 1
ATOM 2652 C C . GLU A 1 333 ? 57.115 28.946 -63.586 1.00 46.25 333 GLU A C 1
ATOM 2654 O O . GLU A 1 333 ? 57.983 28.834 -62.730 1.00 46.25 333 GLU A O 1
ATOM 2659 N N . ALA A 1 334 ? 56.639 30.147 -63.926 1.00 49.78 334 ALA A N 1
ATOM 2660 C CA . ALA A 1 334 ? 56.939 31.358 -63.144 1.00 49.78 334 ALA A CA 1
ATOM 2661 C C . ALA A 1 334 ? 55.695 32.013 -62.504 1.00 49.78 334 ALA A C 1
ATOM 2663 O O . ALA A 1 334 ? 55.841 32.974 -61.758 1.00 49.78 334 ALA A O 1
ATOM 2664 N N . GLU A 1 335 ? 54.485 31.486 -62.740 1.00 53.53 335 GLU A N 1
ATOM 2665 C CA . GLU A 1 335 ? 53.231 32.035 -62.182 1.00 53.53 335 GLU A CA 1
ATOM 2666 C C . GLU A 1 335 ? 52.543 31.133 -61.132 1.00 53.53 335 GLU A C 1
ATOM 2668 O O . GLU A 1 335 ? 51.598 31.579 -60.499 1.00 53.53 335 GLU A O 1
ATOM 2673 N N . VAL A 1 336 ? 53.017 29.900 -60.877 1.00 56.00 336 VAL A N 1
ATOM 2674 C CA . VAL A 1 336 ? 52.311 28.911 -60.015 1.00 56.00 336 VAL A CA 1
ATOM 2675 C C . VAL A 1 336 ? 52.884 28.787 -58.586 1.00 56.00 336 VAL A C 1
ATOM 2677 O O . VAL A 1 336 ? 52.224 28.259 -57.692 1.00 56.00 336 VAL A O 1
ATOM 2680 N N . GLU A 1 337 ? 54.091 29.294 -58.312 1.00 57.41 337 GLU A N 1
ATOM 2681 C CA . GLU A 1 337 ? 54.634 29.345 -56.941 1.00 57.41 337 GLU A CA 1
ATOM 2682 C C . GLU A 1 337 ? 53.875 30.258 -55.950 1.00 57.41 337 GLU A C 1
ATOM 2684 O O . GLU A 1 337 ? 53.712 29.826 -54.803 1.00 57.41 337 GLU A O 1
ATOM 2689 N N . PRO A 1 338 ? 53.368 31.459 -56.313 1.00 62.28 338 PRO A N 1
ATOM 2690 C CA . PRO A 1 338 ? 52.653 32.300 -55.348 1.00 62.28 338 PRO A CA 1
ATOM 2691 C C . PRO A 1 338 ? 51.327 31.673 -54.891 1.00 62.28 338 PRO A C 1
ATOM 2693 O O . PRO A 1 338 ? 50.968 31.797 -53.722 1.00 62.28 338 PRO A O 1
ATOM 2696 N N . ASP A 1 339 ? 50.651 30.919 -55.763 1.00 70.06 339 ASP A N 1
ATOM 2697 C CA . ASP A 1 339 ? 49.392 30.239 -55.431 1.00 70.06 339 ASP A CA 1
ATOM 2698 C C . ASP A 1 339 ? 49.594 29.070 -54.456 1.00 70.06 339 ASP A C 1
ATOM 2700 O O . ASP A 1 339 ? 48.754 28.820 -53.589 1.00 70.06 339 ASP A O 1
ATOM 2704 N N . ARG A 1 340 ? 50.729 28.363 -54.540 1.00 73.81 340 ARG A N 1
ATOM 2705 C CA . ARG A 1 340 ? 51.064 27.291 -53.586 1.00 73.81 340 ARG A CA 1
ATOM 2706 C C . ARG A 1 340 ? 51.412 27.845 -52.210 1.00 73.81 340 ARG A C 1
ATOM 2708 O O . ARG A 1 340 ? 51.005 27.259 -51.209 1.00 73.81 340 ARG A O 1
ATOM 2715 N N . LEU A 1 341 ? 52.129 28.966 -52.153 1.00 78.38 341 LEU A N 1
ATOM 2716 C CA . LEU A 1 341 ? 52.427 29.646 -50.892 1.00 78.38 341 LEU A CA 1
ATOM 2717 C C . LEU A 1 341 ? 51.150 30.189 -50.241 1.00 78.38 341 LEU A C 1
ATOM 2719 O O . LEU A 1 341 ? 50.934 29.941 -49.056 1.00 78.38 341 LEU A O 1
ATOM 2723 N N . ALA A 1 342 ? 50.255 30.804 -51.019 1.00 82.38 342 ALA A N 1
ATOM 2724 C CA . ALA A 1 342 ? 48.954 31.256 -50.528 1.00 82.38 342 ALA A CA 1
ATOM 2725 C C . ALA A 1 342 ? 48.095 30.095 -49.985 1.00 82.38 342 ALA A C 1
ATOM 2727 O O . ALA A 1 342 ? 47.474 30.220 -48.929 1.00 82.38 342 ALA A O 1
ATOM 2728 N N . ALA A 1 343 ? 48.103 28.935 -50.652 1.00 82.75 343 ALA A N 1
ATOM 2729 C CA . ALA A 1 343 ? 47.396 27.745 -50.175 1.00 82.75 343 ALA A CA 1
ATOM 2730 C C . ALA A 1 343 ? 47.969 27.204 -48.850 1.00 82.75 343 ALA A C 1
ATOM 2732 O O . ALA A 1 343 ? 47.210 26.796 -47.970 1.00 82.75 343 ALA A O 1
ATOM 2733 N N . VAL A 1 344 ? 49.295 27.221 -48.679 1.00 85.81 344 VAL A N 1
ATOM 2734 C CA . VAL A 1 344 ? 49.955 26.794 -47.432 1.00 85.81 344 VAL A CA 1
ATOM 2735 C C . VAL A 1 344 ? 49.685 27.780 -46.291 1.00 85.81 344 VAL A C 1
ATOM 2737 O O . VAL A 1 344 ? 49.426 27.352 -45.166 1.00 85.81 344 VAL A O 1
ATOM 2740 N N . GLU A 1 345 ? 49.682 29.086 -46.561 1.00 88.75 345 GLU A N 1
ATOM 2741 C CA . GLU A 1 345 ? 49.316 30.113 -45.575 1.00 88.75 345 GLU A CA 1
ATOM 2742 C C . GLU A 1 345 ? 47.862 29.966 -45.114 1.00 88.75 345 GLU A C 1
ATOM 2744 O O . GLU A 1 345 ? 47.581 30.050 -43.915 1.00 88.75 345 GLU A O 1
ATOM 2749 N N . GLN A 1 346 ? 46.947 29.663 -46.038 1.00 89.06 346 GLN A N 1
ATOM 2750 C CA . GLN A 1 346 ? 45.551 29.390 -45.709 1.00 89.06 346 GLN A CA 1
ATOM 2751 C C . GLN A 1 346 ? 45.404 28.126 -44.846 1.00 89.06 346 GLN A C 1
ATOM 2753 O O . GLN A 1 346 ? 44.709 28.155 -43.832 1.00 89.06 346 GLN A O 1
ATOM 2758 N N . GLN A 1 347 ? 46.122 27.047 -45.174 1.00 91.31 347 GLN A N 1
ATOM 2759 C CA . GLN A 1 347 ? 46.144 25.830 -44.352 1.00 91.31 347 GLN A CA 1
ATOM 2760 C C . GLN A 1 347 ? 46.707 26.079 -42.945 1.00 91.31 347 GLN A C 1
ATOM 2762 O O . GLN A 1 347 ? 46.199 25.533 -41.966 1.00 91.31 347 GLN A O 1
ATOM 2767 N N . LEU A 1 348 ? 47.737 26.917 -42.817 1.00 91.62 348 LEU A N 1
ATOM 2768 C CA . LEU A 1 348 ? 48.290 27.319 -41.521 1.00 91.62 348 LEU A CA 1
ATOM 2769 C C . LEU A 1 348 ? 47.287 28.132 -40.698 1.00 91.62 348 LEU A C 1
ATOM 2771 O O . LEU A 1 348 ? 47.174 27.898 -39.493 1.00 91.62 348 LEU A O 1
ATOM 2775 N N . ALA A 1 349 ? 46.545 29.043 -41.330 1.00 92.75 349 ALA A N 1
ATOM 2776 C CA . ALA A 1 349 ? 45.490 29.808 -40.671 1.00 92.75 349 ALA A CA 1
ATOM 2777 C C . ALA A 1 349 ? 44.345 28.900 -40.183 1.00 92.75 349 ALA A C 1
ATOM 2779 O O . ALA A 1 349 ? 43.895 29.038 -39.043 1.00 92.75 349 ALA A O 1
ATOM 2780 N N . ASP A 1 350 ? 43.933 27.923 -40.993 1.00 92.31 350 ASP A N 1
ATOM 2781 C CA . ASP A 1 350 ? 42.901 26.950 -40.619 1.00 92.31 350 ASP A CA 1
ATOM 2782 C C . ASP A 1 350 ? 43.357 26.057 -39.451 1.00 92.31 350 ASP A C 1
ATOM 2784 O O . ASP A 1 350 ? 42.622 25.874 -38.478 1.00 92.31 350 ASP A O 1
ATOM 2788 N N . LEU A 1 351 ? 44.605 25.575 -39.475 1.00 93.56 351 LEU A N 1
ATOM 2789 C CA . LEU A 1 351 ? 45.179 24.786 -38.377 1.00 93.56 351 LEU A CA 1
ATOM 2790 C C . LEU A 1 351 ? 45.319 25.592 -37.079 1.00 93.56 351 LEU A C 1
ATOM 2792 O O . LEU A 1 351 ? 45.146 25.041 -35.988 1.00 93.56 351 LEU A O 1
ATOM 2796 N N . GLN A 1 352 ? 45.623 26.888 -37.168 1.00 92.62 352 GLN A N 1
ATOM 2797 C CA . GLN A 1 352 ? 45.635 27.779 -36.006 1.00 92.62 352 GLN A CA 1
ATOM 2798 C C . GLN A 1 352 ? 44.226 27.962 -35.434 1.00 92.62 352 GLN A C 1
ATOM 2800 O O . GLN A 1 352 ? 44.036 27.808 -34.226 1.00 92.62 352 GLN A O 1
ATOM 2805 N N . ALA A 1 353 ? 43.228 28.189 -36.291 1.00 92.94 353 ALA A N 1
ATOM 2806 C CA . ALA A 1 353 ? 41.836 28.288 -35.865 1.00 92.94 353 ALA A CA 1
ATOM 2807 C C . ALA A 1 353 ? 41.348 26.990 -35.196 1.00 92.94 353 ALA A C 1
ATOM 2809 O O . ALA A 1 353 ? 40.674 27.033 -34.162 1.00 92.94 353 ALA A O 1
ATOM 2810 N N . ASP A 1 354 ? 41.719 25.827 -35.731 1.00 92.75 354 ASP A N 1
ATOM 2811 C CA . ASP A 1 354 ? 41.377 24.533 -35.137 1.00 92.75 354 ASP A CA 1
ATOM 2812 C C . ASP A 1 354 ? 42.108 24.279 -33.817 1.00 92.75 354 ASP A C 1
ATOM 2814 O O . ASP A 1 354 ? 41.503 23.773 -32.865 1.00 92.75 354 ASP A O 1
ATOM 2818 N N . ARG A 1 355 ? 43.370 24.702 -33.696 1.00 94.19 355 ARG A N 1
ATOM 2819 C CA . ARG A 1 355 ? 44.104 24.670 -32.426 1.00 94.19 355 ARG A CA 1
ATOM 2820 C C . ARG A 1 355 ? 43.408 25.508 -31.353 1.00 94.19 355 ARG A C 1
ATOM 2822 O O . ARG A 1 355 ? 43.279 25.035 -30.223 1.00 94.19 355 ARG A O 1
ATOM 2829 N N . ASP A 1 356 ? 42.929 26.701 -31.687 1.00 95.75 356 ASP A N 1
ATOM 2830 C CA . ASP A 1 356 ? 42.237 27.581 -30.736 1.00 95.75 356 ASP A CA 1
ATOM 2831 C C . ASP A 1 356 ? 40.863 27.026 -30.331 1.00 95.75 356 ASP A C 1
ATOM 2833 O O . ASP A 1 356 ? 40.478 27.065 -29.152 1.00 95.75 356 ASP A O 1
ATOM 2837 N N . ARG A 1 357 ? 40.138 26.417 -31.281 1.00 94.00 357 ARG A N 1
ATOM 2838 C CA . ARG A 1 357 ? 38.887 25.686 -31.010 1.00 94.00 357 ARG A CA 1
ATOM 2839 C C . ARG A 1 357 ? 39.125 24.499 -30.078 1.00 94.00 357 ARG A C 1
ATOM 2841 O O . ARG A 1 357 ? 38.389 24.326 -29.102 1.00 94.00 357 ARG A O 1
ATOM 2848 N N . LEU A 1 358 ? 40.161 23.701 -30.337 1.00 94.56 358 LEU A N 1
ATOM 2849 C CA . LEU A 1 358 ? 40.542 22.577 -29.479 1.00 94.56 358 LEU A CA 1
ATOM 2850 C C . LEU A 1 358 ? 40.998 23.056 -28.099 1.00 94.56 358 LEU A C 1
ATOM 2852 O O . LEU A 1 358 ? 40.561 22.491 -27.097 1.00 94.56 358 LEU A O 1
ATOM 2856 N N . GLY A 1 359 ? 41.787 24.129 -28.021 1.00 95.56 359 GLY A N 1
ATOM 2857 C CA . GLY A 1 359 ? 42.199 24.747 -26.759 1.00 95.56 359 GLY A CA 1
ATOM 2858 C C . GLY A 1 359 ? 41.001 25.186 -25.913 1.00 95.56 359 GLY A C 1
ATOM 2859 O O . GLY A 1 359 ? 40.932 24.885 -24.719 1.00 95.56 359 GLY A O 1
ATOM 2860 N N . SER A 1 360 ? 40.002 25.802 -26.546 1.00 95.12 360 SER A N 1
ATOM 2861 C CA . SER A 1 360 ? 38.748 26.196 -25.892 1.00 95.12 360 SER A CA 1
ATOM 2862 C C . SER A 1 360 ? 37.947 24.986 -25.395 1.00 95.12 360 SER A C 1
ATOM 2864 O O . SER A 1 360 ? 37.424 24.998 -24.276 1.00 95.12 360 SER A O 1
ATOM 2866 N N . ARG A 1 361 ? 37.888 23.906 -26.186 1.00 94.38 361 ARG A N 1
ATOM 2867 C CA . ARG A 1 361 ? 37.208 22.658 -25.803 1.00 94.38 361 ARG A CA 1
ATOM 2868 C C . ARG A 1 361 ? 37.903 21.963 -24.634 1.00 94.38 361 ARG A C 1
ATOM 2870 O O . ARG A 1 361 ? 37.219 21.510 -23.721 1.00 94.38 361 ARG A O 1
ATOM 2877 N N . VAL A 1 362 ? 39.234 21.916 -24.625 1.00 96.62 362 VAL A N 1
ATOM 2878 C CA . VAL A 1 362 ? 40.015 21.354 -23.512 1.00 96.62 362 VAL A CA 1
ATOM 2879 C C . VAL A 1 362 ? 39.768 22.144 -22.229 1.00 96.62 362 VAL A C 1
ATOM 2881 O O . VAL A 1 362 ? 39.482 21.536 -21.201 1.00 96.62 362 VAL A O 1
ATOM 2884 N N . GLN A 1 363 ? 39.767 23.480 -22.281 1.00 95.94 363 GLN A N 1
ATOM 2885 C CA . GLN A 1 363 ? 39.436 24.298 -21.106 1.00 95.94 363 GLN A CA 1
ATOM 2886 C C . GLN A 1 363 ? 38.010 24.050 -20.598 1.00 95.94 363 GLN A C 1
ATOM 2888 O O . GLN A 1 363 ? 37.782 24.005 -19.390 1.00 95.94 363 GLN A O 1
ATOM 2893 N N . MET A 1 364 ? 37.036 23.880 -21.497 1.00 94.12 364 MET A N 1
ATOM 2894 C CA . MET A 1 364 ? 35.659 23.559 -21.112 1.00 94.12 364 MET A CA 1
ATOM 2895 C C . MET A 1 364 ? 35.560 22.175 -20.461 1.00 94.12 364 MET A C 1
ATOM 2897 O O . MET A 1 364 ? 34.912 22.038 -19.425 1.00 94.12 364 MET A O 1
ATOM 2901 N N . LEU A 1 365 ? 36.238 21.172 -21.023 1.00 94.69 365 LEU A N 1
ATOM 2902 C CA . LEU A 1 365 ? 36.305 19.826 -20.450 1.00 94.69 365 LEU A CA 1
ATOM 2903 C C . LEU A 1 365 ? 37.000 19.824 -19.087 1.00 94.69 365 LEU A C 1
ATOM 2905 O O . LEU A 1 365 ? 36.545 19.129 -18.185 1.00 94.69 365 LEU A O 1
ATOM 2909 N N . GLN A 1 366 ? 38.042 20.635 -18.905 1.00 94.81 366 GLN A N 1
ATOM 2910 C CA . GLN A 1 366 ? 38.733 20.770 -17.626 1.00 94.81 366 GLN A CA 1
ATOM 2911 C C . GLN A 1 366 ? 37.826 21.393 -16.556 1.00 94.81 366 GLN A C 1
ATOM 2913 O O . GLN A 1 366 ? 37.697 20.830 -15.475 1.00 94.81 366 GLN A O 1
ATOM 2918 N N . ARG A 1 367 ? 37.089 22.466 -16.884 1.00 94.19 367 ARG A N 1
ATOM 2919 C CA . ARG A 1 367 ? 36.072 23.033 -15.975 1.00 94.19 367 ARG A CA 1
ATOM 2920 C C . ARG A 1 367 ? 34.958 22.031 -15.654 1.00 94.19 367 ARG A C 1
ATOM 2922 O O . ARG A 1 367 ? 34.495 21.979 -14.518 1.00 94.19 367 ARG A O 1
ATOM 2929 N N . GLY A 1 368 ? 34.535 21.234 -16.638 1.00 94.75 368 GLY A N 1
ATOM 2930 C CA . GLY A 1 368 ? 33.564 20.157 -16.435 1.00 94.75 368 GLY A CA 1
ATOM 2931 C C . GLY A 1 368 ? 34.087 19.066 -15.497 1.00 94.75 368 GLY A C 1
ATOM 2932 O O . GLY A 1 368 ? 33.364 18.623 -14.608 1.00 94.75 368 GLY A O 1
ATOM 2933 N N . LEU A 1 369 ? 35.355 18.674 -15.642 1.00 94.62 369 LEU A N 1
ATOM 2934 C CA . LEU A 1 369 ? 36.010 17.702 -14.767 1.00 94.62 369 LEU A CA 1
ATOM 2935 C C . LEU A 1 369 ? 36.139 18.223 -13.330 1.00 94.62 369 LEU A C 1
ATOM 2937 O O . LEU A 1 369 ? 35.867 17.474 -12.390 1.00 94.62 369 LEU A O 1
ATOM 2941 N N . ASP A 1 370 ? 36.498 19.495 -13.153 1.00 95.94 370 ASP A N 1
ATOM 2942 C CA . ASP A 1 370 ? 36.584 20.134 -11.835 1.00 95.94 370 ASP A CA 1
ATOM 2943 C C . ASP A 1 370 ? 35.208 20.191 -11.151 1.00 95.94 370 ASP A C 1
ATOM 2945 O O . ASP A 1 370 ? 35.093 19.871 -9.966 1.00 95.94 370 ASP A O 1
ATOM 2949 N N . ALA A 1 371 ? 34.145 20.509 -11.900 1.00 94.50 371 ALA A N 1
ATOM 2950 C CA . ALA A 1 371 ? 32.773 20.509 -11.391 1.00 94.50 371 ALA A CA 1
ATOM 2951 C C . ALA A 1 371 ? 32.324 19.109 -10.940 1.00 94.50 371 ALA A C 1
ATOM 2953 O O . ALA A 1 371 ? 31.863 18.943 -9.810 1.00 94.50 371 ALA A O 1
ATOM 2954 N N . VAL A 1 372 ? 32.536 18.085 -11.774 1.00 93.00 372 VAL A N 1
ATOM 2955 C CA . VAL A 1 372 ? 32.202 16.688 -11.437 1.00 93.00 372 VAL A CA 1
ATOM 2956 C C . VAL A 1 372 ? 33.025 16.192 -10.244 1.00 93.00 372 VAL A C 1
ATOM 2958 O O . VAL A 1 372 ? 32.521 15.456 -9.395 1.00 93.00 372 VAL A O 1
ATOM 2961 N N . THR A 1 373 ? 34.286 16.613 -10.136 1.00 94.50 373 THR A N 1
ATOM 2962 C CA . THR A 1 373 ? 35.142 16.290 -8.986 1.00 94.50 373 THR A CA 1
ATOM 2963 C C . THR A 1 373 ? 34.605 16.931 -7.704 1.00 94.50 373 THR A C 1
ATOM 2965 O O . THR A 1 373 ? 34.515 16.252 -6.680 1.00 94.50 373 THR A O 1
ATOM 2968 N N . GLY A 1 374 ? 34.170 18.192 -7.771 1.00 96.31 374 GLY A N 1
ATOM 2969 C CA . GLY A 1 374 ? 33.524 18.887 -6.657 1.00 96.31 374 GLY A CA 1
ATOM 2970 C C . GLY A 1 374 ? 32.216 18.225 -6.215 1.00 96.31 374 GLY A C 1
ATOM 2971 O O . GLY A 1 374 ? 32.011 18.009 -5.020 1.00 96.31 374 GLY A O 1
ATOM 2972 N N . GLU A 1 375 ? 31.359 17.830 -7.160 1.00 93.56 375 GLU A N 1
ATOM 2973 C CA . GLU A 1 375 ? 30.118 17.100 -6.867 1.00 93.56 375 GLU A CA 1
ATOM 2974 C C . GLU A 1 375 ? 30.390 15.738 -6.222 1.00 93.56 375 GLU A C 1
ATOM 2976 O O . GLU A 1 375 ? 29.757 15.379 -5.226 1.00 93.56 375 GLU A O 1
ATOM 2981 N N . ARG A 1 376 ? 31.369 14.986 -6.739 1.00 95.12 376 ARG A N 1
ATOM 2982 C CA . ARG A 1 376 ? 31.788 13.703 -6.162 1.00 95.12 376 ARG A CA 1
ATOM 2983 C C . ARG A 1 376 ? 32.243 13.865 -4.711 1.00 95.12 376 ARG A C 1
ATOM 2985 O O . ARG A 1 376 ? 31.890 13.041 -3.865 1.00 95.12 376 ARG A O 1
ATOM 2992 N N . ASP A 1 377 ? 33.028 14.895 -4.420 1.00 97.12 377 ASP A N 1
ATOM 2993 C CA . ASP A 1 377 ? 33.556 15.130 -3.076 1.00 97.12 377 ASP A CA 1
ATOM 2994 C C . ASP A 1 377 ? 32.456 15.601 -2.104 1.00 97.12 377 ASP A C 1
ATOM 2996 O O . ASP A 1 377 ? 32.441 15.187 -0.943 1.00 97.12 377 ASP A O 1
ATOM 3000 N N . GLU A 1 378 ? 31.477 16.377 -2.574 1.00 95.12 378 GLU A N 1
ATOM 3001 C CA . GLU A 1 378 ? 30.274 16.730 -1.806 1.00 95.12 378 GLU A CA 1
ATOM 3002 C C . GLU A 1 378 ? 29.402 15.499 -1.501 1.00 95.12 378 GLU A C 1
ATOM 3004 O O . GLU A 1 378 ? 28.959 15.313 -0.364 1.00 95.12 378 GLU A O 1
ATOM 3009 N N . ILE A 1 379 ? 29.194 14.610 -2.478 1.00 92.56 379 ILE A N 1
ATOM 3010 C CA . ILE A 1 379 ? 28.463 13.348 -2.274 1.00 92.56 379 ILE A CA 1
ATOM 3011 C C . ILE A 1 379 ? 29.172 12.475 -1.235 1.00 92.56 379 ILE A C 1
ATOM 3013 O O . ILE A 1 379 ? 28.507 11.925 -0.355 1.00 92.56 379 ILE A O 1
ATOM 3017 N N . ARG A 1 380 ? 30.508 12.381 -1.287 1.00 95.06 380 ARG A N 1
ATOM 3018 C CA . ARG A 1 380 ? 31.298 11.655 -0.278 1.00 95.06 380 ARG A CA 1
ATOM 3019 C C . ARG A 1 380 ? 31.076 12.215 1.124 1.00 95.06 380 ARG A C 1
ATOM 3021 O O . ARG A 1 380 ? 30.746 11.451 2.022 1.00 95.06 380 ARG A O 1
ATOM 3028 N N . ARG A 1 381 ? 31.131 13.539 1.301 1.00 96.56 381 ARG A N 1
ATOM 3029 C CA . ARG A 1 381 ? 30.855 14.169 2.607 1.00 96.56 381 ARG A CA 1
ATOM 3030 C C . ARG A 1 381 ? 29.455 13.844 3.119 1.00 96.56 381 ARG A C 1
ATOM 3032 O O . ARG A 1 381 ? 29.289 13.535 4.296 1.00 96.56 381 ARG A O 1
ATOM 3039 N N . ARG A 1 382 ? 28.441 13.878 2.250 1.00 94.06 382 ARG A N 1
ATOM 3040 C CA . ARG A 1 382 ? 27.069 13.501 2.630 1.00 94.06 382 ARG A CA 1
ATOM 3041 C C . ARG A 1 382 ? 26.982 12.037 3.045 1.00 94.06 382 ARG A C 1
ATOM 3043 O O . ARG A 1 382 ? 26.318 11.737 4.036 1.00 94.06 382 ARG A O 1
ATOM 3050 N N . PHE A 1 383 ? 27.673 11.151 2.335 1.00 93.56 383 PHE A N 1
ATOM 3051 C CA . PHE A 1 383 ? 27.745 9.737 2.687 1.00 93.56 383 PHE A CA 1
ATOM 3052 C C . PHE A 1 383 ? 28.375 9.533 4.069 1.00 93.56 383 PHE A C 1
ATOM 3054 O O . PHE A 1 383 ? 27.751 8.905 4.921 1.00 93.56 383 PHE A O 1
ATOM 3061 N N . ASP A 1 384 ? 29.517 10.169 4.338 1.00 95.12 384 ASP A N 1
ATOM 3062 C CA . ASP A 1 384 ? 30.196 10.094 5.638 1.00 95.12 384 ASP A CA 1
ATOM 3063 C C . ASP A 1 384 ? 29.293 10.613 6.777 1.00 95.12 384 ASP A C 1
ATOM 3065 O O . ASP A 1 384 ? 29.201 10.007 7.849 1.00 95.12 384 ASP A O 1
ATOM 3069 N N . THR A 1 385 ? 28.550 11.707 6.546 1.00 94.50 385 THR A N 1
ATOM 3070 C CA . THR A 1 385 ? 27.589 12.220 7.542 1.00 94.50 385 THR A CA 1
ATOM 3071 C C . THR A 1 385 ? 26.413 11.273 7.780 1.00 94.50 385 THR A C 1
ATOM 3073 O O . THR A 1 385 ? 25.981 11.110 8.924 1.00 94.50 385 THR A O 1
ATOM 3076 N N . ALA A 1 386 ? 25.897 10.626 6.733 1.00 89.38 386 ALA A N 1
ATOM 3077 C CA . ALA A 1 386 ? 24.811 9.659 6.851 1.00 89.38 386 ALA A CA 1
ATOM 3078 C C . ALA A 1 386 ? 25.280 8.384 7.569 1.00 89.38 386 ALA A C 1
ATOM 3080 O O . ALA A 1 386 ? 24.570 7.866 8.432 1.00 89.38 386 ALA A O 1
ATOM 3081 N N . GLU A 1 387 ? 26.494 7.912 7.284 1.00 93.00 387 GLU A N 1
ATOM 3082 C CA . GLU A 1 387 ? 27.100 6.768 7.965 1.00 93.00 387 GLU A CA 1
ATOM 3083 C C . GLU A 1 387 ? 27.280 7.042 9.465 1.00 93.00 387 GLU A C 1
ATOM 3085 O O . GLU A 1 387 ? 26.892 6.218 10.301 1.00 93.00 387 GLU A O 1
ATOM 3090 N N . ALA A 1 388 ? 27.740 8.244 9.828 1.00 94.12 388 ALA A N 1
ATOM 3091 C CA . ALA A 1 388 ? 27.820 8.675 11.222 1.00 94.12 388 ALA A CA 1
ATOM 3092 C C . ALA A 1 388 ? 26.440 8.699 11.914 1.00 94.12 388 ALA A C 1
ATOM 3094 O O . ALA A 1 388 ? 26.311 8.267 13.065 1.00 94.12 388 ALA A O 1
ATOM 3095 N N . GLN A 1 389 ? 25.385 9.145 11.222 1.00 93.94 389 GLN A N 1
ATOM 3096 C CA . GLN A 1 389 ? 24.013 9.119 11.750 1.00 93.94 389 GLN A CA 1
ATOM 3097 C C . GLN A 1 389 ? 23.496 7.690 11.951 1.00 93.94 389 GLN A C 1
ATOM 3099 O O . GLN A 1 389 ? 22.893 7.393 12.986 1.00 93.94 389 GLN A O 1
ATOM 3104 N N . VAL A 1 390 ? 23.755 6.787 11.003 1.00 90.31 390 VAL A N 1
ATOM 3105 C CA . VAL A 1 390 ? 23.377 5.371 11.112 1.00 90.31 390 VAL A CA 1
ATOM 3106 C C . VAL A 1 390 ? 24.096 4.711 12.287 1.00 90.31 390 VAL A C 1
ATOM 3108 O O . VAL A 1 390 ? 23.457 4.006 13.074 1.00 90.31 390 VAL A O 1
ATOM 3111 N N . ALA A 1 391 ? 25.390 4.977 12.468 1.00 93.75 391 ALA A N 1
ATOM 3112 C CA . ALA A 1 391 ? 26.148 4.490 13.616 1.00 93.75 391 ALA A CA 1
ATOM 3113 C C . ALA A 1 391 ? 25.563 5.006 14.945 1.00 93.75 391 ALA A C 1
ATOM 3115 O O . ALA A 1 391 ? 25.357 4.222 15.876 1.00 93.75 391 ALA A O 1
ATOM 3116 N N . ALA A 1 392 ? 25.204 6.292 15.023 1.00 92.62 392 ALA A N 1
ATOM 3117 C CA . ALA A 1 392 ? 24.567 6.877 16.205 1.00 92.62 392 ALA A CA 1
ATOM 3118 C C . ALA A 1 392 ? 23.193 6.248 16.510 1.00 92.62 392 ALA A C 1
ATOM 3120 O O . ALA A 1 392 ? 22.899 5.909 17.662 1.00 92.62 392 ALA A O 1
ATOM 3121 N N . LEU A 1 393 ? 22.361 6.035 15.485 1.00 92.06 393 LEU A N 1
ATOM 3122 C CA . LEU A 1 393 ? 21.059 5.374 15.622 1.00 92.06 393 LEU A CA 1
ATOM 3123 C C . LEU A 1 393 ? 21.200 3.910 16.047 1.00 92.06 393 LEU A C 1
ATOM 3125 O O . LEU A 1 393 ? 20.432 3.445 16.890 1.00 92.06 393 LEU A O 1
ATOM 3129 N N . LYS A 1 394 ? 22.198 3.190 15.526 1.00 93.31 394 LYS A N 1
ATOM 3130 C CA . LYS A 1 394 ? 22.492 1.808 15.923 1.00 93.31 394 LYS A CA 1
ATOM 3131 C C . LYS A 1 394 ? 22.848 1.721 17.406 1.00 93.31 394 LYS A C 1
ATOM 3133 O O . LYS A 1 394 ? 22.260 0.906 18.115 1.00 93.31 394 LYS A O 1
ATOM 3138 N N . THR A 1 395 ? 23.723 2.599 17.893 1.00 95.38 395 THR A N 1
ATOM 3139 C CA . THR A 1 395 ? 24.083 2.675 19.318 1.00 95.38 395 THR A CA 1
ATOM 3140 C C . THR A 1 395 ? 22.872 3.021 20.189 1.00 95.38 395 THR A C 1
ATOM 3142 O O . THR A 1 395 ? 22.659 2.408 21.236 1.00 95.38 395 THR A O 1
ATOM 3145 N N . ARG A 1 396 ? 22.014 3.951 19.743 1.00 93.94 396 ARG A N 1
ATOM 3146 C CA . ARG A 1 396 ? 20.764 4.283 20.448 1.00 93.94 396 ARG A CA 1
ATOM 3147 C C . ARG A 1 396 ? 19.804 3.093 20.509 1.00 93.94 396 ARG A C 1
ATOM 3149 O O . ARG A 1 396 ? 19.250 2.826 21.571 1.00 93.94 396 ARG A O 1
ATOM 3156 N N . ASN A 1 397 ? 19.630 2.365 19.409 1.00 88.12 397 ASN A N 1
ATOM 3157 C CA . ASN A 1 397 ? 18.779 1.175 19.367 1.00 88.12 397 ASN A CA 1
ATOM 3158 C C . ASN A 1 397 ? 19.318 0.050 20.254 1.00 88.12 397 ASN A C 1
ATOM 3160 O O . ASN A 1 397 ? 18.535 -0.595 20.941 1.00 88.12 397 ASN A O 1
ATOM 3164 N N . GLN A 1 398 ? 20.636 -0.157 20.296 1.00 94.25 398 GLN A N 1
ATOM 3165 C CA . GLN A 1 398 ? 21.254 -1.116 21.218 1.00 94.25 398 GLN A CA 1
ATOM 3166 C C . GLN A 1 398 ? 20.993 -0.741 22.682 1.00 94.25 398 GLN A C 1
ATOM 3168 O O . GLN A 1 398 ? 20.641 -1.607 23.481 1.00 94.25 398 GLN A O 1
ATOM 3173 N N . ARG A 1 399 ? 21.080 0.551 23.025 1.00 94.38 399 ARG A N 1
ATOM 3174 C CA . ARG A 1 399 ? 20.747 1.047 24.368 1.00 94.38 399 ARG A CA 1
ATOM 3175 C C . ARG A 1 399 ? 19.274 0.829 24.719 1.00 94.38 399 ARG A C 1
ATOM 3177 O O . ARG A 1 399 ? 18.984 0.336 25.802 1.00 94.38 399 ARG A O 1
ATOM 3184 N N . LEU A 1 400 ? 18.357 1.154 23.808 1.00 92.44 400 LEU A N 1
ATOM 3185 C CA . LEU A 1 400 ? 16.921 0.935 24.015 1.00 92.44 400 LEU A CA 1
ATOM 3186 C C . LEU A 1 400 ? 16.577 -0.554 24.124 1.00 92.44 400 LEU A C 1
ATOM 3188 O O . LEU A 1 400 ? 15.740 -0.928 24.935 1.00 92.44 400 LEU A O 1
ATOM 3192 N N . ALA A 1 401 ? 17.230 -1.417 23.344 1.00 89.06 401 ALA A N 1
ATOM 3193 C CA . ALA A 1 401 ? 17.048 -2.860 23.450 1.00 89.06 401 ALA A CA 1
ATOM 3194 C C . ALA A 1 401 ? 17.496 -3.390 24.821 1.00 89.06 401 ALA A C 1
ATOM 3196 O O . ALA A 1 401 ? 16.800 -4.222 25.402 1.00 89.06 401 ALA A O 1
ATOM 3197 N N . ALA A 1 402 ? 18.608 -2.879 25.359 1.00 93.38 402 ALA A N 1
ATOM 3198 C CA . ALA A 1 402 ? 19.057 -3.206 26.711 1.00 93.38 402 ALA A CA 1
ATOM 3199 C C . ALA A 1 402 ? 18.068 -2.710 27.781 1.00 93.38 402 ALA A C 1
ATOM 3201 O O . ALA A 1 402 ? 17.722 -3.468 28.681 1.00 93.38 402 ALA A O 1
ATOM 3202 N N . GLU A 1 403 ? 17.549 -1.486 27.648 1.00 93.81 403 GLU A N 1
ATOM 3203 C CA . GLU A 1 403 ? 16.547 -0.922 28.567 1.00 93.81 403 GLU A CA 1
ATOM 3204 C C . GLU A 1 403 ? 15.227 -1.710 28.539 1.00 93.81 403 GLU A C 1
ATOM 3206 O O . GLU A 1 403 ? 14.664 -2.027 29.586 1.00 93.81 403 GLU A O 1
ATOM 3211 N N . ILE A 1 404 ? 14.753 -2.100 27.351 1.00 89.44 404 ILE A N 1
ATOM 3212 C CA . ILE A 1 404 ? 13.582 -2.974 27.201 1.00 89.44 404 ILE A CA 1
ATOM 3213 C C . ILE A 1 404 ? 13.850 -4.342 27.833 1.00 89.44 404 ILE A C 1
ATOM 3215 O O . ILE A 1 404 ? 12.957 -4.883 28.481 1.00 89.44 404 ILE A O 1
ATOM 3219 N N . GLY A 1 405 ? 15.053 -4.895 27.661 1.00 89.81 405 GLY A N 1
ATOM 3220 C CA . GLY A 1 405 ? 15.479 -6.126 28.328 1.00 89.81 405 GLY A CA 1
ATOM 3221 C C . GLY A 1 405 ? 15.402 -6.000 29.847 1.00 89.81 405 GLY A C 1
ATOM 3222 O O . GLY A 1 405 ? 14.769 -6.822 30.494 1.00 89.81 405 GLY A O 1
ATOM 3223 N N . GLU A 1 406 ? 15.924 -4.912 30.407 1.00 88.38 406 GLU A N 1
ATOM 3224 C CA . GLU A 1 406 ? 15.897 -4.658 31.847 1.00 88.38 406 GLU A CA 1
ATOM 3225 C C . GLU A 1 406 ? 14.471 -4.474 32.387 1.00 88.38 406 GLU A C 1
ATOM 3227 O O . GLU A 1 406 ? 14.119 -5.028 33.427 1.00 88.38 406 GLU A O 1
ATOM 3232 N N . VAL A 1 407 ? 13.614 -3.731 31.678 1.00 84.00 407 VAL A N 1
ATOM 3233 C CA . VAL A 1 407 ? 12.193 -3.594 32.038 1.00 84.00 407 VAL A CA 1
ATOM 3234 C C . VAL A 1 407 ? 11.481 -4.936 31.917 1.00 84.00 407 VAL A C 1
ATOM 3236 O O . VAL A 1 407 ? 10.639 -5.258 32.754 1.00 84.00 407 VAL A O 1
ATOM 3239 N N . ARG A 1 408 ? 11.813 -5.746 30.910 1.00 81.62 408 ARG A N 1
ATOM 3240 C CA . ARG A 1 408 ? 11.271 -7.095 30.749 1.00 81.62 408 ARG A CA 1
ATOM 3241 C C . ARG A 1 408 ? 11.699 -8.001 31.893 1.00 81.62 408 ARG A C 1
ATOM 3243 O O . ARG A 1 408 ? 10.845 -8.659 32.471 1.00 81.62 408 ARG A O 1
ATOM 3250 N N . ASP A 1 409 ? 12.964 -8.001 32.272 1.00 79.44 409 ASP A N 1
ATOM 3251 C CA . ASP A 1 409 ? 13.473 -8.812 33.377 1.00 79.44 409 ASP A CA 1
ATOM 3252 C C . ASP A 1 409 ? 12.914 -8.326 34.716 1.00 79.44 409 ASP A C 1
ATOM 3254 O O . ASP A 1 409 ? 12.541 -9.134 35.565 1.00 79.44 409 ASP A O 1
ATOM 3258 N N . ARG A 1 410 ? 12.709 -7.014 34.874 1.00 75.50 410 ARG A N 1
ATOM 3259 C CA . ARG A 1 410 ? 11.925 -6.462 35.983 1.00 75.50 410 ARG A CA 1
ATOM 3260 C C . ARG A 1 410 ? 10.456 -6.868 35.925 1.00 75.50 410 ARG A C 1
ATOM 3262 O O . ARG A 1 410 ? 9.865 -6.983 36.983 1.00 75.50 410 ARG A O 1
ATOM 3269 N N . THR A 1 411 ? 9.864 -7.079 34.745 1.00 68.94 411 THR A N 1
ATOM 3270 C CA . THR A 1 411 ? 8.434 -7.419 34.576 1.00 68.94 411 THR A CA 1
ATOM 3271 C C . THR A 1 411 ? 8.115 -8.917 34.486 1.00 68.94 411 THR A C 1
ATOM 3273 O O . THR A 1 411 ? 6.968 -9.317 34.679 1.00 68.94 411 THR A O 1
ATOM 3276 N N . THR A 1 412 ? 9.109 -9.762 34.233 1.00 67.12 412 THR A N 1
ATOM 3277 C CA . THR A 1 412 ? 8.941 -11.213 34.032 1.00 67.12 412 THR A CA 1
ATOM 3278 C C . THR A 1 412 ? 9.946 -12.058 34.805 1.00 67.12 412 THR A C 1
ATOM 3280 O O . THR A 1 412 ? 9.759 -13.269 34.919 1.00 67.12 412 THR A O 1
ATOM 3283 N N . GLY A 1 413 ? 10.993 -11.451 35.362 1.00 59.22 413 GLY A N 1
ATOM 3284 C CA . GLY A 1 413 ? 11.949 -12.142 36.209 1.00 59.22 413 GLY A CA 1
ATOM 3285 C C . GLY A 1 413 ? 11.347 -12.525 37.567 1.00 59.22 413 GLY A C 1
ATOM 3286 O O . GLY A 1 413 ? 10.391 -11.902 38.037 1.00 59.22 413 GLY A O 1
ATOM 3287 N N . PRO A 1 414 ? 11.944 -13.514 38.256 1.00 55.88 414 PRO A N 1
ATOM 3288 C CA . PRO A 1 414 ? 11.475 -14.040 39.544 1.00 55.88 414 PRO A CA 1
ATOM 3289 C C . PRO A 1 414 ? 11.480 -13.012 40.692 1.00 55.88 414 PRO A C 1
ATOM 3291 O O . PRO A 1 414 ? 11.056 -13.327 41.801 1.00 55.88 414 PRO A O 1
ATOM 3294 N N . GLN A 1 415 ? 11.954 -11.787 40.443 1.00 55.03 415 GLN A N 1
ATOM 3295 C CA . GLN A 1 415 ? 11.939 -10.681 41.398 1.00 55.03 415 GLN A CA 1
ATOM 3296 C C . GLN A 1 415 ? 10.652 -9.849 41.374 1.00 55.03 415 GLN A C 1
ATOM 3298 O O . GLN A 1 415 ? 10.437 -9.066 42.302 1.00 55.03 415 GLN A O 1
ATOM 3303 N N . LEU A 1 416 ? 9.745 -10.049 40.408 1.00 53.53 416 LEU A N 1
ATOM 3304 C CA . LEU A 1 416 ? 8.368 -9.584 40.572 1.00 53.53 416 LEU A CA 1
ATOM 3305 C C . LEU A 1 416 ? 7.618 -10.482 41.546 1.00 53.53 416 LEU A C 1
ATOM 3307 O O . LEU A 1 416 ? 6.859 -11.374 41.183 1.00 53.53 416 LEU A O 1
ATOM 3311 N N . SER A 1 417 ? 7.885 -10.169 42.811 1.00 55.22 417 SER A N 1
ATOM 3312 C CA . SER A 1 417 ? 7.053 -10.364 43.985 1.00 55.22 417 SER A CA 1
ATOM 3313 C C . SER A 1 417 ? 6.368 -11.728 44.054 1.00 55.22 417 SER A C 1
ATOM 3315 O O . SER A 1 417 ? 5.227 -11.855 43.602 1.00 55.22 417 SER A O 1
ATOM 3317 N N . PRO A 1 418 ? 6.964 -12.705 44.766 1.00 58.59 418 PRO A N 1
ATOM 3318 C CA . PRO A 1 418 ? 6.198 -13.737 45.473 1.00 58.59 418 PRO A CA 1
ATOM 3319 C C . PRO A 1 418 ? 4.865 -13.206 46.033 1.00 58.59 418 PRO A C 1
ATOM 3321 O O . PRO A 1 418 ? 3.853 -13.878 45.885 1.00 58.59 418 PRO A O 1
ATOM 3324 N N . GLY A 1 419 ? 4.828 -11.952 46.508 1.00 62.41 419 GLY A N 1
ATOM 3325 C CA . GLY A 1 419 ? 3.608 -11.262 46.924 1.00 62.41 419 GLY A CA 1
ATOM 3326 C C . GLY A 1 419 ? 2.495 -11.157 45.870 1.00 62.41 419 GLY A C 1
ATOM 3327 O O . GLY A 1 419 ? 1.346 -11.333 46.235 1.00 62.41 419 GLY A O 1
ATOM 3328 N N . VAL A 1 420 ? 2.768 -10.940 44.576 1.00 66.12 420 VAL A N 1
ATOM 3329 C CA . VAL A 1 420 ? 1.710 -10.868 43.540 1.00 66.12 420 VAL A CA 1
ATOM 3330 C C . VAL A 1 420 ? 1.186 -12.261 43.205 1.00 66.12 420 VAL A C 1
ATOM 3332 O O . VAL A 1 420 ? -0.022 -12.455 43.109 1.00 66.12 420 VAL A O 1
ATOM 3335 N N . ALA A 1 421 ? 2.069 -13.254 43.080 1.00 67.88 421 ALA A N 1
ATOM 3336 C CA . ALA A 1 421 ? 1.660 -14.642 42.858 1.00 67.88 421 ALA A CA 1
ATOM 3337 C C . ALA A 1 421 ? 0.890 -15.223 44.060 1.00 67.88 421 ALA A C 1
ATOM 3339 O O . ALA A 1 421 ? 0.011 -16.070 43.896 1.00 67.88 421 ALA A O 1
ATOM 3340 N N . GLU A 1 422 ? 1.219 -14.778 45.269 1.00 73.88 422 GLU A N 1
ATOM 3341 C CA . GLU A 1 422 ? 0.517 -15.112 46.505 1.00 73.88 422 GLU A CA 1
ATOM 3342 C C . GLU A 1 422 ? -0.817 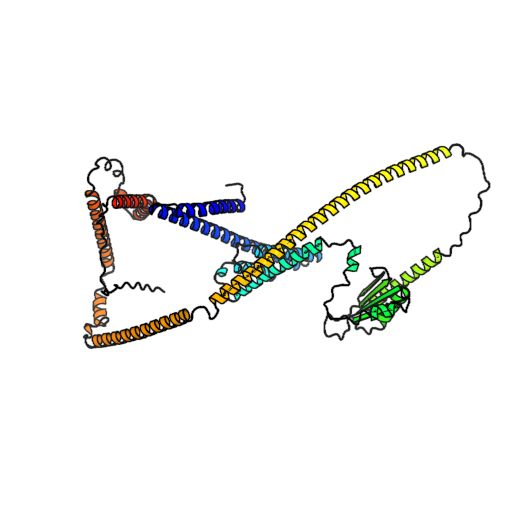-14.361 46.615 1.00 73.88 422 GLU A C 1
ATOM 3344 O O . GLU A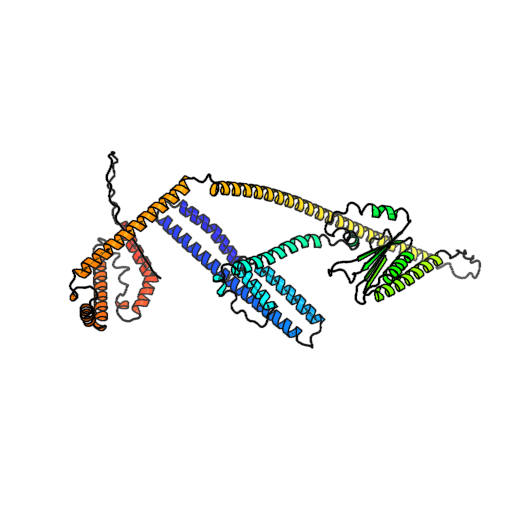 1 422 ? -1.823 -14.975 46.955 1.00 73.88 422 GLU A O 1
ATOM 3349 N N . HIS A 1 423 ? -0.878 -13.090 46.201 1.00 76.38 423 HIS A N 1
ATOM 3350 C CA . HIS A 1 423 ? -2.126 -12.325 46.126 1.00 76.38 423 HIS A CA 1
ATOM 3351 C C . HIS A 1 423 ? -3.099 -12.914 45.097 1.00 76.38 423 HIS A C 1
ATOM 3353 O O . HIS A 1 423 ? -4.291 -13.026 45.366 1.00 76.38 423 HIS A O 1
ATOM 3359 N N . VAL A 1 424 ? -2.601 -13.360 43.938 1.00 79.38 424 VAL A N 1
ATOM 3360 C CA . VAL A 1 424 ? -3.415 -14.069 42.939 1.00 79.38 424 VAL A CA 1
ATOM 3361 C C . VAL A 1 424 ? -3.953 -15.378 43.519 1.00 79.38 424 VAL A C 1
ATOM 3363 O O . VAL A 1 424 ? -5.151 -15.626 43.417 1.00 79.38 424 VAL A O 1
ATOM 3366 N N . ARG A 1 425 ? -3.116 -16.171 44.204 1.00 82.12 425 ARG A N 1
ATOM 3367 C CA . ARG A 1 425 ? -3.567 -17.395 44.892 1.00 82.12 425 ARG A CA 1
ATOM 3368 C C . ARG A 1 425 ? -4.595 -17.114 45.991 1.00 82.12 425 ARG A C 1
ATOM 3370 O O . ARG A 1 425 ? -5.543 -17.881 46.139 1.00 82.12 425 ARG A O 1
ATOM 3377 N N . HIS A 1 426 ? -4.439 -16.018 46.732 1.00 83.62 426 HIS A N 1
ATOM 3378 C CA . HIS A 1 426 ? -5.398 -15.581 47.745 1.00 83.62 426 HIS A CA 1
ATOM 3379 C C . HIS A 1 426 ? -6.754 -15.231 47.119 1.00 83.62 426 HIS A C 1
ATOM 3381 O O . HIS A 1 426 ? -7.777 -15.775 47.529 1.00 83.62 426 HIS A O 1
ATOM 3387 N N . ILE A 1 427 ? -6.757 -14.405 46.067 1.00 86.19 427 ILE A N 1
ATOM 3388 C CA . ILE A 1 427 ? -7.974 -14.017 45.335 1.00 86.19 427 ILE A CA 1
ATOM 3389 C C . ILE A 1 427 ? -8.661 -15.245 44.715 1.00 86.19 427 ILE A C 1
ATOM 3391 O O . ILE A 1 427 ? -9.890 -15.345 44.713 1.00 86.19 427 ILE A O 1
ATOM 3395 N N . GLU A 1 428 ? -7.896 -16.207 44.197 1.00 86.44 428 GLU A N 1
ATOM 3396 C CA . GLU A 1 428 ? -8.448 -17.468 43.692 1.00 86.44 428 GLU A CA 1
ATOM 3397 C C . GLU A 1 428 ? -9.100 -18.301 44.804 1.00 86.44 428 GLU A C 1
ATOM 3399 O O . GLU A 1 428 ? -10.198 -18.826 44.600 1.00 86.44 428 GLU A O 1
ATOM 3404 N N . GLY A 1 429 ? -8.483 -18.358 45.987 1.00 92.44 429 GLY A N 1
ATOM 3405 C CA . GLY A 1 429 ? -9.050 -18.999 47.174 1.00 92.44 429 GLY A CA 1
ATOM 3406 C C . GLY A 1 429 ? -10.367 -18.361 47.623 1.00 92.44 429 GLY A C 1
ATOM 3407 O O . GLY A 1 429 ? -11.360 -19.069 47.811 1.00 92.44 429 GLY A O 1
ATOM 3408 N N . GLU A 1 430 ? -10.415 -17.029 47.712 1.00 92.06 430 GLU A N 1
ATOM 3409 C CA . GLU A 1 430 ? -11.634 -16.277 48.049 1.00 92.06 430 GLU A CA 1
ATOM 3410 C C . GLU A 1 430 ? -12.750 -16.513 47.025 1.00 92.06 430 GLU A C 1
ATOM 3412 O O . GLU A 1 430 ? -13.908 -16.754 47.382 1.00 92.06 430 GLU A O 1
ATOM 3417 N N . ARG A 1 431 ? -12.410 -16.511 45.731 1.00 89.38 431 ARG A N 1
ATOM 3418 C CA . ARG A 1 431 ? -13.365 -16.784 44.649 1.00 89.38 431 ARG A CA 1
ATOM 3419 C C . ARG A 1 431 ? -13.962 -18.184 44.768 1.00 89.38 431 ARG A C 1
ATOM 3421 O O . ARG A 1 431 ? -15.162 -18.368 44.542 1.00 89.38 431 ARG A O 1
ATOM 3428 N N . ASP A 1 432 ? -13.142 -19.178 45.080 1.00 92.69 432 ASP A N 1
ATOM 3429 C CA . ASP A 1 432 ? -13.589 -20.563 45.186 1.00 92.69 432 ASP A CA 1
ATOM 3430 C C . ASP A 1 432 ? -14.431 -20.789 46.452 1.00 92.69 432 ASP A C 1
ATOM 3432 O O . ASP A 1 432 ? -15.428 -21.518 46.401 1.00 92.69 432 ASP A O 1
ATOM 3436 N N . GLN A 1 433 ? -14.124 -20.097 47.552 1.00 92.50 433 GLN A N 1
ATOM 3437 C CA . GLN A 1 433 ? -14.987 -20.050 48.733 1.00 92.50 433 GLN A CA 1
ATOM 3438 C C . GLN A 1 433 ? -16.348 -19.412 48.416 1.00 92.50 433 GLN A C 1
ATOM 3440 O O . GLN A 1 433 ? -17.385 -20.024 48.685 1.00 92.50 433 GLN A O 1
ATOM 3445 N N . ALA A 1 434 ? -16.367 -18.255 47.750 1.00 90.44 434 ALA A N 1
ATOM 3446 C CA . ALA A 1 434 ? -17.605 -17.584 47.353 1.00 90.44 434 ALA A CA 1
ATOM 3447 C C . ALA A 1 434 ? -18.479 -18.460 46.433 1.00 90.44 434 ALA A C 1
ATOM 3449 O O . ALA A 1 434 ? -19.711 -18.443 46.520 1.00 90.44 434 ALA A O 1
ATOM 3450 N N . ARG A 1 435 ? -17.865 -19.281 45.567 1.00 89.19 435 ARG A N 1
ATOM 3451 C CA . ARG A 1 435 ? -18.590 -20.273 44.752 1.00 89.19 435 ARG A CA 1
ATOM 3452 C C . ARG A 1 435 ? -19.253 -21.349 45.609 1.00 89.19 435 ARG A C 1
ATOM 3454 O O . ARG A 1 435 ? -20.427 -21.641 45.383 1.00 89.19 435 ARG A O 1
ATOM 3461 N N . ARG A 1 436 ? -18.539 -21.902 46.594 1.00 94.44 436 ARG A N 1
ATOM 3462 C CA . ARG A 1 436 ? -19.084 -22.918 47.513 1.00 94.44 436 ARG A CA 1
ATOM 3463 C C . ARG A 1 436 ? -20.243 -22.366 48.340 1.00 94.44 436 ARG A C 1
ATOM 3465 O O . ARG A 1 436 ? -21.266 -23.033 48.466 1.00 94.44 436 ARG A O 1
ATOM 3472 N N . GLU A 1 437 ? -20.119 -21.142 48.846 1.00 94.56 437 GLU A N 1
ATOM 3473 C CA . GLU A 1 437 ? -21.191 -20.471 49.591 1.00 94.56 437 GLU A CA 1
ATOM 3474 C C . GLU A 1 437 ? -22.422 -20.225 48.717 1.00 94.56 437 GLU A C 1
ATOM 3476 O O . GLU A 1 437 ? -23.541 -20.551 49.111 1.00 94.56 437 GLU A O 1
ATOM 3481 N N . ARG A 1 438 ? -22.233 -19.732 47.489 1.00 92.88 438 ARG A N 1
ATOM 3482 C CA . ARG A 1 438 ? -23.333 -19.555 46.532 1.00 92.88 438 ARG A CA 1
ATOM 3483 C C . ARG A 1 438 ? -24.056 -20.871 46.249 1.00 92.88 438 ARG A C 1
ATOM 3485 O O . ARG A 1 438 ? -25.286 -20.893 46.199 1.00 92.88 438 ARG A O 1
ATOM 3492 N N . ASP A 1 439 ? -23.314 -21.951 46.035 1.00 92.81 439 ASP A N 1
ATOM 3493 C CA . ASP A 1 439 ? -23.899 -23.254 45.718 1.00 92.81 439 ASP A CA 1
ATOM 3494 C C . ASP A 1 439 ? -24.644 -23.839 46.929 1.00 92.81 439 ASP A C 1
ATOM 3496 O O . ASP A 1 439 ? -25.733 -24.395 46.766 1.00 92.81 439 ASP A O 1
ATOM 3500 N N . ARG A 1 440 ? -24.140 -23.603 48.147 1.00 94.62 440 ARG A N 1
ATOM 3501 C CA . ARG A 1 440 ? -24.851 -23.898 49.397 1.00 94.62 440 ARG A CA 1
ATOM 3502 C C . ARG A 1 440 ? -26.161 -23.114 49.506 1.00 94.62 440 ARG A C 1
ATOM 3504 O O . ARG A 1 440 ? -27.210 -23.730 49.676 1.00 94.62 440 ARG A O 1
ATOM 3511 N N . TYR A 1 441 ? -26.137 -21.791 49.332 1.00 92.44 441 TYR A N 1
ATOM 3512 C CA . TYR A 1 441 ? -27.355 -20.973 49.387 1.00 92.44 441 TYR A CA 1
ATOM 3513 C C . TYR A 1 441 ? -28.364 -21.356 48.305 1.00 92.44 441 TYR A C 1
ATOM 3515 O O . TYR A 1 441 ? -29.573 -21.300 48.526 1.00 92.44 441 TYR A O 1
ATOM 3523 N N . LYS A 1 442 ? -27.892 -21.783 47.131 1.00 92.31 442 LYS A N 1
ATOM 3524 C CA . LYS A 1 442 ? -28.763 -22.303 46.077 1.00 92.31 442 LYS A CA 1
ATOM 3525 C C . LYS A 1 442 ? -29.438 -23.608 46.504 1.00 92.31 442 LYS A C 1
ATOM 3527 O O . LYS A 1 442 ? -30.642 -23.740 46.307 1.00 92.31 442 LYS A O 1
ATOM 3532 N N . ALA A 1 443 ? -28.701 -24.534 47.117 1.00 92.62 443 ALA A N 1
ATOM 3533 C CA . ALA A 1 443 ? -29.262 -25.780 47.633 1.00 92.62 443 ALA A CA 1
ATOM 3534 C C . ALA A 1 443 ? -30.284 -25.534 48.758 1.00 92.62 443 ALA A C 1
ATOM 3536 O O . ALA A 1 443 ? -31.381 -26.090 48.709 1.00 92.62 443 ALA A O 1
ATOM 3537 N N . GLU A 1 444 ? -29.965 -24.651 49.710 1.00 94.00 444 GLU A N 1
ATOM 3538 C CA . GLU A 1 444 ? -30.869 -24.243 50.796 1.00 94.00 444 GLU A CA 1
ATOM 3539 C C . GLU A 1 444 ? -32.143 -23.588 50.244 1.00 94.00 444 GLU A C 1
ATOM 3541 O O . GLU A 1 444 ? -33.256 -23.935 50.647 1.00 94.00 444 GLU A O 1
ATOM 3546 N N . ARG A 1 445 ? -32.006 -22.699 49.252 1.00 92.69 445 ARG A N 1
ATOM 3547 C CA . ARG A 1 445 ? -33.143 -22.094 48.551 1.00 92.69 445 ARG A CA 1
ATOM 3548 C C . ARG A 1 445 ? -33.994 -23.149 47.853 1.00 92.69 445 ARG A C 1
ATOM 3550 O O . ARG A 1 445 ? -35.213 -23.117 47.973 1.00 92.69 445 ARG A O 1
ATOM 3557 N N . ASP A 1 446 ? -33.387 -24.077 47.125 1.00 91.69 446 ASP A N 1
ATOM 3558 C CA . ASP A 1 446 ? -34.122 -25.100 46.377 1.00 91.69 446 ASP A CA 1
ATOM 3559 C C . ASP A 1 446 ? -34.807 -26.116 47.318 1.00 91.69 446 ASP A C 1
ATOM 3561 O O . ASP A 1 446 ? -35.845 -26.688 46.972 1.00 91.69 446 ASP A O 1
ATOM 3565 N N . GLU A 1 447 ? -34.267 -26.339 48.519 1.00 93.69 447 GLU A N 1
ATOM 3566 C CA . GLU A 1 447 ? -34.931 -27.089 49.588 1.00 93.69 447 GLU A CA 1
ATOM 3567 C C . GLU A 1 447 ? -36.103 -26.302 50.186 1.00 93.69 447 GLU A C 1
ATOM 3569 O O . GLU A 1 447 ? -37.192 -26.861 50.330 1.00 93.69 447 GLU A O 1
ATOM 3574 N N . ALA A 1 448 ? -35.919 -25.012 50.480 1.00 91.38 448 ALA A N 1
ATOM 3575 C CA . ALA A 1 448 ? -36.983 -24.138 50.968 1.00 91.38 448 ALA A CA 1
ATOM 3576 C C . ALA A 1 448 ? -38.133 -24.035 49.956 1.00 91.38 448 ALA A C 1
ATOM 3578 O O . ALA A 1 448 ? -39.293 -24.175 50.332 1.00 91.38 448 ALA A O 1
ATOM 3579 N N . VAL A 1 449 ? -37.822 -23.900 48.663 1.00 90.50 449 VAL A N 1
ATOM 3580 C CA . VAL A 1 449 ? -38.807 -23.923 47.572 1.00 90.50 449 VAL A CA 1
ATOM 3581 C C . VAL A 1 449 ? -39.515 -25.276 47.506 1.00 90.50 449 VAL A C 1
ATOM 3583 O O . VAL A 1 449 ? -40.730 -25.311 47.342 1.00 90.50 449 VAL A O 1
ATOM 3586 N N . ARG A 1 450 ? -38.808 -26.400 47.687 1.00 89.62 450 ARG A N 1
ATOM 3587 C CA . ARG A 1 450 ? -39.444 -27.729 47.767 1.00 89.62 450 ARG A CA 1
ATOM 3588 C C . ARG A 1 450 ? -40.359 -27.871 48.981 1.00 89.62 450 ARG A C 1
ATOM 3590 O O . ARG A 1 450 ? -41.433 -28.452 48.844 1.00 89.62 450 ARG A O 1
ATOM 3597 N N . LYS A 1 451 ? -39.950 -27.374 50.151 1.00 92.38 451 LYS A N 1
ATOM 3598 C CA . LYS A 1 451 ? -40.772 -27.373 51.373 1.00 92.38 451 LYS A CA 1
ATOM 3599 C C . LYS A 1 451 ? -42.020 -26.520 51.174 1.00 92.38 451 LYS A C 1
ATOM 3601 O O . LYS A 1 451 ? -43.111 -27.024 51.409 1.00 92.38 451 LYS A O 1
ATOM 3606 N N . LEU A 1 452 ? -41.859 -25.310 50.637 1.00 87.50 452 LEU A N 1
ATOM 3607 C CA . LEU A 1 452 ? -42.962 -24.415 50.297 1.00 87.50 452 LEU A CA 1
ATOM 3608 C C . LEU A 1 452 ? -43.918 -25.077 49.303 1.00 87.50 452 LEU A C 1
ATOM 3610 O O . LEU A 1 452 ? -45.111 -25.161 49.550 1.00 87.50 452 LEU A O 1
ATOM 3614 N N . ALA A 1 453 ? -43.391 -25.656 48.224 1.00 85.75 453 ALA A N 1
ATOM 3615 C CA . ALA A 1 453 ? -44.205 -26.354 47.239 1.00 85.75 453 ALA A CA 1
ATOM 3616 C C . ALA A 1 453 ? -44.991 -27.527 47.846 1.00 85.75 453 ALA A C 1
ATOM 3618 O O . ALA A 1 453 ? -46.081 -27.818 47.364 1.00 85.75 453 ALA A O 1
ATOM 3619 N N . ARG A 1 454 ? -44.458 -28.219 48.863 1.00 86.56 454 ARG A N 1
ATOM 3620 C CA . ARG A 1 454 ? -45.168 -29.293 49.581 1.00 86.56 454 ARG A CA 1
ATOM 3621 C C . ARG A 1 454 ? -46.222 -28.763 50.555 1.00 86.56 454 ARG A C 1
ATOM 3623 O O . ARG A 1 454 ? -47.219 -29.445 50.748 1.00 86.56 454 ARG A O 1
ATOM 3630 N N . SER A 1 455 ? -45.999 -27.601 51.173 1.00 88.06 455 SER A N 1
ATOM 3631 C CA . SER A 1 455 ? -46.945 -26.992 52.117 1.00 88.06 455 SER A CA 1
ATOM 3632 C C . SER A 1 455 ? -48.059 -26.195 51.440 1.00 88.06 455 SER A C 1
ATOM 3634 O O . SER A 1 455 ? -49.104 -26.002 52.046 1.00 88.06 455 SER A O 1
ATOM 3636 N N . THR A 1 456 ? -47.845 -25.715 50.213 1.00 83.00 456 THR A N 1
ATOM 3637 C CA . THR A 1 456 ? -48.844 -24.949 49.461 1.00 83.00 456 THR A CA 1
ATOM 3638 C C . THR A 1 456 ? -49.820 -25.902 48.755 1.00 83.00 456 THR A C 1
ATOM 3640 O O . THR A 1 456 ? -49.368 -26.704 47.929 1.00 83.00 456 THR A O 1
ATOM 3643 N N . PRO A 1 457 ? -51.136 -25.819 49.039 1.00 80.00 457 PRO A N 1
ATOM 3644 C CA . PRO A 1 457 ? -52.170 -26.556 48.314 1.00 80.00 457 PRO A CA 1
ATOM 3645 C C . PRO A 1 457 ? -52.079 -26.324 46.799 1.00 80.00 457 PRO A C 1
ATOM 3647 O O . PRO A 1 457 ? -51.701 -25.246 46.343 1.00 80.00 457 PRO A O 1
ATOM 3650 N N . GLU A 1 458 ? -52.440 -27.328 45.999 1.00 70.06 458 GLU A N 1
ATOM 3651 C CA . GLU A 1 458 ? -52.358 -27.281 44.531 1.00 70.06 458 GLU A CA 1
ATOM 3652 C C . GLU A 1 458 ? -53.038 -26.056 43.865 1.00 70.06 458 GLU A C 1
ATOM 3654 O O . GLU A 1 458 ? -52.405 -25.472 42.978 1.00 70.06 458 GLU A O 1
ATOM 3659 N N . PRO A 1 459 ? -54.216 -25.561 44.311 1.00 71.88 459 PRO A N 1
ATOM 3660 C CA . PRO A 1 459 ? -54.811 -24.334 43.754 1.00 71.88 459 PRO A CA 1
ATOM 3661 C C . PRO A 1 459 ? -54.035 -23.047 44.112 1.00 71.88 459 PRO A C 1
ATOM 3663 O O . PRO A 1 459 ? -54.136 -22.025 43.425 1.00 71.88 459 PRO A O 1
ATOM 3666 N N . GLU A 1 460 ? -53.193 -23.083 45.149 1.00 71.19 460 GLU A N 1
ATOM 3667 C CA . GLU A 1 460 ? -52.389 -21.942 45.597 1.00 71.19 460 GLU A CA 1
ATOM 3668 C C . GLU A 1 460 ? -50.971 -21.898 45.012 1.00 71.19 460 GLU A C 1
ATOM 3670 O O . GLU A 1 460 ? -50.271 -20.887 45.139 1.00 71.19 460 GLU A O 1
ATOM 3675 N N . ARG A 1 461 ? -50.535 -22.960 44.323 1.00 76.12 461 ARG A N 1
ATOM 3676 C CA . ARG A 1 461 ? -49.228 -22.985 43.657 1.00 76.12 461 ARG A CA 1
ATOM 3677 C C . ARG A 1 461 ? -49.180 -21.978 42.511 1.00 76.12 461 ARG A C 1
ATOM 3679 O O . ARG A 1 461 ? -49.986 -22.014 41.585 1.00 76.12 461 ARG A O 1
ATOM 3686 N N . PHE A 1 462 ? -48.150 -21.135 42.520 1.00 61.28 462 PHE A N 1
ATOM 3687 C CA . PHE A 1 462 ? -47.802 -20.303 41.370 1.00 61.28 462 PHE A CA 1
ATOM 3688 C C . PHE A 1 462 ? -47.584 -21.190 40.129 1.00 61.28 462 PHE A C 1
ATOM 3690 O O . PHE A 1 462 ? -46.687 -22.032 40.119 1.00 61.28 462 PHE A O 1
ATOM 3697 N N . GLY A 1 463 ? -48.420 -21.007 39.100 1.00 65.81 463 GLY A N 1
ATOM 3698 C CA . GLY A 1 463 ? -48.391 -21.792 37.859 1.00 65.81 463 GLY A CA 1
ATOM 3699 C C . GLY A 1 463 ? -49.267 -23.053 37.843 1.00 65.81 463 GLY A C 1
ATOM 3700 O O . GLY A 1 463 ? -49.110 -23.872 36.937 1.00 65.81 463 GLY A O 1
ATOM 3701 N N . SER A 1 464 ? -50.172 -23.242 38.811 1.00 70.38 464 SER A N 1
ATOM 3702 C CA . SER A 1 464 ? -51.181 -24.306 38.741 1.00 70.38 464 SER A CA 1
ATOM 3703 C C . SER A 1 464 ? -52.119 -24.106 37.541 1.00 70.38 464 SER A C 1
ATOM 3705 O O . SER A 1 464 ? -52.406 -22.982 37.124 1.00 70.38 464 SER A O 1
ATOM 3707 N N . ARG A 1 465 ? -52.583 -25.215 36.949 1.00 66.56 465 ARG A N 1
ATOM 3708 C CA . ARG A 1 465 ? -53.426 -25.207 35.739 1.00 66.56 465 ARG A CA 1
ATOM 3709 C C . ARG A 1 465 ? -54.735 -24.436 35.947 1.00 66.56 465 ARG A C 1
ATOM 3711 O O . ARG A 1 465 ? -55.151 -23.742 35.030 1.00 66.56 465 ARG A O 1
ATOM 3718 N N . GLU A 1 466 ? -55.313 -24.512 37.146 1.00 63.44 466 GLU A N 1
ATOM 3719 C CA . GLU A 1 466 ? -56.500 -23.745 37.554 1.00 63.44 466 GLU A CA 1
ATOM 3720 C C . GLU A 1 466 ? -56.224 -22.243 37.599 1.00 63.44 466 GLU A C 1
ATOM 3722 O O . GLU A 1 466 ? -56.938 -21.474 36.971 1.00 63.44 466 GLU A O 1
ATOM 3727 N N . ARG A 1 467 ? -55.121 -21.807 38.219 1.00 64.31 467 ARG A N 1
ATOM 3728 C CA . ARG A 1 467 ? -54.795 -20.376 38.302 1.00 64.31 467 ARG A CA 1
ATOM 3729 C C . ARG A 1 467 ? -54.415 -19.783 36.937 1.00 64.31 467 ARG A C 1
ATOM 3731 O O . ARG A 1 467 ? -54.662 -18.610 36.686 1.00 64.31 467 ARG A O 1
ATOM 3738 N N . ILE A 1 468 ? -53.838 -20.591 36.042 1.00 66.00 468 ILE A N 1
ATOM 3739 C CA . ILE A 1 468 ? -53.583 -20.210 34.641 1.00 66.00 468 ILE A CA 1
ATOM 3740 C C . ILE A 1 468 ? -54.893 -20.140 33.835 1.00 66.00 468 ILE A C 1
ATOM 3742 O O . ILE A 1 468 ? -54.990 -19.318 32.926 1.00 66.00 468 ILE A O 1
ATOM 3746 N N . GLN A 1 469 ? -55.896 -20.965 34.152 1.00 65.94 469 GLN A N 1
ATOM 3747 C CA . GLN A 1 469 ? -57.223 -20.895 33.531 1.00 65.94 469 GLN A CA 1
ATOM 3748 C C . GLN A 1 469 ? -58.020 -19.680 34.030 1.00 65.94 469 GLN A C 1
ATOM 3750 O O . GLN A 1 469 ? -58.566 -18.958 33.196 1.00 65.94 469 GLN A O 1
ATOM 3755 N N . ASP A 1 470 ? -57.971 -19.373 35.328 1.00 61.59 470 ASP A N 1
ATOM 3756 C CA . ASP A 1 470 ? -58.604 -18.178 35.908 1.00 61.59 470 ASP A CA 1
ATOM 3757 C C . ASP A 1 470 ? -57.937 -16.880 35.414 1.00 61.59 470 ASP A C 1
ATOM 3759 O O . ASP A 1 470 ? -58.611 -15.987 34.904 1.00 61.59 470 ASP A O 1
ATOM 3763 N N . GLN A 1 471 ? -56.598 -16.796 35.421 1.00 58.94 471 GLN A N 1
ATOM 3764 C CA . GLN A 1 471 ? -55.873 -15.640 34.856 1.00 58.94 471 GLN A CA 1
ATOM 3765 C C . GLN A 1 471 ? -55.951 -15.566 33.321 1.00 58.94 471 GLN A C 1
ATOM 3767 O O . GLN A 1 471 ? -55.713 -14.512 32.730 1.00 58.94 471 GLN A O 1
ATOM 3772 N N . GLY A 1 472 ? -56.252 -16.685 32.657 1.00 56.84 472 GLY A N 1
ATOM 3773 C CA . GLY A 1 472 ? -56.490 -16.751 31.218 1.00 56.84 472 GLY A CA 1
ATOM 3774 C C . GLY A 1 472 ? -57.849 -16.174 30.817 1.00 56.84 472 GLY A C 1
ATOM 3775 O O . GLY A 1 472 ? -57.941 -15.569 29.748 1.00 56.84 472 GLY A O 1
ATOM 3776 N N . GLN A 1 473 ? -58.869 -16.307 31.672 1.00 55.41 473 GLN A N 1
ATOM 3777 C CA . GLN A 1 473 ? -60.179 -15.669 31.488 1.00 55.41 473 GLN A CA 1
ATOM 3778 C C . GLN A 1 473 ? -60.180 -14.183 31.880 1.00 55.41 473 GLN A C 1
ATOM 3780 O O . GLN A 1 473 ? -60.914 -13.404 31.280 1.00 55.41 473 GLN A O 1
ATOM 3785 N N . GLU A 1 474 ? -59.309 -13.765 32.802 1.00 48.78 474 GLU A N 1
ATOM 3786 C CA . GLU A 1 474 ? -59.146 -12.361 33.222 1.00 48.78 474 GLU A CA 1
ATOM 3787 C C . GLU A 1 474 ? -58.249 -11.506 32.306 1.00 48.78 474 GLU A C 1
ATOM 3789 O O . GLU A 1 474 ? -57.976 -10.338 32.605 1.00 48.78 474 GLU A O 1
ATOM 3794 N N . ARG A 1 475 ? -57.793 -12.038 31.162 1.00 49.06 475 ARG A N 1
ATOM 3795 C CA . ARG A 1 475 ? -57.133 -11.216 30.137 1.00 49.06 475 ARG A CA 1
ATOM 3796 C C . ARG A 1 475 ? -58.152 -10.251 29.533 1.00 49.06 475 ARG A C 1
ATOM 3798 O O . ARG A 1 475 ? -58.848 -10.582 28.575 1.00 49.06 475 ARG A O 1
ATOM 3805 N N . ARG A 1 476 ? -58.201 -9.058 30.136 1.00 56.41 476 ARG A N 1
ATOM 3806 C CA . ARG A 1 476 ? -58.875 -7.843 29.667 1.00 56.41 476 ARG A CA 1
ATOM 3807 C C . ARG A 1 476 ? -58.789 -7.742 28.150 1.00 56.41 476 ARG A C 1
ATOM 3809 O O . ARG A 1 476 ? -57.729 -8.003 27.566 1.00 56.41 476 ARG A O 1
ATOM 3816 N N . ARG A 1 477 ? -59.917 -7.405 27.525 1.00 58.75 477 ARG A N 1
ATOM 3817 C CA . ARG A 1 477 ? -60.002 -7.306 26.069 1.00 58.75 477 ARG A CA 1
ATOM 3818 C C . ARG A 1 477 ? -58.944 -6.298 25.605 1.00 58.75 477 ARG A C 1
ATOM 3820 O O . ARG A 1 477 ? -58.679 -5.332 26.315 1.00 58.75 477 ARG A O 1
ATOM 3827 N N . PRO A 1 478 ? -58.311 -6.497 24.440 1.00 58.53 478 PRO A N 1
ATOM 3828 C CA . PRO A 1 478 ? -57.296 -5.571 23.931 1.00 58.53 478 PRO A CA 1
ATOM 3829 C C . PRO A 1 478 ? -57.784 -4.110 23.839 1.00 58.53 478 PRO A C 1
ATOM 3831 O O . PRO A 1 478 ? -56.971 -3.196 23.932 1.00 58.53 478 PRO A O 1
ATOM 3834 N N . GLU A 1 479 ? -59.100 -3.898 23.749 1.00 59.75 479 GLU A N 1
ATOM 3835 C CA . GLU A 1 479 ? -59.760 -2.586 23.808 1.00 59.75 479 GLU A CA 1
ATOM 3836 C C . GLU A 1 479 ? -59.621 -1.907 25.188 1.00 59.75 479 GLU A C 1
ATOM 3838 O O . GLU A 1 479 ? -59.324 -0.715 25.254 1.00 59.75 479 GLU A O 1
ATOM 3843 N N . ASP A 1 480 ? -59.697 -2.666 26.286 1.00 64.44 480 ASP A N 1
ATOM 3844 C CA . ASP A 1 480 ? -59.560 -2.146 27.657 1.00 64.44 480 ASP A CA 1
ATOM 3845 C C . ASP A 1 480 ? -58.114 -1.713 27.961 1.00 64.44 480 ASP A C 1
ATOM 3847 O O . ASP A 1 480 ? -57.874 -0.807 28.757 1.00 64.44 480 ASP A O 1
ATOM 3851 N N . ILE A 1 481 ? -57.129 -2.358 27.321 1.00 64.06 481 ILE A N 1
ATOM 3852 C CA . ILE A 1 481 ? -55.703 -2.017 27.462 1.00 64.06 481 ILE A CA 1
ATOM 3853 C C . ILE A 1 481 ? -55.391 -0.716 26.711 1.00 64.06 481 ILE A C 1
ATOM 3855 O O . ILE A 1 481 ? -54.605 0.099 27.194 1.00 64.06 481 ILE A O 1
ATOM 3859 N N . GLN A 1 482 ? -56.017 -0.492 25.550 1.00 67.75 482 GLN A N 1
ATOM 3860 C CA . GLN A 1 482 ? -55.904 0.783 24.839 1.00 67.75 482 GLN A CA 1
ATOM 3861 C C . GLN A 1 482 ? -56.575 1.922 25.609 1.00 67.75 482 GLN A C 1
ATOM 3863 O O . GLN A 1 482 ? -55.969 2.986 25.729 1.00 67.75 482 GLN A O 1
ATOM 3868 N N . GLN A 1 483 ? -57.758 1.695 26.186 1.00 73.19 483 GLN A N 1
ATOM 3869 C CA . GLN A 1 483 ? -58.417 2.688 27.039 1.00 73.19 483 GLN A CA 1
ATOM 3870 C C . GLN A 1 483 ? -57.604 3.001 28.297 1.00 73.19 483 GLN A C 1
ATOM 3872 O O . GLN A 1 483 ? -57.373 4.173 28.574 1.00 73.19 483 GLN A O 1
ATOM 3877 N N . SER A 1 484 ? -57.063 1.996 28.997 1.00 73.38 484 SER A N 1
ATOM 3878 C CA . SER A 1 484 ? -56.253 2.264 30.194 1.00 73.38 484 SER A CA 1
ATOM 3879 C C . SER A 1 484 ? -54.941 2.984 29.874 1.00 73.38 484 SER A C 1
ATOM 3881 O O . SER A 1 484 ? -54.437 3.742 30.695 1.00 73.38 484 SER A O 1
ATOM 3883 N N . LEU A 1 485 ? -54.357 2.745 28.693 1.00 73.25 485 LEU A N 1
ATOM 3884 C CA . LEU A 1 485 ? -53.177 3.485 28.239 1.00 73.25 485 LEU A CA 1
ATOM 3885 C C . LEU A 1 485 ? -53.524 4.935 27.884 1.00 73.25 485 LEU A C 1
ATOM 3887 O O . LEU A 1 485 ? -52.743 5.827 28.197 1.00 73.25 485 LEU A O 1
ATOM 3891 N N . GLN A 1 486 ? -54.682 5.183 27.269 1.00 73.75 486 GLN A N 1
ATOM 3892 C CA . GLN A 1 486 ? -55.152 6.543 26.993 1.00 73.75 486 GLN A CA 1
ATOM 3893 C C . GLN A 1 486 ? -55.481 7.305 28.281 1.00 73.75 486 GLN A C 1
ATOM 3895 O O . GLN A 1 486 ? -55.079 8.459 28.411 1.00 73.75 486 GLN A O 1
ATOM 3900 N N . GLU A 1 487 ? -56.124 6.657 29.253 1.00 77.25 487 GLU A N 1
ATOM 3901 C CA . GLU A 1 487 ? -56.383 7.236 30.576 1.00 77.25 487 GLU A CA 1
ATOM 3902 C C . GLU A 1 487 ? -55.082 7.520 31.332 1.00 77.25 487 GLU A C 1
ATOM 3904 O O . GLU A 1 487 ? -54.912 8.624 31.838 1.00 77.25 487 GLU A O 1
ATOM 3909 N N . ALA A 1 488 ? -54.117 6.595 31.326 1.00 74.31 488 ALA A N 1
ATOM 3910 C CA . ALA A 1 488 ? -52.822 6.810 31.976 1.00 74.31 488 ALA A CA 1
ATOM 3911 C C . ALA A 1 488 ? -52.011 7.947 31.326 1.00 74.31 488 ALA A C 1
ATOM 3913 O O . ALA A 1 488 ? -51.309 8.683 32.018 1.00 74.31 488 ALA A O 1
ATOM 3914 N N . VAL A 1 489 ? -52.103 8.119 30.003 1.00 76.12 489 VAL A N 1
ATOM 3915 C CA . VAL A 1 489 ? -51.460 9.239 29.294 1.00 76.12 489 VAL A CA 1
ATOM 3916 C C . VAL A 1 489 ? -52.170 10.563 29.593 1.00 76.12 489 VAL A C 1
ATOM 3918 O O . VAL A 1 489 ? -51.500 11.578 29.785 1.00 76.12 489 VAL A O 1
ATOM 3921 N N . ALA A 1 490 ? -53.502 10.567 29.682 1.00 75.38 490 ALA A N 1
ATOM 3922 C CA . ALA A 1 490 ? -54.271 11.750 30.064 1.00 75.38 490 ALA A CA 1
ATOM 3923 C C . ALA A 1 490 ? -53.977 12.178 31.513 1.00 75.38 490 ALA A C 1
ATOM 3925 O O . ALA A 1 490 ? -53.732 13.357 31.767 1.00 75.38 490 ALA A O 1
ATOM 3926 N N . GLU A 1 491 ? -53.917 11.219 32.437 1.00 79.56 491 GLU A N 1
ATOM 3927 C CA . GLU A 1 491 ? -53.583 11.448 33.844 1.00 79.56 491 GLU A CA 1
ATOM 3928 C C . GLU A 1 491 ? -52.146 11.969 33.994 1.00 79.56 491 GLU A C 1
ATOM 3930 O O . GLU A 1 491 ? -51.904 12.947 34.703 1.00 79.56 491 GLU A O 1
ATOM 3935 N N . TRP A 1 492 ? -51.191 11.402 33.249 1.00 76.62 492 TRP A N 1
ATOM 3936 C CA . TRP A 1 492 ? -49.808 11.880 33.256 1.00 76.62 492 TRP A CA 1
ATOM 3937 C C . TRP A 1 492 ? -49.683 13.313 32.721 1.00 76.62 492 TRP A C 1
ATOM 3939 O O . TRP A 1 492 ? -49.016 14.141 33.341 1.00 76.62 492 TRP A O 1
ATOM 3949 N N . ASN A 1 493 ? -50.373 13.648 31.628 1.00 73.56 493 ASN A N 1
ATOM 3950 C CA . ASN A 1 493 ? -50.385 15.011 31.086 1.00 73.56 493 ASN A CA 1
ATOM 3951 C C . ASN A 1 493 ? -51.041 16.016 32.044 1.00 73.56 493 ASN A C 1
ATOM 3953 O O . ASN A 1 493 ? -50.578 17.151 32.150 1.00 73.56 493 ASN A O 1
ATOM 3957 N N . GLN A 1 494 ? -52.078 15.604 32.775 1.00 74.50 494 GLN A N 1
ATOM 3958 C CA . GLN A 1 494 ? -52.727 16.447 33.776 1.00 74.50 494 GLN A CA 1
ATOM 3959 C C . GLN A 1 494 ? -51.803 16.722 34.969 1.00 74.50 494 GLN A C 1
ATOM 3961 O O . GLN A 1 494 ? -51.689 17.869 35.399 1.00 74.50 494 GLN A O 1
ATOM 3966 N N . VAL A 1 495 ? -51.085 15.704 35.451 1.00 75.06 495 VAL A N 1
ATOM 3967 C CA . VAL A 1 495 ? -50.112 15.842 36.547 1.00 75.06 495 VAL A CA 1
ATOM 3968 C C . VAL A 1 495 ? -48.917 16.700 36.127 1.00 75.06 495 VAL A C 1
ATOM 3970 O O . VAL A 1 495 ? -48.464 17.547 36.896 1.00 75.06 495 VAL A O 1
ATOM 3973 N N . VAL A 1 496 ? -48.408 16.536 34.904 1.00 71.06 496 VAL A N 1
ATOM 3974 C CA . VAL A 1 496 ? -47.314 17.373 34.383 1.00 71.06 496 VAL A CA 1
ATOM 3975 C C . VAL A 1 496 ? -47.773 18.821 34.193 1.00 71.06 496 VAL A C 1
ATOM 3977 O O . VAL A 1 496 ? -47.051 19.734 34.591 1.00 71.06 496 VAL A O 1
ATOM 3980 N N . GLY A 1 497 ? -48.982 19.043 33.669 1.00 71.69 497 GLY A N 1
ATOM 3981 C CA . GLY A 1 497 ? -49.567 20.378 33.523 1.00 71.69 497 GLY A CA 1
ATOM 3982 C C . GLY A 1 497 ? -49.806 21.081 34.863 1.00 71.69 497 GLY A C 1
ATOM 3983 O O . GLY A 1 497 ? -49.483 22.259 34.998 1.00 71.69 497 GLY A O 1
ATOM 3984 N N . GLN A 1 498 ? -50.298 20.359 35.874 1.00 69.50 498 GLN A N 1
ATOM 3985 C CA . GLN A 1 498 ? -50.491 20.896 37.227 1.00 69.50 498 GLN A CA 1
ATOM 3986 C C . GLN A 1 498 ? -49.162 21.221 37.913 1.00 69.50 498 GLN A C 1
ATOM 3988 O O . GLN A 1 498 ? -49.013 22.321 38.437 1.00 69.50 498 GLN A O 1
ATOM 3993 N N . ASN A 1 499 ? -48.167 20.334 37.827 1.00 67.56 499 ASN A N 1
ATOM 3994 C CA . ASN A 1 499 ? -46.845 20.583 38.407 1.00 67.56 499 ASN A CA 1
ATOM 3995 C C . ASN A 1 499 ? -46.109 21.747 37.718 1.00 67.56 499 ASN A C 1
ATOM 3997 O O . ASN A 1 499 ? -45.383 22.490 38.375 1.00 67.56 499 ASN A O 1
ATOM 4001 N N . MET A 1 500 ? -46.296 21.943 36.406 1.00 60.62 500 MET A N 1
ATOM 4002 C CA . MET A 1 500 ? -45.763 23.117 35.702 1.00 60.62 500 MET A CA 1
ATOM 4003 C C . MET A 1 500 ? -46.479 24.409 36.106 1.00 60.62 500 MET A C 1
ATOM 4005 O O . MET A 1 500 ? -45.816 25.427 36.290 1.00 60.62 500 MET A O 1
ATOM 4009 N N . ALA A 1 501 ? -47.805 24.377 36.269 1.00 57.28 501 ALA A N 1
ATOM 4010 C CA . ALA A 1 501 ? -48.585 25.537 36.695 1.00 57.28 501 ALA A CA 1
ATOM 4011 C C . ALA A 1 501 ? -48.269 25.952 38.144 1.00 57.28 501 ALA A C 1
ATOM 4013 O O . ALA A 1 501 ? -48.091 27.140 38.406 1.00 57.28 501 ALA A O 1
ATOM 4014 N N . GLU A 1 502 ? -48.122 24.994 39.064 1.00 60.34 502 GLU A N 1
ATOM 4015 C CA . GLU A 1 502 ? -47.674 25.264 40.439 1.00 60.34 502 GLU A CA 1
ATOM 4016 C C . GLU A 1 502 ? -46.233 25.790 40.471 1.00 60.34 502 GLU A C 1
ATOM 4018 O O . GLU A 1 502 ? -45.958 26.778 41.148 1.00 60.34 502 GLU A O 1
ATOM 4023 N N . SER A 1 503 ? -45.326 25.226 39.665 1.00 59.50 503 SER A N 1
ATOM 4024 C CA . SER A 1 503 ? -43.940 25.710 39.584 1.00 59.50 503 SER A CA 1
ATOM 4025 C C . SER A 1 503 ? -43.808 27.116 38.974 1.00 59.50 503 SER A C 1
ATOM 4027 O O . SER A 1 503 ? -42.768 27.750 39.158 1.00 59.50 503 SER A O 1
ATOM 4029 N N . LEU A 1 504 ? -44.820 27.598 38.244 1.00 50.47 504 LEU A N 1
ATOM 4030 C CA . LEU A 1 504 ? -44.881 28.953 37.679 1.00 50.47 504 LEU A CA 1
ATOM 4031 C C . LEU A 1 504 ? -45.573 29.960 38.614 1.00 50.47 504 LEU A C 1
ATOM 4033 O O . LEU A 1 504 ? -45.295 31.154 38.515 1.00 50.47 504 LEU A O 1
ATOM 4037 N N . ALA A 1 505 ? -46.435 29.501 39.526 1.00 53.44 505 ALA A N 1
ATOM 4038 C CA . ALA A 1 505 ? -47.124 30.349 40.503 1.00 53.44 505 ALA A CA 1
ATOM 4039 C C . ALA A 1 505 ? -46.222 30.790 41.675 1.00 53.44 505 ALA A C 1
ATOM 4041 O O . ALA A 1 505 ? -46.475 31.826 42.285 1.00 53.44 505 ALA A O 1
ATOM 4042 N N . ASP A 1 506 ? -45.146 30.048 41.947 1.00 51.72 506 ASP A N 1
ATOM 4043 C CA . ASP A 1 506 ? -44.202 30.290 43.050 1.00 51.72 506 ASP A CA 1
ATOM 4044 C C . ASP A 1 506 ? -43.033 31.236 42.695 1.00 51.72 506 ASP A C 1
ATOM 4046 O O . ASP A 1 506 ? -42.034 31.289 43.412 1.00 51.72 506 ASP A O 1
ATOM 4050 N N . ILE A 1 507 ? -43.126 31.998 41.597 1.00 49.25 507 ILE A N 1
ATOM 4051 C CA . ILE A 1 507 ? -42.132 33.018 41.219 1.00 49.25 507 ILE A CA 1
ATOM 4052 C C . ILE A 1 507 ? -42.629 34.398 41.693 1.00 49.25 507 ILE A C 1
ATOM 4054 O O . ILE A 1 507 ? -43.472 34.994 41.019 1.00 49.25 507 ILE A O 1
ATOM 4058 N N . PRO A 1 508 ? -42.124 34.957 42.812 1.00 51.19 508 PRO A N 1
ATOM 4059 C CA . PRO A 1 508 ? -42.520 36.279 43.275 1.00 51.19 508 PRO A CA 1
ATOM 4060 C C . PRO A 1 508 ? -41.697 37.355 42.553 1.00 51.19 508 PRO A C 1
ATOM 4062 O O . PRO A 1 508 ? -40.488 37.205 42.371 1.00 51.19 508 PRO A O 1
ATOM 4065 N N . ASP A 1 509 ? -42.373 38.447 42.196 1.00 50.53 509 ASP A N 1
ATOM 4066 C CA . ASP A 1 509 ? -41.833 39.718 41.700 1.00 50.53 509 ASP A CA 1
ATOM 4067 C C . ASP A 1 509 ? -41.086 39.688 40.357 1.00 50.53 509 ASP A C 1
ATOM 4069 O O . ASP A 1 509 ? -39.864 39.694 40.319 1.00 50.53 509 ASP A O 1
ATOM 4073 N N . HIS A 1 510 ? -41.828 39.760 39.242 1.00 42.31 510 HIS A N 1
ATOM 4074 C CA . HIS A 1 510 ? -41.478 40.590 38.070 1.00 42.31 510 HIS A CA 1
ATOM 4075 C C . HIS A 1 510 ? -42.656 40.645 37.065 1.00 42.31 510 HIS A C 1
ATOM 4077 O O . HIS A 1 510 ? -42.696 39.857 36.118 1.00 42.31 510 HIS A O 1
ATOM 4083 N N . PRO A 1 511 ? -43.615 41.583 37.209 1.00 45.12 511 PRO A N 1
ATOM 4084 C CA . PRO A 1 511 ? -44.742 41.702 36.275 1.00 45.12 511 PRO A CA 1
ATOM 4085 C C . PRO A 1 511 ? -44.357 42.201 34.866 1.00 45.12 511 PRO A C 1
ATOM 4087 O O . PRO A 1 511 ? -45.179 42.138 33.963 1.00 45.12 511 PRO A O 1
ATOM 4090 N N . GLU A 1 512 ? -43.118 42.646 34.628 1.00 47.19 512 GLU A N 1
ATOM 4091 C CA . GLU A 1 512 ? -42.704 43.186 33.318 1.00 47.19 512 GLU A CA 1
ATOM 4092 C C . GLU A 1 512 ? -42.143 42.144 32.331 1.00 47.19 512 GLU A C 1
ATOM 4094 O O . GLU A 1 512 ? -42.021 42.439 31.143 1.00 47.19 512 GLU A O 1
ATOM 4099 N N . ILE A 1 513 ? -41.829 40.919 32.773 1.00 46.69 513 ILE A N 1
ATOM 4100 C CA . ILE A 1 513 ? -41.290 39.860 31.889 1.00 46.69 513 ILE A CA 1
ATOM 4101 C C . ILE A 1 513 ? -42.406 38.933 31.371 1.00 46.69 513 ILE A C 1
ATOM 4103 O O . ILE A 1 513 ? -42.276 38.338 30.303 1.00 46.69 513 ILE A O 1
ATOM 4107 N N . ALA A 1 514 ? -43.545 38.866 32.067 1.00 44.75 514 ALA A N 1
ATOM 4108 C CA . ALA A 1 514 ? -44.671 38.022 31.669 1.00 44.75 514 ALA A CA 1
ATOM 4109 C C . ALA A 1 514 ? -45.439 38.555 30.441 1.00 44.75 514 ALA A C 1
ATOM 4111 O O . ALA A 1 514 ? -45.997 37.761 29.688 1.00 44.75 514 ALA A O 1
ATOM 4112 N N . GLU A 1 515 ? -45.438 39.869 30.190 1.00 43.09 515 GLU A N 1
ATOM 4113 C CA . GLU A 1 515 ? -46.213 40.454 29.082 1.00 43.09 515 GLU A CA 1
ATOM 4114 C C . GLU A 1 515 ? -45.454 40.578 27.755 1.00 43.09 515 GLU A C 1
ATOM 4116 O O . GLU A 1 515 ? -46.098 40.777 26.725 1.00 43.09 515 GLU A O 1
ATOM 4121 N N . ARG A 1 516 ? -44.116 40.443 27.723 1.00 43.81 516 ARG A N 1
ATOM 4122 C CA . ARG A 1 516 ? -43.355 40.766 26.501 1.00 43.81 516 ARG A CA 1
ATOM 4123 C C . ARG A 1 516 ? -42.874 39.582 25.658 1.00 43.81 516 ARG A C 1
ATOM 4125 O O . ARG A 1 516 ? -42.815 39.763 24.450 1.00 43.81 516 ARG A O 1
ATOM 4132 N N . ASP A 1 517 ? -42.636 38.394 26.229 1.00 46.94 517 ASP A N 1
ATOM 4133 C CA . ASP A 1 517 ? -42.026 37.283 25.461 1.00 46.94 517 ASP A CA 1
ATOM 4134 C C . ASP A 1 517 ? -42.724 35.908 25.552 1.00 46.94 517 ASP A C 1
ATOM 4136 O O . ASP A 1 517 ? -42.383 35.013 24.785 1.00 46.94 517 ASP A O 1
ATOM 4140 N N . LEU A 1 518 ? -43.732 35.706 26.413 1.00 43.59 518 LEU A N 1
ATOM 4141 C CA . LEU A 1 518 ? -44.426 34.402 26.527 1.00 43.59 518 LEU A CA 1
ATOM 4142 C C . LEU A 1 518 ? -45.878 34.400 26.024 1.00 43.59 518 LEU A C 1
ATOM 4144 O O . LEU A 1 518 ? -46.459 33.333 25.836 1.00 43.59 518 LEU A O 1
ATOM 4148 N N . GLY A 1 519 ? -46.449 35.569 25.716 1.00 44.16 519 GLY A N 1
ATOM 4149 C CA . GLY A 1 519 ? -47.806 35.701 25.168 1.00 44.16 519 GLY A CA 1
ATOM 4150 C C . GLY A 1 519 ? -47.960 35.306 23.691 1.00 44.16 519 GLY A C 1
ATOM 4151 O O . GLY A 1 519 ? -49.044 35.460 23.138 1.00 44.16 519 GLY A O 1
ATOM 4152 N N . GLN A 1 520 ? -46.896 34.827 23.036 1.00 47.91 520 GLN A N 1
ATOM 4153 C CA . GLN A 1 520 ? -46.884 34.522 21.598 1.00 47.91 520 GLN A CA 1
ATOM 4154 C C . GLN A 1 520 ? -46.687 33.043 21.250 1.00 47.91 520 GLN A C 1
ATOM 4156 O O . GLN A 1 520 ? -46.635 32.704 20.068 1.00 47.91 520 GLN A O 1
ATOM 4161 N N . VAL A 1 521 ? -46.608 32.148 22.239 1.00 51.44 521 VAL A N 1
ATOM 4162 C CA . VAL A 1 521 ? -46.647 30.707 21.959 1.00 51.44 521 VAL A CA 1
ATOM 4163 C C . VAL A 1 521 ? -48.108 30.269 21.959 1.00 51.44 521 VAL A C 1
ATOM 4165 O O . VAL A 1 521 ? -48.710 30.042 23.006 1.00 51.44 521 VAL A O 1
ATOM 4168 N N . ASP A 1 522 ? -48.693 30.203 20.763 1.00 50.81 522 ASP A N 1
ATOM 4169 C CA . ASP A 1 522 ? -50.034 29.664 20.532 1.00 50.81 522 ASP A CA 1
ATOM 4170 C C . ASP A 1 522 ? -50.034 28.144 20.758 1.00 50.81 522 ASP A C 1
ATOM 4172 O O . ASP A 1 522 ? -49.846 27.339 19.842 1.00 50.81 522 ASP A O 1
ATOM 4176 N N . TRP A 1 523 ? -50.219 27.744 22.016 1.00 49.81 523 TRP A N 1
ATOM 4177 C CA . TRP A 1 523 ? -50.329 26.341 22.420 1.00 49.81 523 TRP A CA 1
ATOM 4178 C C . TRP A 1 523 ? -51.538 25.628 21.791 1.00 49.81 523 TRP A C 1
ATOM 4180 O O . TRP A 1 523 ? -51.543 24.397 21.730 1.00 49.81 523 TRP A O 1
ATOM 4190 N N . GLY A 1 524 ? -52.517 26.373 21.256 1.00 55.12 524 GLY A N 1
ATOM 4191 C CA . GLY A 1 524 ? -53.648 25.823 20.503 1.00 55.12 524 GLY A CA 1
ATOM 4192 C C . GLY A 1 524 ? -53.238 25.160 19.185 1.00 55.12 524 GLY A C 1
ATOM 4193 O O . GLY A 1 524 ? -53.976 24.331 18.657 1.00 55.12 524 GLY A O 1
ATOM 4194 N N . ARG A 1 525 ? -52.029 25.442 18.680 1.00 53.06 525 ARG A N 1
ATOM 4195 C CA . ARG A 1 525 ? -51.493 24.830 17.456 1.00 53.06 525 ARG A CA 1
ATOM 4196 C C . ARG A 1 525 ? -51.184 23.332 17.594 1.00 53.06 525 ARG A C 1
ATOM 4198 O O . ARG A 1 525 ? -51.165 22.632 16.587 1.00 53.06 525 ARG A O 1
ATOM 4205 N N . PHE A 1 526 ? -50.940 22.824 18.804 1.00 50.06 526 PHE A N 1
ATOM 4206 C CA . PHE A 1 526 ? -50.472 21.441 19.006 1.00 50.06 526 PHE A CA 1
ATOM 4207 C C . PHE A 1 526 ? -51.571 20.446 19.405 1.00 50.06 526 PHE A C 1
ATOM 4209 O O . PHE A 1 526 ? -51.293 19.249 19.508 1.00 50.06 526 PHE A O 1
ATOM 4216 N N . THR A 1 527 ? -52.806 20.905 19.623 1.00 50.03 527 THR A N 1
ATOM 4217 C CA . THR A 1 527 ? -53.892 20.054 20.133 1.00 50.03 527 THR A CA 1
ATOM 4218 C C . THR A 1 527 ? -54.718 19.347 19.057 1.00 50.03 527 THR A C 1
ATOM 4220 O O . THR A 1 527 ? -55.435 18.415 19.406 1.00 50.03 527 THR A O 1
ATOM 4223 N N . ASP A 1 528 ? -54.580 19.698 17.772 1.00 48.25 528 ASP A N 1
ATOM 4224 C CA . ASP A 1 528 ? -55.323 19.054 16.678 1.00 48.25 528 ASP A CA 1
ATOM 4225 C C . ASP A 1 528 ? -54.395 18.396 15.639 1.00 48.25 528 ASP A C 1
ATOM 4227 O O . ASP A 1 528 ? -53.725 19.060 14.852 1.00 48.25 528 ASP A O 1
ATOM 4231 N N . GLY A 1 529 ? -54.419 17.059 15.593 1.00 51.53 529 GLY A N 1
ATOM 4232 C CA . GLY A 1 529 ? -53.930 16.263 14.459 1.00 51.53 529 GLY A CA 1
ATOM 4233 C C . GLY A 1 529 ? -52.528 15.651 14.591 1.00 51.53 529 GLY A C 1
ATOM 4234 O O . GLY A 1 529 ? -51.642 16.164 15.267 1.00 51.53 529 GLY A O 1
ATOM 4235 N N . SER A 1 530 ? -52.329 14.524 13.897 1.00 48.59 530 SER A N 1
ATOM 4236 C CA . SER A 1 530 ? -51.145 13.644 13.932 1.00 48.59 530 SER A CA 1
ATOM 4237 C C . SER A 1 530 ? -49.809 14.287 13.536 1.00 48.59 530 SER A C 1
ATOM 4239 O O . SER A 1 530 ? -48.769 13.663 13.731 1.00 48.59 530 SER A O 1
ATOM 4241 N N . ASP A 1 531 ? -49.825 15.515 13.018 1.00 48.69 531 ASP A N 1
ATOM 4242 C CA . ASP A 1 531 ? -48.624 16.264 12.636 1.00 48.69 531 ASP A CA 1
ATOM 4243 C C . ASP A 1 531 ? -48.014 17.046 13.820 1.00 48.69 531 ASP A C 1
ATOM 4245 O O . ASP A 1 531 ? -46.875 17.516 13.739 1.00 48.69 531 ASP A O 1
ATOM 4249 N N . SER A 1 532 ? -48.717 17.131 14.961 1.00 58.03 532 SER A N 1
ATOM 4250 C CA . SER A 1 532 ? -48.264 17.890 16.133 1.00 58.03 532 SER A CA 1
ATOM 4251 C C . SER A 1 532 ? -47.056 17.268 16.833 1.00 58.03 532 SER A C 1
ATOM 4253 O O . SER A 1 532 ? -46.215 17.998 17.348 1.00 58.03 532 SER A O 1
ATOM 4255 N N . ALA A 1 533 ? -46.901 15.941 16.809 1.00 53.25 533 ALA A N 1
ATOM 4256 C CA . ALA A 1 533 ? -45.781 15.265 17.467 1.00 53.25 533 ALA A CA 1
ATOM 4257 C C . ALA A 1 533 ? -44.436 15.541 16.771 1.00 53.25 533 ALA A C 1
ATOM 4259 O O . ALA A 1 533 ? -43.426 15.754 17.444 1.00 53.25 533 ALA A O 1
ATOM 4260 N N . ASP A 1 534 ? -44.426 15.591 15.437 1.00 56.28 534 ASP A N 1
ATOM 4261 C CA . ASP A 1 534 ? -43.220 15.872 14.653 1.00 56.28 534 ASP A CA 1
ATOM 4262 C C . ASP A 1 534 ? -42.863 17.364 14.670 1.00 56.28 534 ASP A C 1
ATOM 4264 O O . ASP A 1 534 ? -41.679 17.707 14.739 1.00 56.28 534 ASP A O 1
ATOM 4268 N N . GLU A 1 535 ? -43.851 18.267 14.656 1.00 58.47 535 GLU A N 1
ATOM 4269 C CA . GLU A 1 535 ? -43.596 19.702 14.845 1.00 58.47 535 GLU A CA 1
ATOM 4270 C C . GLU A 1 535 ? -43.112 20.008 16.268 1.00 58.47 535 GLU A C 1
ATOM 4272 O O . GLU A 1 535 ? -42.141 20.751 16.429 1.00 58.47 535 GLU A O 1
ATOM 4277 N N . LEU A 1 536 ? -43.699 19.378 17.291 1.00 58.72 536 LEU A N 1
ATOM 4278 C CA . LEU A 1 536 ? -43.262 19.524 18.679 1.00 58.72 536 LEU A CA 1
ATOM 4279 C C . LEU A 1 536 ? -41.855 18.948 18.874 1.00 58.72 536 LEU A C 1
ATOM 4281 O O . LEU A 1 536 ? -41.029 19.577 19.527 1.00 58.72 536 LEU A O 1
ATOM 4285 N N . ALA A 1 537 ? -41.531 17.809 18.252 1.00 61.69 537 ALA A N 1
ATOM 4286 C CA . ALA A 1 537 ? -40.185 17.238 18.285 1.00 61.69 537 ALA A CA 1
ATOM 4287 C C . ALA A 1 537 ? -39.148 18.137 17.591 1.00 61.69 537 ALA A C 1
ATOM 4289 O O . ALA A 1 537 ? -38.031 18.284 18.092 1.00 61.69 537 ALA A O 1
ATOM 4290 N N . ARG A 1 538 ? -39.503 18.773 16.465 1.00 64.31 538 ARG A N 1
ATOM 4291 C CA . ARG A 1 538 ? -38.626 19.732 15.766 1.00 64.31 538 ARG A CA 1
ATOM 4292 C C . ARG A 1 538 ? -38.426 21.011 16.569 1.00 64.31 538 ARG A C 1
ATOM 4294 O O . ARG A 1 538 ? -37.294 21.478 16.663 1.00 64.31 538 ARG A O 1
ATOM 4301 N N . TRP A 1 539 ? -39.484 21.542 17.174 1.00 82.94 539 TRP A N 1
ATOM 4302 C CA . TRP A 1 539 ? -39.391 22.708 18.047 1.00 82.94 539 TRP A CA 1
ATOM 4303 C C . TRP A 1 539 ? -38.581 22.405 19.317 1.00 82.94 539 TRP A C 1
ATOM 4305 O O . TRP A 1 539 ? -37.692 23.173 19.678 1.00 82.94 539 TRP A O 1
ATOM 4315 N N . TRP A 1 540 ? -38.786 21.239 19.941 1.00 67.81 540 TRP A N 1
ATOM 4316 C CA . TRP A 1 540 ? -37.995 20.804 21.098 1.00 67.81 540 TRP A CA 1
ATOM 4317 C C . TRP A 1 540 ? -36.511 20.667 20.734 1.00 67.81 540 TRP A C 1
ATOM 4319 O O . TRP A 1 540 ? -35.643 21.121 21.478 1.00 67.81 540 TRP A O 1
ATOM 4329 N N . ALA A 1 541 ? -36.212 20.090 19.566 1.00 63.72 541 ALA A N 1
ATOM 4330 C CA . ALA A 1 541 ? -34.847 19.937 19.072 1.00 63.72 541 ALA A CA 1
ATOM 4331 C C . ALA A 1 541 ? -34.167 21.271 18.710 1.00 63.72 541 ALA A C 1
ATOM 4333 O O . ALA A 1 541 ? -32.941 21.347 18.790 1.00 63.72 541 ALA A O 1
ATOM 4334 N N . ALA A 1 542 ? -34.934 22.287 18.304 1.00 67.00 542 ALA A N 1
ATOM 4335 C CA . ALA A 1 542 ? -34.409 23.582 17.878 1.00 67.00 542 ALA A CA 1
ATOM 4336 C C . ALA A 1 542 ? -34.287 24.598 19.026 1.00 67.00 542 ALA A C 1
ATOM 4338 O O . ALA A 1 542 ? -33.263 25.265 19.125 1.00 67.00 542 ALA A O 1
ATOM 4339 N N . GLU A 1 543 ? -35.299 24.707 19.889 1.00 62.47 543 GLU A N 1
ATOM 4340 C CA . GLU A 1 543 ? -35.404 25.786 20.886 1.00 62.47 543 GLU A CA 1
ATOM 4341 C C . GLU A 1 543 ? -35.795 25.289 22.283 1.00 62.47 543 GLU A C 1
ATOM 4343 O O . GLU A 1 543 ? -35.234 25.754 23.280 1.00 62.47 543 GLU A O 1
ATOM 4348 N N . GLY A 1 544 ? -36.703 24.310 22.382 1.00 66.44 544 GLY A N 1
ATOM 4349 C CA . GLY A 1 544 ? -37.237 23.855 23.674 1.00 66.44 544 GLY A CA 1
ATOM 4350 C C . GLY A 1 544 ? -36.173 23.277 24.617 1.00 66.44 544 GLY A C 1
ATOM 4351 O O . GLY A 1 544 ? -36.225 23.499 25.828 1.00 66.44 544 GLY A O 1
ATOM 4352 N N . ALA A 1 545 ? -35.155 22.606 24.067 1.00 60.75 545 ALA A N 1
ATOM 4353 C CA . ALA A 1 545 ? -34.031 22.077 24.836 1.00 60.75 545 ALA A CA 1
ATOM 4354 C C . ALA A 1 545 ? -33.232 23.173 25.549 1.00 60.75 545 ALA A C 1
ATOM 4356 O O . ALA A 1 545 ? -32.903 23.044 26.728 1.00 60.75 545 ALA A O 1
ATOM 4357 N N . GLU A 1 546 ? -32.885 24.236 24.825 1.00 57.47 546 GLU A N 1
ATOM 4358 C CA . GLU A 1 546 ? -32.020 25.293 25.346 1.00 57.47 546 GLU A CA 1
ATOM 4359 C C . GLU A 1 546 ? -32.756 26.146 26.377 1.00 57.47 546 GLU A C 1
ATOM 4361 O O . GLU A 1 546 ? -32.184 26.459 27.422 1.00 57.47 546 GLU A O 1
ATOM 4366 N N . GLN A 1 547 ? -34.039 26.429 26.144 1.00 67.75 547 GLN A N 1
ATOM 4367 C CA . GLN A 1 547 ? -34.875 27.167 27.092 1.00 67.75 547 GLN A CA 1
ATOM 4368 C C . GLN A 1 547 ? -35.117 26.374 28.386 1.00 67.75 547 GLN A C 1
ATOM 4370 O O . GLN A 1 547 ? -35.006 26.935 29.477 1.00 67.75 547 GLN A O 1
ATOM 4375 N N . TYR A 1 548 ? -35.350 25.059 28.291 1.00 71.56 548 TYR A N 1
ATOM 4376 C CA . TYR A 1 548 ? -35.505 24.191 29.463 1.00 71.56 548 TYR A CA 1
ATOM 4377 C C . TYR A 1 548 ? -34.231 24.140 30.321 1.00 71.56 548 TYR A C 1
ATOM 4379 O O . TYR A 1 548 ? -34.297 24.290 31.542 1.00 71.56 548 TYR A O 1
ATOM 4387 N N . TRP A 1 549 ? -33.056 23.974 29.700 1.00 58.34 549 TRP A N 1
ATOM 4388 C CA . TRP A 1 549 ? -31.790 23.947 30.442 1.00 58.34 549 TRP A CA 1
ATOM 4389 C C . TRP A 1 549 ? -31.424 25.314 31.028 1.00 58.34 549 TRP A C 1
ATOM 4391 O O . TRP A 1 549 ? -30.924 25.365 32.150 1.00 58.34 549 TRP A O 1
ATOM 4401 N N . ALA A 1 550 ? -31.733 26.415 30.338 1.00 63.16 550 ALA A N 1
ATOM 4402 C CA . ALA A 1 550 ? -31.530 27.762 30.868 1.00 63.16 550 ALA A CA 1
ATOM 4403 C C . ALA A 1 550 ? -32.422 28.049 32.091 1.00 63.16 550 ALA A C 1
ATOM 4405 O O . ALA A 1 550 ? -31.941 28.590 33.088 1.00 63.16 550 ALA A O 1
ATOM 4406 N N . ALA A 1 551 ? -33.695 27.639 32.054 1.00 59.44 551 ALA A N 1
ATOM 4407 C CA . ALA A 1 551 ? -34.614 27.767 33.187 1.00 59.44 551 ALA A CA 1
ATOM 4408 C C . ALA A 1 551 ? -34.194 26.883 34.376 1.00 59.44 551 ALA A C 1
ATOM 4410 O O . ALA A 1 551 ? -34.214 27.328 35.525 1.00 59.44 551 ALA A O 1
ATOM 4411 N N . HIS A 1 552 ? -33.744 25.655 34.106 1.00 62.56 552 HIS A N 1
ATOM 4412 C CA . HIS A 1 552 ? -33.239 24.737 35.127 1.00 62.56 552 HIS A CA 1
ATOM 4413 C C . HIS A 1 552 ? -31.954 25.258 35.801 1.00 62.56 552 HIS A C 1
ATOM 4415 O O . HIS A 1 552 ? -31.818 25.180 37.025 1.00 62.56 552 HIS A O 1
ATOM 4421 N N . ASP A 1 553 ? -31.026 25.833 35.033 1.00 59.88 553 ASP A N 1
ATOM 4422 C CA . ASP A 1 553 ? -29.794 26.430 35.565 1.00 59.88 553 ASP A CA 1
ATOM 4423 C C . ASP A 1 553 ? -30.090 27.701 36.388 1.00 59.88 553 ASP A C 1
ATOM 4425 O O . ASP A 1 553 ? -29.489 27.910 37.445 1.00 59.88 553 ASP A O 1
ATOM 4429 N N . ALA A 1 554 ? -31.068 28.513 35.967 1.00 63.50 554 ALA A N 1
ATOM 4430 C CA . ALA A 1 554 ? -31.532 29.674 36.729 1.00 63.50 554 ALA A CA 1
ATOM 4431 C C . ALA A 1 554 ? -32.211 29.279 38.056 1.00 63.50 554 ALA A C 1
ATOM 4433 O O . ALA A 1 554 ? -32.040 29.972 39.061 1.00 63.50 554 ALA A O 1
ATOM 4434 N N . ALA A 1 555 ? -32.934 28.155 38.086 1.00 61.81 555 ALA A N 1
ATOM 4435 C CA . ALA A 1 555 ? -33.533 27.609 39.304 1.00 61.81 555 ALA A CA 1
ATOM 4436 C C . ALA A 1 555 ? -32.478 27.028 40.266 1.00 61.81 555 ALA A C 1
ATOM 4438 O O . ALA A 1 555 ? -32.560 27.250 41.474 1.00 61.81 555 ALA A O 1
ATOM 4439 N N . GLN A 1 556 ? -31.444 26.349 39.753 1.00 58.22 556 GLN A N 1
ATOM 4440 C CA . GLN A 1 556 ? -30.337 25.846 40.581 1.00 58.22 556 GLN A CA 1
ATOM 4441 C C . GLN A 1 556 ? -29.480 26.965 41.181 1.00 58.22 556 GLN A C 1
ATOM 4443 O O . GLN A 1 556 ? -29.043 26.845 42.324 1.00 58.22 556 GLN A O 1
ATOM 4448 N N . ALA A 1 557 ? -29.279 28.069 40.458 1.00 60.22 557 ALA A N 1
ATOM 4449 C CA . ALA A 1 557 ? -28.515 29.217 40.949 1.00 60.22 557 ALA A CA 1
ATOM 4450 C C . ALA A 1 557 ? -29.195 29.968 42.114 1.00 60.22 557 ALA A C 1
ATOM 4452 O O . ALA A 1 557 ? -28.544 30.766 42.785 1.00 60.22 557 ALA A O 1
ATOM 4453 N N . ARG A 1 558 ? -30.491 29.729 42.362 1.00 53.75 558 ARG A N 1
ATOM 4454 C CA . ARG A 1 558 ? -31.275 30.392 43.417 1.00 53.75 558 ARG A CA 1
ATOM 4455 C C . ARG A 1 558 ? -31.355 29.608 44.731 1.00 53.75 558 ARG A C 1
ATOM 4457 O O . ARG A 1 558 ? -31.975 30.101 45.669 1.00 53.75 558 ARG A O 1
ATOM 4464 N N . GLN A 1 559 ? -30.738 28.428 44.843 1.00 48.91 559 GLN A N 1
ATOM 4465 C CA . GLN A 1 559 ? -30.689 27.725 46.130 1.00 48.91 559 GLN A CA 1
ATOM 4466 C C . GLN A 1 559 ? -29.614 28.332 47.050 1.00 48.91 559 GLN A C 1
ATOM 4468 O O . GLN A 1 559 ? -28.440 28.343 46.677 1.00 48.91 559 GLN A O 1
ATOM 4473 N N . PRO A 1 560 ? -29.969 28.832 48.250 1.00 45.19 560 PRO A N 1
ATOM 4474 C CA . PRO A 1 560 ? -28.987 29.358 49.190 1.00 45.19 560 PRO A CA 1
ATOM 4475 C C . PRO A 1 560 ? -28.135 28.223 49.775 1.00 45.19 560 PRO A C 1
ATOM 4477 O O . PRO A 1 560 ? -28.651 27.236 50.301 1.00 45.19 560 PRO A O 1
ATOM 4480 N N . GLU A 1 561 ? -26.812 28.377 49.696 1.00 42.91 561 GLU A N 1
ATOM 4481 C CA . GLU A 1 561 ? -25.843 27.443 50.267 1.00 42.91 561 GLU A CA 1
ATOM 4482 C C . GLU A 1 561 ? -25.947 27.415 51.803 1.00 42.91 561 GLU A C 1
ATOM 4484 O O . GLU A 1 561 ? -25.427 28.284 52.504 1.00 42.91 561 GLU A O 1
ATOM 4489 N N . HIS A 1 562 ? -26.589 26.380 52.350 1.00 42.16 562 HIS A N 1
ATOM 4490 C CA . HIS A 1 562 ? -26.493 26.043 53.770 1.00 42.16 562 HIS A CA 1
ATOM 4491 C C . HIS A 1 562 ? -25.085 25.506 54.082 1.00 42.16 562 HIS A C 1
ATOM 4493 O O . HIS A 1 562 ? -24.827 24.304 54.067 1.00 42.16 562 HIS A O 1
ATOM 4499 N N . THR A 1 563 ? -24.158 26.410 54.388 1.00 43.69 563 THR A N 1
ATOM 4500 C CA . THR A 1 563 ? -22.842 26.083 54.947 1.00 43.69 563 THR A CA 1
ATOM 4501 C C . THR A 1 563 ? -22.936 26.012 56.473 1.00 43.69 563 THR A C 1
ATOM 4503 O O . THR A 1 563 ? -22.758 26.997 57.184 1.00 43.69 563 THR A O 1
ATOM 4506 N N . GLN A 1 564 ? -23.232 24.823 57.009 1.00 40.59 564 GLN A N 1
ATOM 4507 C CA . GLN A 1 564 ? -22.984 24.524 58.423 1.00 40.59 564 GLN A CA 1
ATOM 4508 C C . GLN A 1 564 ? -21.516 24.125 58.604 1.00 40.59 564 GLN A C 1
ATOM 4510 O O . GLN A 1 564 ? -21.042 23.147 58.025 1.00 40.59 564 GLN A O 1
ATOM 4515 N N . GLY A 1 565 ? -20.799 24.928 59.393 1.00 38.28 565 GLY A N 1
ATOM 4516 C CA . GLY A 1 565 ? -19.386 24.751 59.705 1.00 38.28 565 GLY A CA 1
ATOM 4517 C C . GLY A 1 565 ? -19.098 23.436 60.428 1.00 38.28 565 GLY A C 1
ATOM 4518 O O . GLY A 1 565 ? -19.740 23.094 61.418 1.00 38.28 565 GLY A O 1
ATOM 4519 N N . TRP A 1 566 ? -18.090 22.724 59.934 1.00 34.44 566 TRP A N 1
ATOM 4520 C CA . TRP A 1 566 ? -17.491 21.567 60.587 1.00 34.44 566 TRP A CA 1
ATOM 4521 C C . TRP A 1 566 ? -16.302 22.031 61.439 1.00 34.44 566 TRP A C 1
ATOM 4523 O O . TRP A 1 566 ? -15.320 22.549 60.907 1.00 34.44 566 TRP A O 1
ATOM 4533 N N . GLN A 1 567 ? -16.397 21.859 62.759 1.00 37.06 567 GLN A N 1
ATOM 4534 C CA . GLN A 1 567 ? -15.260 21.930 63.683 1.00 37.06 567 GLN A CA 1
ATOM 4535 C C . GLN A 1 567 ? -14.595 20.546 63.781 1.00 37.06 567 GLN A C 1
ATOM 4537 O O . GLN A 1 567 ? -15.313 19.544 63.761 1.00 37.06 567 GLN A O 1
ATOM 4542 N N . PRO A 1 568 ? -13.259 20.449 63.911 1.00 50.09 568 PRO A N 1
ATOM 4543 C CA . PRO A 1 568 ? -12.589 19.176 64.115 1.00 50.09 568 PRO A CA 1
ATOM 4544 C C . PRO A 1 568 ? -12.276 18.982 65.599 1.00 50.09 568 PRO A C 1
ATOM 4546 O O . PRO A 1 568 ? -11.475 19.736 66.136 1.00 50.09 568 PRO A O 1
ATOM 4549 N N . GLU A 1 569 ? -12.822 17.954 66.248 1.00 35.62 569 GLU A N 1
ATOM 4550 C CA . GLU A 1 569 ? -12.185 17.390 67.441 1.00 35.62 569 GLU A CA 1
ATOM 4551 C C . GLU A 1 569 ? -12.527 15.906 67.673 1.00 35.62 569 GLU A C 1
ATOM 4553 O O . GLU A 1 569 ? -13.685 15.501 67.691 1.00 35.62 569 GLU A O 1
ATOM 4558 N N . GLN A 1 570 ? -11.440 15.170 67.925 1.00 35.78 570 GLN A N 1
ATOM 4559 C CA . GLN A 1 570 ? -11.264 14.034 68.834 1.00 35.78 570 GLN A CA 1
ATOM 4560 C C . GLN A 1 570 ? -11.642 12.600 68.411 1.00 35.78 570 GLN A C 1
ATOM 4562 O O . GLN A 1 570 ? -12.717 12.267 67.924 1.00 35.78 570 GLN A O 1
ATOM 4567 N N . GLU A 1 571 ? -10.641 11.751 68.648 1.00 41.16 571 GLU A N 1
ATOM 4568 C CA . GLU A 1 571 ? -10.523 10.318 68.417 1.00 41.16 571 GLU A CA 1
ATOM 4569 C C . GLU A 1 571 ? -11.423 9.491 69.351 1.00 41.16 571 GLU A C 1
ATOM 4571 O O . GLU A 1 571 ? -11.436 9.720 70.557 1.00 41.16 571 GLU A O 1
ATOM 4576 N N . ALA A 1 572 ? -12.072 8.450 68.817 1.00 33.91 572 ALA A N 1
ATOM 4577 C CA . ALA A 1 572 ? -12.287 7.165 69.498 1.00 33.91 572 ALA A CA 1
ATOM 4578 C C . ALA A 1 572 ? -12.752 6.082 68.494 1.00 33.91 572 ALA A C 1
ATOM 4580 O O . ALA A 1 572 ? -13.359 6.415 67.473 1.00 33.91 572 ALA A O 1
ATOM 4581 N N . PRO A 1 573 ? -12.463 4.787 68.742 1.00 51.97 573 PRO A N 1
ATOM 4582 C CA . PRO A 1 573 ? -12.463 3.751 67.714 1.00 51.97 573 PRO A CA 1
ATOM 4583 C C . PRO A 1 573 ? -13.753 2.919 67.666 1.00 51.97 573 PRO A C 1
ATOM 4585 O O . PRO A 1 573 ? -14.413 2.694 68.675 1.00 51.97 573 PRO A O 1
ATOM 4588 N N . GLY A 1 574 ? -14.016 2.347 66.488 1.00 42.62 574 GLY A N 1
ATOM 4589 C CA . GLY A 1 574 ? -14.792 1.116 66.340 1.00 42.62 574 GLY A CA 1
ATOM 4590 C C . GLY A 1 574 ? -16.309 1.279 66.255 1.00 42.62 574 GLY A C 1
ATOM 4591 O O . GLY A 1 574 ? -17.007 1.319 67.259 1.00 42.62 574 GLY A O 1
ATOM 4592 N N . SER A 1 575 ? -16.848 1.217 65.038 1.00 37.50 575 SER A N 1
ATOM 4593 C CA . SER A 1 575 ? -18.053 0.418 64.795 1.00 37.50 575 SER A CA 1
ATOM 4594 C C . SER A 1 575 ? -18.181 0.078 63.313 1.00 37.50 575 SER A C 1
ATOM 4596 O O . SER A 1 575 ? -18.215 0.938 62.434 1.00 37.50 575 SER A O 1
ATOM 4598 N N . GLU A 1 576 ? -18.227 -1.223 63.056 1.00 48.28 576 GLU A N 1
ATOM 4599 C CA . GLU A 1 576 ? -18.631 -1.825 61.797 1.00 48.28 576 GLU A CA 1
ATOM 4600 C C . GLU A 1 576 ? -20.036 -1.334 61.426 1.00 48.28 576 GLU A C 1
ATOM 4602 O O . GLU A 1 576 ? -21.000 -1.522 62.172 1.00 48.28 576 GLU A O 1
ATOM 4607 N N . ARG A 1 577 ? -20.179 -0.718 60.249 1.00 39.09 577 ARG A N 1
ATOM 4608 C CA . ARG A 1 577 ? -21.488 -0.464 59.641 1.00 39.09 577 ARG A CA 1
ATOM 4609 C C . ARG A 1 577 ? -21.522 -0.944 58.196 1.00 39.09 577 ARG A C 1
ATOM 4611 O O . ARG A 1 577 ? -21.015 -0.304 57.284 1.00 39.09 577 ARG A O 1
ATOM 4618 N N . ASN A 1 578 ? -22.175 -2.096 58.056 1.00 39.81 578 ASN A N 1
ATOM 4619 C CA . ASN A 1 578 ? -22.940 -2.605 56.920 1.00 39.81 578 ASN A CA 1
ATOM 4620 C C . ASN A 1 578 ? -23.073 -1.657 55.715 1.00 39.81 578 ASN A C 1
ATOM 4622 O O . ASN A 1 578 ? -23.947 -0.790 55.674 1.00 39.81 578 ASN A O 1
ATOM 4626 N N . GLY A 1 579 ? -22.269 -1.923 54.684 1.00 37.41 579 GLY A N 1
ATOM 4627 C CA . GLY A 1 579 ? -22.447 -1.377 53.344 1.00 37.41 579 GLY A CA 1
ATOM 4628 C C . GLY A 1 579 ? -23.649 -2.010 52.646 1.00 37.41 579 GLY A C 1
ATOM 4629 O O . GLY A 1 579 ? -23.692 -3.212 52.380 1.00 37.41 579 GLY A O 1
ATOM 4630 N N . HIS A 1 580 ? -24.643 -1.177 52.356 1.00 39.28 580 HIS A N 1
ATOM 4631 C CA . HIS A 1 580 ? -25.813 -1.518 51.568 1.00 39.28 580 HIS A CA 1
ATOM 4632 C C . HIS A 1 580 ? -25.463 -1.875 50.116 1.00 39.28 580 HIS A C 1
ATOM 4634 O O . HIS A 1 580 ? -24.777 -1.157 49.394 1.00 39.28 580 HIS A O 1
ATOM 4640 N N . ARG A 1 581 ? -26.041 -3.007 49.717 1.00 36.72 581 ARG A N 1
ATOM 4641 C CA . ARG A 1 581 ? -26.248 -3.554 48.375 1.00 36.72 581 ARG A CA 1
ATOM 4642 C C . ARG A 1 581 ? -26.580 -2.494 47.316 1.00 36.72 581 ARG A C 1
ATOM 4644 O O . ARG A 1 581 ? -27.527 -1.741 47.506 1.00 36.72 581 ARG A O 1
ATOM 4651 N N . ARG A 1 582 ? -25.971 -2.613 46.130 1.00 43.59 582 ARG A N 1
ATOM 4652 C CA . ARG A 1 582 ? -26.653 -2.460 44.826 1.00 43.59 582 ARG A CA 1
ATOM 4653 C C . ARG A 1 582 ? -25.952 -3.317 43.763 1.00 43.59 582 ARG A C 1
ATOM 4655 O O . ARG A 1 582 ? -24.920 -2.946 43.222 1.00 43.59 582 ARG A O 1
ATOM 4662 N N . ASN A 1 583 ? -26.546 -4.480 43.490 1.00 39.44 583 ASN A N 1
ATOM 4663 C CA . ASN A 1 583 ? -26.261 -5.308 42.320 1.00 39.44 583 ASN A CA 1
ATOM 4664 C C . ASN A 1 583 ? -27.076 -4.775 41.136 1.00 39.44 583 ASN A C 1
ATOM 4666 O O . ASN A 1 583 ? -28.303 -4.815 41.184 1.00 39.44 583 ASN A O 1
ATOM 4670 N N . GLY A 1 584 ? -26.400 -4.337 40.076 1.00 39.34 584 GLY A N 1
ATOM 4671 C CA . GLY A 1 584 ? -26.972 -4.208 38.737 1.00 39.34 584 GLY A CA 1
ATOM 4672 C C . GLY A 1 584 ? -26.481 -5.370 37.881 1.00 39.34 584 GLY A C 1
ATOM 4673 O O . GLY A 1 584 ? -25.354 -5.350 37.398 1.00 39.34 584 GLY A O 1
ATOM 4674 N N . ILE A 1 585 ? -27.306 -6.410 37.748 1.00 38.72 585 ILE A N 1
ATOM 4675 C CA . ILE A 1 585 ? -27.144 -7.466 36.746 1.00 38.72 585 ILE A CA 1
ATOM 4676 C C . ILE A 1 585 ? -28.038 -7.067 35.578 1.00 38.72 585 ILE A C 1
ATOM 4678 O O . ILE A 1 585 ? -29.254 -7.201 35.679 1.00 38.72 585 ILE A O 1
ATOM 4682 N N . GLU A 1 586 ? -27.446 -6.646 34.466 1.00 49.31 586 GLU A N 1
ATOM 4683 C CA . GLU A 1 586 ? -28.109 -6.706 33.167 1.00 49.31 586 GLU A CA 1
ATOM 4684 C C . GLU A 1 586 ? -27.441 -7.796 32.335 1.00 49.31 586 GLU A C 1
ATOM 4686 O O . GLU A 1 586 ? -26.262 -7.748 31.987 1.00 49.31 586 GLU A O 1
ATOM 4691 N N . ARG A 1 587 ? -28.230 -8.839 32.080 1.00 51.03 587 ARG A N 1
ATOM 4692 C CA . ARG A 1 587 ? -28.013 -9.806 31.014 1.00 51.03 587 ARG A CA 1
ATOM 4693 C C . ARG A 1 587 ? -28.813 -9.328 29.813 1.00 51.03 587 ARG A C 1
ATOM 4695 O O . ARG A 1 587 ? -30.024 -9.163 29.933 1.00 51.03 587 ARG A O 1
ATOM 4702 N N . SER A 1 588 ? -28.189 -9.292 28.647 1.00 49.66 588 SER A N 1
ATOM 4703 C CA . SER A 1 588 ? -28.909 -9.440 27.386 1.00 49.66 588 SER A CA 1
ATOM 4704 C C . SER A 1 588 ? -27.996 -10.027 26.312 1.00 49.66 588 SER A C 1
ATOM 4706 O O . SER A 1 588 ? -27.057 -9.366 25.888 1.00 49.66 588 SER A O 1
ATOM 4708 N N . ARG A 1 589 ? -28.378 -11.252 25.924 1.00 43.97 589 ARG A N 1
ATOM 4709 C CA . ARG A 1 589 ? -28.201 -11.973 24.649 1.00 43.97 589 ARG A CA 1
ATOM 4710 C C . ARG A 1 589 ? -26.795 -12.271 24.141 1.00 43.97 589 ARG A C 1
ATOM 4712 O O . ARG A 1 589 ? -26.086 -11.343 23.712 1.00 43.97 589 ARG A O 1
#

Foldseek 3Di:
DDPDDPVVVVVVVVVVLVVVQVVLVVQCVVDPDPVSVVVSVVVNVVSVVVVVVVLVVVLVVVLVVLLVLLLVLLVLLVVLVVLVPDPVRDPVRNVVSVVVSVVSLLVSLVVLLPPPSDDLLSSLLSNVSNVCSNVPSPDDPDRSCPCSVVDDDPSSVVSNVSSVVSVVVCVVVVVVVVVVVVPPDDPVCVLVPVPPDDDDDDDPPVVVVVPVVCPPPCFQKKKKKWWDAPPPPDPPDIDMDMDTHNDVLRRLVVNLVVLVPDPDDFPIKMKMFMCGRPDSHTPDIDIDTSVRSNVRSVVVSVVVVVVVVVVVVVVPDDDDDDDDDDDDDDDDPPPCVVVVVVVVVVVVVVVVVVVVVVVVVVVVVVVVVVVVVVVVVVVVVVVVVVVVVVVVVVVVVVVVVVVVVVVVCVVPPPPPDPPVVVVVVVVVVVVVVVVVVVVVVVVVVVVVVVVVVVPAPQVRDDPRPVVCVVVVVVPDDVVVVVVVVVVVVVVVVVVVVVVVVVVVVPDPDDPPVVPPPPPPPPPVVQPDDPCNVVVVVVCCVPPVVVVVVVVVVVVVVPDDDPDDDDDDDDDDDDDDDDDDDDDDDDDDD